Protein AF-A0A926H7W7-F1 (afdb_monomer_lite)

Structure (mmCIF, N/CA/C/O backbone):
data_AF-A0A926H7W7-F1
#
_entry.id   AF-A0A926H7W7-F1
#
loop_
_atom_site.group_PDB
_atom_site.id
_atom_site.type_symbol
_atom_site.label_atom_id
_atom_site.label_alt_id
_atom_site.label_comp_id
_atom_site.label_asym_id
_atom_site.label_entity_id
_atom_site.label_seq_id
_atom_site.pdbx_PDB_ins_code
_atom_site.Cartn_x
_atom_site.Cartn_y
_atom_site.Cartn_z
_atom_site.occupancy
_atom_site.B_iso_or_equiv
_atom_site.auth_seq_id
_atom_site.auth_comp_id
_atom_site.auth_asym_id
_atom_site.auth_atom_id
_atom_site.pdbx_PDB_model_num
ATOM 1 N N . MET A 1 1 ? 47.420 50.488 37.428 1.00 40.38 1 MET A N 1
ATOM 2 C CA . MET A 1 1 ? 47.916 50.185 36.062 1.00 40.38 1 MET A CA 1
ATOM 3 C C . MET A 1 1 ? 47.355 48.825 35.656 1.00 40.38 1 MET A C 1
ATOM 5 O O . MET A 1 1 ? 47.177 48.005 36.548 1.00 40.38 1 MET A O 1
ATOM 9 N N . LYS A 1 2 ? 47.011 48.584 34.382 1.00 28.66 2 LYS A N 1
ATOM 10 C CA . LYS A 1 2 ? 46.487 47.273 33.942 1.00 28.66 2 LYS A CA 1
ATOM 11 C C . LYS A 1 2 ? 47.654 46.303 33.681 1.00 28.66 2 LYS A C 1
ATOM 13 O O . LYS A 1 2 ? 48.580 46.717 32.985 1.00 28.66 2 LYS A O 1
ATOM 18 N N . PRO A 1 3 ? 47.634 45.054 34.181 1.00 32.19 3 PRO A N 1
ATOM 19 C CA . PRO A 1 3 ? 48.612 44.048 33.781 1.00 32.19 3 PRO A CA 1
ATOM 20 C C . PRO A 1 3 ? 48.344 43.600 32.337 1.00 32.19 3 PRO A C 1
ATOM 22 O O . PRO A 1 3 ? 47.202 43.326 31.968 1.00 32.19 3 PRO A O 1
ATOM 25 N N . VAL A 1 4 ? 49.396 43.519 31.523 1.00 31.08 4 VAL A N 1
ATOM 26 C CA . VAL A 1 4 ? 49.338 42.926 30.180 1.00 31.08 4 VAL A CA 1
ATOM 27 C C . VAL A 1 4 ? 49.643 41.437 30.310 1.00 31.08 4 VAL A C 1
ATOM 29 O O . VAL A 1 4 ? 50.730 41.071 30.749 1.00 31.08 4 VAL A O 1
ATOM 32 N N . ILE A 1 5 ? 48.693 40.579 29.936 1.00 33.91 5 ILE A N 1
ATOM 33 C CA . ILE A 1 5 ? 48.898 39.126 29.898 1.00 33.91 5 ILE A CA 1
ATOM 34 C C . ILE A 1 5 ? 49.406 38.750 28.504 1.00 33.91 5 ILE A C 1
ATOM 36 O O . ILE A 1 5 ? 48.679 38.863 27.518 1.00 33.91 5 ILE A O 1
ATOM 40 N N . LEU A 1 6 ? 50.662 38.312 28.431 1.00 24.22 6 LEU A N 1
ATOM 41 C CA . LEU A 1 6 ? 51.301 37.861 27.198 1.00 24.22 6 LEU A CA 1
ATOM 42 C C . LEU A 1 6 ? 50.985 36.377 26.954 1.00 24.22 6 LEU A C 1
ATOM 44 O O . LEU A 1 6 ? 51.531 35.507 27.630 1.00 24.22 6 LEU A O 1
ATOM 48 N N . PHE A 1 7 ? 50.136 36.077 25.970 1.00 27.44 7 PHE A N 1
ATOM 49 C CA . PHE A 1 7 ? 49.937 34.701 25.505 1.00 27.44 7 PHE A CA 1
ATOM 50 C C . PHE A 1 7 ? 51.062 34.287 24.551 1.00 27.44 7 PHE A C 1
ATOM 52 O O . PHE A 1 7 ? 51.122 34.742 23.410 1.00 27.44 7 PHE A O 1
ATOM 59 N N . VAL A 1 8 ? 51.934 33.387 25.007 1.00 29.19 8 VAL A N 1
ATOM 60 C CA . VAL A 1 8 ? 52.908 32.698 24.150 1.00 29.19 8 VAL A CA 1
ATOM 61 C C . VAL A 1 8 ? 52.242 31.455 23.564 1.00 29.19 8 VAL A C 1
ATOM 63 O O . VAL A 1 8 ? 51.997 30.483 24.279 1.00 29.19 8 VAL A O 1
ATOM 66 N N . LEU A 1 9 ? 51.947 31.473 22.262 1.00 26.78 9 LEU A N 1
ATOM 67 C CA . LEU A 1 9 ? 51.451 30.290 21.559 1.00 26.78 9 LEU A CA 1
ATOM 68 C C . LEU A 1 9 ? 52.609 29.311 21.309 1.00 26.78 9 LEU A C 1
ATOM 70 O O . LEU A 1 9 ? 53.403 29.480 20.385 1.00 26.78 9 LEU A O 1
ATOM 74 N N . LEU A 1 10 ? 52.696 28.265 22.130 1.00 27.69 10 LEU A N 1
ATOM 75 C CA . LEU A 1 10 ? 53.546 27.111 21.847 1.00 27.69 10 LEU A CA 1
ATOM 76 C C . LEU A 1 10 ? 52.895 26.266 20.747 1.00 27.69 10 LEU A C 1
ATOM 78 O O . LEU A 1 10 ? 52.028 25.434 21.015 1.00 27.69 10 LEU A O 1
ATOM 82 N N . CYS A 1 11 ? 53.332 26.473 19.505 1.00 28.12 11 CYS A N 1
ATOM 83 C CA . CYS A 1 11 ? 52.991 25.612 18.375 1.00 28.12 11 CYS A CA 1
ATOM 84 C C . CYS A 1 11 ? 53.629 24.225 18.544 1.00 28.12 11 CYS A C 1
ATOM 86 O O . CYS A 1 11 ? 54.652 23.913 17.933 1.00 28.12 11 CYS A O 1
ATOM 88 N N . LEU A 1 12 ? 53.004 23.372 19.359 1.00 33.91 12 LEU A N 1
ATOM 89 C CA . LEU A 1 12 ? 53.218 21.931 19.298 1.00 33.91 12 LEU A CA 1
ATOM 90 C C . LEU A 1 12 ? 52.824 21.465 17.895 1.00 33.91 12 LEU A C 1
ATOM 92 O O . LEU A 1 12 ? 51.643 21.428 17.551 1.00 33.91 12 LEU A O 1
ATOM 96 N N . GLY A 1 13 ? 53.832 21.143 17.084 1.00 36.41 13 GLY A N 1
ATOM 97 C CA . GLY A 1 13 ? 53.673 20.628 15.729 1.00 36.41 13 GLY A CA 1
ATOM 98 C C . GLY A 1 13 ? 53.038 19.244 15.746 1.00 36.41 13 GLY A C 1
ATOM 99 O O . GLY A 1 13 ? 53.732 18.238 15.626 1.00 36.41 13 GLY A O 1
ATOM 100 N N . GLY A 1 14 ? 51.716 19.200 15.915 1.00 31.81 14 GLY A N 1
ATOM 101 C CA . GLY A 1 14 ? 50.929 17.984 15.814 1.00 31.81 14 GLY A CA 1
ATOM 102 C C . GLY A 1 14 ? 51.119 17.380 14.431 1.00 31.81 14 GLY A C 1
ATOM 103 O O . GLY A 1 14 ? 50.584 17.898 13.449 1.00 31.81 14 GLY A O 1
ATOM 104 N N . LEU A 1 15 ? 51.893 16.292 14.366 1.00 36.06 15 LEU A N 1
ATOM 105 C CA . LEU A 1 15 ? 52.040 15.470 13.172 1.00 36.06 15 LEU A CA 1
ATOM 106 C C . LEU A 1 15 ? 50.642 15.077 12.704 1.00 36.06 15 LEU A C 1
ATOM 108 O O . LEU A 1 15 ? 50.002 14.206 13.291 1.00 36.06 15 LEU A O 1
ATOM 112 N N . SER A 1 16 ? 50.171 15.756 11.659 1.00 35.22 16 SER A N 1
ATOM 113 C CA . SER A 1 16 ? 48.887 15.475 11.033 1.00 35.22 16 SER A CA 1
ATOM 114 C C . SER A 1 16 ? 49.017 14.146 10.312 1.00 35.22 16 SER A C 1
ATOM 116 O O . SER A 1 16 ? 49.354 14.091 9.126 1.00 35.22 16 SER A O 1
ATOM 118 N N . SER A 1 17 ? 48.798 13.065 11.060 1.00 38.12 17 SER A N 1
ATOM 119 C CA . SER A 1 17 ? 48.630 11.730 10.522 1.00 38.12 17 SER A CA 1
ATOM 120 C C . SER A 1 17 ? 47.548 11.825 9.456 1.00 38.12 17 SER A C 1
ATOM 122 O O . SER A 1 17 ? 46.379 12.079 9.742 1.00 38.12 17 SER A O 1
ATOM 124 N N . HIS A 1 18 ? 47.963 11.691 8.196 1.00 40.00 18 HIS A N 1
ATOM 125 C CA . HIS A 1 18 ? 47.047 11.660 7.068 1.00 40.00 18 HIS A CA 1
ATOM 126 C C . HIS A 1 18 ? 46.303 10.329 7.140 1.00 40.00 18 HIS A C 1
ATOM 128 O O . HIS A 1 18 ? 46.675 9.354 6.486 1.00 40.00 18 HIS A O 1
ATOM 134 N N . ALA A 1 19 ? 45.289 10.278 8.006 1.00 42.16 19 ALA A N 1
ATOM 135 C CA . ALA A 1 19 ? 44.367 9.169 8.113 1.00 42.16 19 ALA A CA 1
ATOM 136 C C . ALA A 1 19 ? 43.784 8.958 6.718 1.00 42.16 19 ALA A C 1
ATOM 138 O O . ALA A 1 19 ? 43.038 9.806 6.221 1.00 42.16 19 ALA A O 1
ATOM 139 N N . GLN A 1 20 ? 44.194 7.870 6.058 1.00 50.75 20 GLN A N 1
ATOM 140 C CA . GLN A 1 20 ? 43.704 7.571 4.721 1.00 50.75 20 GLN A CA 1
ATOM 141 C C . GLN A 1 20 ? 42.175 7.544 4.790 1.00 50.75 20 GLN A C 1
ATOM 143 O O . GLN A 1 20 ? 41.626 6.877 5.676 1.00 50.75 20 GLN A O 1
ATOM 148 N N . PRO A 1 21 ? 41.483 8.314 3.933 1.00 61.25 21 PRO A N 1
ATOM 149 C CA . PRO A 1 21 ? 40.048 8.472 4.056 1.00 61.25 21 PRO A CA 1
ATOM 150 C C . PRO A 1 21 ? 39.407 7.095 3.919 1.00 61.25 21 PRO A C 1
ATOM 152 O O . PRO A 1 21 ? 39.711 6.371 2.971 1.00 61.25 21 PRO A O 1
ATOM 155 N N . GLN A 1 22 ? 38.556 6.726 4.881 1.00 68.56 22 GLN A N 1
ATOM 156 C CA . GLN A 1 22 ? 37.997 5.375 4.928 1.00 68.56 22 GLN A CA 1
ATOM 157 C C . GLN A 1 22 ? 37.341 5.018 3.583 1.00 68.56 22 GLN A C 1
ATOM 159 O O . GLN A 1 22 ? 36.678 5.883 2.986 1.00 68.56 22 GLN A O 1
ATOM 164 N N . PRO A 1 23 ? 37.540 3.780 3.088 1.00 83.56 23 PRO A N 1
ATOM 165 C CA . PRO A 1 23 ? 36.964 3.350 1.824 1.00 83.56 23 PRO A CA 1
ATOM 166 C C . PRO A 1 23 ? 35.440 3.417 1.908 1.00 83.56 23 PRO A C 1
ATOM 168 O O . PRO A 1 23 ? 34.852 3.108 2.943 1.00 83.56 23 PRO A O 1
ATOM 171 N N . GLN A 1 24 ? 34.810 3.839 0.819 1.00 92.25 24 GLN A N 1
ATOM 172 C CA . GLN A 1 24 ? 33.360 3.949 0.691 1.00 92.25 24 GLN A CA 1
ATOM 173 C C . GLN A 1 24 ? 32.794 2.815 -0.160 1.00 92.25 24 GLN A C 1
ATOM 175 O O . GLN A 1 24 ? 33.481 2.265 -1.025 1.00 92.25 24 GLN A O 1
ATOM 180 N N . LEU A 1 25 ? 31.527 2.486 0.090 1.00 94.56 25 LEU A N 1
ATOM 181 C CA . LEU A 1 25 ? 30.723 1.642 -0.787 1.00 94.56 25 LEU A CA 1
ATOM 182 C C . LEU A 1 25 ? 29.926 2.540 -1.740 1.00 94.56 25 LEU A C 1
ATOM 184 O O . LEU A 1 25 ? 29.098 3.333 -1.301 1.00 94.56 25 LEU A O 1
ATOM 188 N N . HIS A 1 26 ? 30.149 2.408 -3.041 1.00 96.25 26 HIS A N 1
ATOM 189 C CA . HIS A 1 26 ? 29.401 3.125 -4.074 1.00 96.25 26 HIS A CA 1
ATOM 190 C C . HIS A 1 26 ? 28.470 2.152 -4.792 1.00 96.25 26 HIS A C 1
ATOM 192 O O . HIS A 1 26 ? 28.929 1.111 -5.256 1.00 96.25 26 HIS A O 1
ATOM 198 N N . VAL A 1 27 ? 27.179 2.471 -4.894 1.00 95.12 27 VAL A N 1
ATOM 199 C CA . VAL A 1 27 ? 26.180 1.605 -5.544 1.00 95.12 27 VAL A CA 1
ATOM 200 C C . VAL A 1 27 ? 25.486 2.343 -6.684 1.00 95.12 27 VAL A C 1
ATOM 202 O O . VAL A 1 27 ? 24.786 3.330 -6.466 1.00 95.12 27 VAL A O 1
ATOM 205 N N . ILE A 1 28 ? 25.691 1.880 -7.913 1.00 96.50 28 ILE A N 1
ATOM 206 C CA . ILE A 1 28 ? 25.110 2.481 -9.116 1.00 96.50 28 ILE A CA 1
ATOM 207 C C . ILE A 1 28 ? 24.045 1.526 -9.654 1.00 96.50 28 ILE A C 1
ATOM 209 O O . ILE A 1 28 ? 24.379 0.482 -10.213 1.00 96.50 28 ILE A O 1
ATOM 213 N N . TYR A 1 29 ? 22.774 1.887 -9.487 1.00 91.19 29 TYR A N 1
ATOM 214 C CA . TYR A 1 29 ? 21.649 1.201 -10.117 1.00 91.19 29 TYR A CA 1
ATOM 215 C C . TYR A 1 29 ? 21.408 1.818 -11.500 1.00 91.19 29 TYR A C 1
ATOM 217 O O . TYR A 1 29 ? 21.323 3.041 -11.627 1.00 91.19 29 TYR A O 1
ATOM 225 N N . VAL A 1 30 ? 21.304 0.980 -12.529 1.00 94.44 30 VAL A N 1
ATOM 226 C CA . VAL A 1 30 ? 21.097 1.364 -13.930 1.00 94.44 30 VAL A CA 1
ATOM 227 C C . VAL A 1 30 ? 19.872 0.606 -14.431 1.00 94.44 30 VAL A C 1
ATOM 229 O O . VAL A 1 30 ? 19.940 -0.596 -14.686 1.00 94.44 30 VAL A O 1
ATOM 232 N N . LEU A 1 31 ? 18.730 1.290 -14.481 1.00 82.81 31 LEU A N 1
ATOM 233 C CA . LEU A 1 31 ? 17.408 0.663 -14.504 1.00 82.81 31 LEU A CA 1
ATOM 234 C C . LEU A 1 31 ? 16.577 1.166 -15.687 1.00 82.81 31 LEU A C 1
ATOM 236 O O . LEU A 1 31 ? 16.184 2.335 -15.723 1.00 82.81 31 LEU A O 1
ATOM 240 N N . GLU A 1 32 ? 16.252 0.268 -16.618 1.00 79.06 32 GLU A N 1
ATOM 241 C CA . GLU A 1 32 ? 15.296 0.560 -17.691 1.00 79.06 32 GLU A CA 1
ATOM 242 C C . GLU A 1 32 ? 13.913 0.831 -17.074 1.00 79.06 32 GLU A C 1
ATOM 244 O O . GLU A 1 32 ? 13.334 -0.019 -16.395 1.00 79.06 32 GLU A O 1
ATOM 249 N N . GLN A 1 33 ? 13.391 2.037 -17.280 1.00 71.88 33 GLN A N 1
ATOM 250 C CA . GLN A 1 33 ? 12.082 2.470 -16.778 1.00 71.88 33 GLN A CA 1
ATOM 251 C C . GLN A 1 33 ? 11.306 3.301 -17.812 1.00 71.88 33 GLN A C 1
ATOM 253 O O . GLN A 1 33 ? 10.242 3.831 -17.490 1.00 71.88 33 GLN A O 1
ATOM 258 N N . ASN A 1 34 ? 11.821 3.434 -19.040 1.00 63.59 34 ASN A N 1
ATOM 259 C CA . ASN A 1 34 ? 11.103 4.078 -20.139 1.00 63.59 34 ASN A CA 1
ATOM 260 C C . ASN A 1 34 ? 10.094 3.106 -20.771 1.00 63.59 34 ASN A C 1
ATOM 262 O O . ASN A 1 34 ? 8.993 3.506 -21.146 1.00 63.59 34 ASN A O 1
ATOM 266 N N . GLU A 1 35 ? 10.445 1.818 -20.854 1.00 58.91 35 GLU A N 1
ATOM 267 C CA . GLU A 1 35 ? 9.562 0.761 -21.356 1.00 58.91 35 GLU A CA 1
ATOM 268 C C . GLU A 1 35 ? 8.753 0.110 -20.218 1.00 58.91 35 GLU A C 1
ATOM 270 O O . GLU A 1 35 ? 9.297 -0.360 -19.217 1.00 58.91 35 GLU A O 1
ATOM 275 N N . LEU A 1 36 ? 7.424 0.068 -20.385 1.00 47.53 36 LEU A N 1
ATOM 276 C CA . LEU A 1 36 ? 6.449 -0.315 -19.349 1.00 47.53 36 LEU A CA 1
ATOM 277 C C . LEU A 1 36 ? 6.682 -1.719 -18.760 1.00 47.53 36 LEU A C 1
ATOM 279 O O . LEU A 1 36 ? 6.386 -1.962 -17.588 1.00 47.53 36 LEU A O 1
ATOM 283 N N . GLU A 1 37 ? 7.191 -2.650 -19.568 1.00 50.16 37 GLU A N 1
ATOM 284 C CA . GLU A 1 37 ? 7.447 -4.026 -19.139 1.00 50.16 37 GLU A CA 1
ATOM 285 C C . GLU A 1 37 ? 8.664 -4.158 -18.218 1.00 50.16 37 GLU A C 1
ATOM 287 O O . GLU A 1 37 ? 8.609 -4.911 -17.244 1.00 50.16 37 GLU A O 1
ATOM 292 N N . PHE A 1 38 ? 9.707 -3.359 -18.452 1.00 52.62 38 PHE A N 1
ATOM 293 C CA . PHE A 1 38 ? 10.869 -3.267 -17.573 1.00 52.62 38 PHE A CA 1
ATOM 294 C C . PHE A 1 38 ? 10.594 -2.377 -16.361 1.00 52.62 38 PHE A C 1
ATOM 296 O O . PHE A 1 38 ? 11.035 -2.706 -15.267 1.00 52.62 38 PHE A O 1
ATOM 303 N N . ALA A 1 39 ? 9.788 -1.319 -16.499 1.00 52.59 39 ALA A N 1
ATOM 304 C CA . ALA A 1 39 ? 9.483 -0.405 -15.399 1.00 52.59 39 ALA A CA 1
ATOM 305 C C . ALA A 1 39 ? 8.901 -1.110 -14.155 1.00 52.59 39 ALA A C 1
ATOM 307 O O . ALA A 1 39 ? 9.255 -0.747 -13.038 1.00 52.59 39 ALA A O 1
ATOM 308 N N . ARG A 1 40 ? 8.055 -2.147 -14.318 1.00 53.31 40 ARG A N 1
ATOM 309 C CA . ARG A 1 40 ? 7.591 -2.976 -13.182 1.00 53.31 40 ARG A CA 1
ATOM 310 C C . ARG A 1 40 ? 8.724 -3.827 -12.605 1.00 53.31 40 ARG A C 1
ATOM 312 O O . ARG A 1 40 ? 8.934 -3.808 -11.397 1.00 53.31 40 ARG A O 1
ATOM 319 N N . LEU A 1 41 ? 9.404 -4.581 -13.468 1.00 60.34 41 LEU A N 1
ATOM 320 C CA . LEU A 1 41 ? 10.484 -5.505 -13.107 1.00 60.34 41 LEU A CA 1
ATOM 321 C C . LEU A 1 41 ? 11.581 -4.791 -12.303 1.00 60.34 41 LEU A C 1
ATOM 323 O O . LEU A 1 41 ? 12.060 -5.283 -11.285 1.00 60.34 41 LEU A O 1
ATOM 327 N N . ASN A 1 42 ? 11.905 -3.576 -12.739 1.00 62.72 42 ASN A N 1
ATOM 328 C CA . ASN A 1 42 ? 12.973 -2.749 -12.209 1.00 62.72 42 ASN A CA 1
ATOM 329 C C . ASN A 1 42 ? 12.593 -1.932 -10.974 1.00 62.72 42 ASN A C 1
ATOM 331 O O . ASN A 1 42 ? 13.476 -1.314 -10.394 1.00 62.72 42 ASN A O 1
ATOM 335 N N . MET A 1 43 ? 11.330 -1.953 -10.536 1.00 58.56 43 MET A N 1
ATOM 336 C CA . MET A 1 43 ? 10.965 -1.510 -9.185 1.00 58.56 43 MET A CA 1
ATOM 337 C C . MET A 1 43 ? 11.264 -2.606 -8.155 1.00 58.56 43 MET A C 1
ATOM 339 O O . MET A 1 43 ? 11.873 -2.320 -7.128 1.00 58.56 43 MET A O 1
ATOM 343 N N . GLU A 1 44 ? 10.922 -3.866 -8.448 1.00 60.41 44 GLU A N 1
ATOM 344 C CA . GLU A 1 44 ? 11.214 -4.978 -7.531 1.00 60.41 44 GLU A CA 1
ATOM 345 C C . GLU A 1 44 ? 12.718 -5.272 -7.468 1.00 60.41 44 GLU A C 1
ATOM 347 O O . GLU A 1 44 ? 13.293 -5.374 -6.386 1.00 60.41 44 GLU A O 1
ATOM 352 N N . ASN A 1 45 ? 13.382 -5.333 -8.628 1.00 68.06 45 ASN A N 1
ATOM 353 C CA . ASN A 1 45 ? 14.831 -5.507 -8.708 1.00 68.06 45 ASN A CA 1
ATOM 354 C C . ASN A 1 45 ? 15.592 -4.396 -7.949 1.00 68.06 45 ASN A C 1
ATOM 356 O O . ASN A 1 45 ? 16.624 -4.676 -7.345 1.00 68.06 45 ASN A O 1
ATOM 360 N N . ASP A 1 46 ? 15.087 -3.155 -7.935 1.00 73.06 46 ASP A N 1
ATOM 361 C CA . ASP A 1 46 ? 15.663 -2.047 -7.157 1.00 73.06 46 ASP A CA 1
ATOM 362 C C . ASP A 1 46 ? 15.467 -2.235 -5.641 1.00 73.06 46 ASP A C 1
ATOM 364 O O . ASP A 1 46 ? 16.384 -1.962 -4.864 1.00 73.06 46 ASP A O 1
ATOM 368 N N . SER A 1 47 ? 14.321 -2.775 -5.209 1.00 62.66 47 SER A N 1
ATOM 369 C CA . SER A 1 47 ? 14.080 -3.142 -3.804 1.00 62.66 47 SER A CA 1
ATOM 370 C C . SER A 1 47 ? 15.025 -4.260 -3.349 1.00 62.66 47 SER A C 1
ATOM 372 O O . SER A 1 47 ? 15.819 -4.064 -2.426 1.00 62.66 47 SER A O 1
ATOM 374 N N . LEU A 1 48 ? 15.036 -5.389 -4.067 1.00 61.56 48 LEU A N 1
ATOM 375 C CA . LEU A 1 48 ? 15.885 -6.556 -3.788 1.00 61.56 48 LEU A CA 1
ATOM 376 C C . LEU A 1 48 ? 17.379 -6.195 -3.762 1.00 61.56 48 LEU A C 1
ATOM 378 O O . LEU A 1 48 ? 18.128 -6.640 -2.888 1.00 61.56 48 LEU A O 1
ATOM 382 N N . MET A 1 49 ? 17.825 -5.348 -4.694 1.00 80.38 49 MET A N 1
ATOM 383 C CA . MET A 1 49 ? 19.216 -4.899 -4.737 1.00 80.38 49 MET A CA 1
ATOM 384 C C . MET A 1 49 ? 19.535 -3.797 -3.720 1.00 80.38 49 MET A C 1
ATOM 386 O O . MET A 1 49 ? 20.694 -3.680 -3.322 1.00 80.38 49 MET A O 1
ATOM 390 N N . THR A 1 50 ? 18.539 -3.051 -3.231 1.00 71.69 50 THR A N 1
ATOM 391 C CA . THR A 1 50 ? 18.696 -2.155 -2.074 1.00 71.69 50 THR A CA 1
ATOM 392 C C . THR A 1 50 ? 18.861 -2.947 -0.779 1.00 71.69 50 THR A C 1
ATOM 394 O O . THR A 1 50 ? 19.736 -2.612 0.019 1.00 71.69 50 THR A O 1
ATOM 397 N N . GLU A 1 51 ? 18.110 -4.035 -0.588 1.00 66.56 51 GLU A N 1
ATOM 398 C CA . GLU A 1 51 ? 18.310 -4.958 0.538 1.00 66.56 51 GLU A CA 1
ATOM 399 C C . GLU A 1 51 ? 19.687 -5.638 0.472 1.00 66.56 51 GLU A C 1
ATOM 401 O O . GLU A 1 51 ? 20.428 -5.633 1.459 1.00 66.56 51 GLU A O 1
ATOM 406 N N . PHE A 1 52 ? 20.091 -6.122 -0.710 1.00 83.94 52 PHE A N 1
ATOM 407 C CA . PHE A 1 52 ? 21.442 -6.643 -0.957 1.00 83.94 52 PHE A CA 1
ATOM 408 C C . PHE A 1 52 ? 22.520 -5.605 -0.595 1.00 83.94 52 PHE A C 1
ATOM 410 O O . PHE A 1 52 ? 23.460 -5.907 0.144 1.00 83.94 52 PHE A O 1
ATOM 417 N N . ALA A 1 53 ? 22.389 -4.367 -1.083 1.00 74.06 53 ALA A N 1
ATOM 418 C CA . ALA A 1 53 ? 23.340 -3.289 -0.825 1.00 74.06 53 ALA A CA 1
ATOM 419 C C . ALA A 1 53 ? 23.399 -2.895 0.660 1.00 74.06 53 ALA A C 1
ATOM 421 O O . ALA A 1 53 ? 24.493 -2.712 1.194 1.00 74.06 53 ALA A O 1
ATOM 422 N N . GLY A 1 54 ? 22.254 -2.828 1.347 1.00 69.88 54 GLY A N 1
ATOM 423 C CA . GLY A 1 54 ? 22.174 -2.566 2.785 1.00 69.88 54 GLY A CA 1
ATOM 424 C C . GLY A 1 54 ? 22.833 -3.667 3.623 1.00 69.88 54 GLY A C 1
ATOM 425 O O . GLY A 1 54 ? 23.566 -3.371 4.571 1.00 69.88 54 GLY A O 1
ATOM 426 N N . LEU A 1 55 ? 22.664 -4.935 3.233 1.00 70.00 55 LEU A N 1
ATOM 427 C CA . LEU A 1 55 ? 23.333 -6.078 3.860 1.00 70.00 55 LEU A CA 1
ATOM 428 C C . LEU A 1 55 ? 24.860 -6.017 3.670 1.00 70.00 55 LEU A C 1
ATOM 430 O O . LEU A 1 55 ? 25.612 -6.251 4.622 1.00 70.00 55 LEU A O 1
ATOM 434 N N . VAL A 1 56 ? 25.332 -5.618 2.481 1.00 83.75 56 VAL A N 1
ATOM 435 C CA . VAL A 1 56 ? 26.763 -5.373 2.222 1.00 83.75 56 VAL A CA 1
ATOM 436 C C . VAL A 1 56 ? 27.284 -4.169 3.017 1.00 83.75 56 VAL A C 1
ATOM 438 O O . VAL A 1 56 ? 28.341 -4.268 3.636 1.00 83.75 56 VAL A O 1
ATOM 441 N N . GLN A 1 57 ? 26.554 -3.051 3.072 1.00 88.00 57 GLN A N 1
ATOM 442 C CA . GLN A 1 57 ? 26.939 -1.875 3.859 1.00 88.00 57 GLN A CA 1
ATOM 443 C C . GLN A 1 57 ? 27.090 -2.226 5.346 1.00 88.00 57 GLN A C 1
ATOM 445 O O . GLN A 1 57 ? 28.130 -1.941 5.946 1.00 88.00 57 GLN A O 1
ATOM 450 N N . SER A 1 58 ? 26.074 -2.873 5.923 1.00 75.88 58 SER A N 1
ATOM 451 C CA . SER A 1 58 ? 26.041 -3.301 7.325 1.00 75.88 58 SER A CA 1
ATOM 452 C C . SER A 1 58 ? 27.190 -4.260 7.648 1.00 75.88 58 SER A C 1
ATOM 454 O O . SER A 1 58 ? 27.950 -4.045 8.596 1.00 75.88 58 SER A O 1
ATOM 456 N N . GLY A 1 59 ? 27.394 -5.276 6.802 1.00 79.62 59 GLY A N 1
ATOM 457 C CA . GLY A 1 59 ? 28.466 -6.249 6.983 1.00 79.62 59 GLY A CA 1
ATOM 458 C C . GLY A 1 59 ? 29.875 -5.683 6.762 1.00 79.62 59 GLY A C 1
ATOM 459 O O . GLY A 1 59 ? 30.822 -6.174 7.371 1.00 79.62 59 GLY A O 1
ATOM 460 N N . LEU A 1 60 ? 30.047 -4.639 5.945 1.00 87.19 60 LEU A N 1
ATOM 461 C CA . LEU A 1 60 ? 31.327 -3.935 5.817 1.00 87.19 60 LEU A CA 1
ATOM 462 C C . LEU A 1 60 ? 31.587 -2.991 6.999 1.00 87.19 60 LEU A C 1
ATOM 464 O O . LEU A 1 60 ? 32.706 -2.964 7.517 1.00 87.19 60 LEU A O 1
ATOM 468 N N . GLY A 1 61 ? 30.565 -2.253 7.440 1.00 83.94 61 GLY A N 1
ATOM 469 C CA . GLY A 1 61 ? 30.683 -1.192 8.443 1.00 83.94 61 GLY A CA 1
ATOM 470 C C . GLY A 1 61 ? 31.287 0.106 7.895 1.00 83.94 61 GLY A C 1
ATOM 471 O O . GLY A 1 61 ? 31.956 0.817 8.641 1.00 83.94 61 GLY A O 1
ATOM 472 N N . ILE A 1 62 ? 31.088 0.397 6.604 1.00 86.31 62 ILE A N 1
ATOM 473 C CA . ILE A 1 62 ? 31.596 1.599 5.918 1.00 86.31 62 ILE A CA 1
ATOM 474 C C . ILE A 1 62 ? 30.437 2.445 5.357 1.00 86.31 62 ILE A C 1
ATOM 476 O O . ILE A 1 62 ? 29.373 1.892 5.065 1.00 86.31 62 ILE A O 1
ATOM 480 N N . PRO A 1 63 ? 30.596 3.772 5.191 1.00 86.25 63 PRO A N 1
ATOM 481 C CA . PRO A 1 63 ? 29.544 4.605 4.614 1.00 86.25 63 PRO A CA 1
ATOM 482 C C . PRO A 1 63 ? 29.278 4.262 3.140 1.00 86.25 63 PRO A C 1
ATOM 484 O O . PRO A 1 63 ? 30.209 4.060 2.354 1.00 86.25 63 PRO A O 1
ATOM 487 N N . MET A 1 64 ? 27.991 4.225 2.778 1.00 88.94 64 MET A N 1
ATOM 488 C CA . MET A 1 64 ? 27.510 3.959 1.422 1.00 88.94 64 MET A CA 1
ATOM 489 C C . MET A 1 64 ? 26.997 5.235 0.744 1.00 88.94 64 MET A C 1
ATOM 491 O O . MET A 1 64 ? 26.362 6.073 1.384 1.00 88.94 64 MET A O 1
ATOM 495 N N . ARG A 1 65 ? 27.219 5.347 -0.567 1.00 90.31 65 ARG A N 1
ATOM 496 C CA . ARG A 1 65 ? 26.588 6.328 -1.457 1.00 90.31 65 ARG A CA 1
ATOM 497 C C . ARG A 1 65 ? 25.967 5.603 -2.650 1.00 90.31 65 ARG A C 1
ATOM 499 O O . ARG A 1 65 ? 26.543 4.635 -3.138 1.00 90.31 65 ARG A O 1
ATOM 506 N N . SER A 1 66 ? 24.819 6.072 -3.139 1.00 86.25 66 SER A N 1
ATOM 507 C CA . SER A 1 66 ? 24.140 5.447 -4.280 1.00 86.25 66 SER A CA 1
ATOM 508 C C . SER A 1 66 ? 23.595 6.431 -5.316 1.00 86.25 66 SER A C 1
ATOM 510 O O . SER A 1 66 ? 23.317 7.585 -4.994 1.00 86.25 66 SER A O 1
ATOM 512 N N . TRP A 1 67 ? 23.400 5.936 -6.541 1.00 94.56 67 TRP A N 1
ATOM 513 C CA . TRP A 1 67 ? 22.833 6.641 -7.698 1.00 94.56 67 TRP A CA 1
ATOM 514 C C . TRP A 1 67 ? 21.826 5.732 -8.422 1.00 94.56 67 TRP A C 1
ATOM 516 O O . TRP A 1 67 ? 22.056 4.526 -8.496 1.00 94.56 67 TRP A O 1
ATOM 526 N N . ARG A 1 68 ? 20.738 6.294 -8.969 1.00 86.81 68 ARG A N 1
ATOM 527 C CA . ARG A 1 68 ? 19.667 5.562 -9.680 1.00 86.81 68 ARG A CA 1
ATOM 528 C C . ARG A 1 68 ? 19.464 6.101 -11.097 1.00 86.81 68 ARG A C 1
ATOM 530 O O . ARG A 1 68 ? 18.557 6.889 -11.345 1.00 86.81 68 ARG A O 1
ATOM 537 N N . LEU A 1 69 ? 20.305 5.649 -12.021 1.00 89.50 69 LEU A N 1
ATOM 538 C CA . LEU A 1 69 ? 20.267 6.044 -13.426 1.00 89.50 69 LEU A CA 1
ATOM 539 C C . LEU A 1 69 ? 19.082 5.362 -14.118 1.00 89.50 69 LEU A C 1
ATOM 541 O O . LEU A 1 69 ? 19.135 4.183 -14.468 1.00 89.50 69 LEU A O 1
ATOM 545 N N . SER A 1 70 ? 17.988 6.106 -14.256 1.00 83.94 70 SER A N 1
ATOM 546 C CA . SER A 1 70 ? 16.701 5.614 -14.751 1.00 83.94 70 SER A CA 1
ATOM 547 C C . SER A 1 70 ? 15.977 6.677 -15.576 1.00 83.94 70 SER A C 1
ATOM 549 O O . SER A 1 70 ? 16.273 7.872 -15.479 1.00 83.94 70 SER A O 1
ATOM 551 N N . LYS A 1 71 ? 15.010 6.253 -16.398 1.00 82.62 71 LYS A N 1
ATOM 552 C CA . LYS A 1 71 ? 14.233 7.138 -17.285 1.00 82.62 71 LYS A CA 1
ATOM 553 C C . LYS A 1 71 ? 15.178 8.000 -18.145 1.00 82.62 71 LYS A C 1
ATOM 555 O O . LYS A 1 71 ? 16.026 7.459 -18.843 1.00 82.62 71 LYS A O 1
ATOM 560 N N . LYS A 1 72 ? 15.124 9.333 -18.019 1.00 83.81 72 LYS A N 1
ATOM 561 C CA . LYS A 1 72 ? 16.002 10.286 -18.735 1.00 83.81 72 LYS A CA 1
ATOM 562 C C . LYS A 1 72 ? 17.503 10.109 -18.451 1.00 83.81 72 LYS A C 1
ATOM 564 O O . LYS A 1 72 ? 18.319 10.591 -19.228 1.00 83.81 72 LYS A O 1
ATOM 569 N N . GLU A 1 73 ? 17.872 9.446 -17.356 1.00 89.38 73 GLU A N 1
ATOM 570 C CA . GLU A 1 73 ? 19.266 9.165 -16.991 1.00 89.38 73 GLU A CA 1
ATOM 571 C C . GLU A 1 73 ? 19.736 7.766 -17.438 1.00 89.38 73 GLU A C 1
ATOM 573 O O . GLU A 1 73 ? 20.889 7.410 -17.203 1.00 89.38 73 GLU A O 1
ATOM 578 N N . PHE A 1 74 ? 18.895 6.976 -18.120 1.00 89.38 74 PHE A N 1
ATOM 579 C CA . PHE A 1 74 ? 19.217 5.629 -18.619 1.00 89.38 74 PHE A CA 1
ATOM 580 C C . PHE A 1 74 ? 20.093 5.660 -19.895 1.00 89.38 74 PHE A C 1
ATOM 582 O O . PHE A 1 74 ? 19.784 5.085 -20.940 1.00 89.38 74 PHE A O 1
ATOM 589 N N . THR A 1 75 ? 21.228 6.356 -19.807 1.00 95.69 75 THR A N 1
ATOM 590 C CA . THR A 1 75 ? 22.183 6.565 -20.905 1.00 95.69 75 THR A CA 1
ATOM 591 C C . THR A 1 75 ? 23.584 6.079 -20.537 1.00 95.69 75 THR A C 1
ATOM 593 O O . THR A 1 75 ? 24.034 6.203 -19.392 1.00 95.69 75 THR A O 1
ATOM 596 N N . ARG A 1 76 ? 24.316 5.573 -21.535 1.00 96.38 76 ARG A N 1
ATOM 597 C CA . ARG A 1 76 ? 25.752 5.287 -21.463 1.00 96.38 76 ARG A CA 1
ATOM 598 C C . ARG A 1 76 ? 26.507 6.513 -20.954 1.00 96.38 76 ARG A C 1
ATOM 600 O O . ARG A 1 76 ? 27.404 6.375 -20.126 1.00 96.38 76 ARG A O 1
ATOM 607 N N . ASN A 1 77 ? 26.150 7.703 -21.432 1.00 95.88 77 ASN A N 1
ATOM 608 C CA . ASN A 1 77 ? 26.819 8.944 -21.059 1.00 95.88 77 ASN A CA 1
ATOM 609 C C . ASN A 1 77 ? 26.614 9.317 -19.579 1.00 95.88 77 ASN A C 1
ATOM 611 O O . ASN A 1 77 ? 27.600 9.638 -18.914 1.00 95.88 77 ASN A O 1
ATOM 615 N N . ALA A 1 78 ? 25.400 9.203 -19.023 1.00 95.44 78 ALA A N 1
ATOM 616 C CA . ALA A 1 78 ? 25.170 9.427 -17.590 1.00 95.44 78 ALA A CA 1
ATOM 617 C C . ALA A 1 78 ? 25.905 8.391 -16.715 1.00 95.44 78 ALA A C 1
ATOM 619 O O . ALA A 1 78 ? 26.489 8.741 -15.685 1.00 95.44 78 ALA A O 1
ATOM 620 N N . LEU A 1 79 ? 25.961 7.127 -17.154 1.00 96.94 79 LEU A N 1
ATOM 621 C CA . LEU A 1 79 ? 26.728 6.078 -16.475 1.00 96.94 79 LEU A CA 1
ATOM 622 C C . LEU A 1 79 ? 28.239 6.355 -16.505 1.00 96.94 79 LEU A C 1
ATOM 624 O O . LEU A 1 79 ? 28.900 6.286 -15.466 1.00 96.94 79 LEU A O 1
ATOM 628 N N . GLN A 1 80 ? 28.783 6.729 -17.666 1.00 96.50 80 GLN A N 1
ATOM 629 C CA . GLN A 1 80 ? 30.197 7.072 -17.815 1.00 96.50 80 GLN A CA 1
ATOM 630 C C . GLN A 1 80 ? 30.569 8.285 -16.943 1.00 96.50 80 GLN A C 1
ATOM 632 O O . GLN A 1 80 ? 31.600 8.258 -16.272 1.00 96.50 80 GLN A O 1
ATOM 637 N N . GLN A 1 81 ? 29.716 9.315 -16.885 1.00 95.81 81 GLN A N 1
ATOM 638 C CA . GLN A 1 81 ? 29.902 10.481 -16.011 1.00 95.81 81 GLN A CA 1
ATOM 639 C C . GLN A 1 81 ? 29.837 10.113 -14.519 1.00 95.81 81 GLN A C 1
ATOM 641 O O . GLN A 1 81 ? 30.677 10.565 -13.740 1.00 95.81 81 GLN A O 1
ATOM 646 N N . THR A 1 82 ? 28.900 9.247 -14.122 1.00 95.94 82 THR A N 1
ATOM 647 C CA . THR A 1 82 ? 28.763 8.770 -12.734 1.00 95.94 82 THR A CA 1
ATOM 648 C C . THR A 1 82 ? 30.012 8.006 -12.284 1.00 95.94 82 THR A C 1
ATOM 650 O O . THR A 1 82 ? 30.565 8.302 -11.222 1.00 95.94 82 THR A O 1
ATOM 653 N N . ILE A 1 83 ? 30.530 7.098 -13.122 1.00 95.25 83 ILE A N 1
ATOM 654 C CA . ILE A 1 83 ? 31.774 6.353 -12.861 1.00 95.25 83 ILE A CA 1
ATOM 655 C C . ILE A 1 83 ? 33.004 7.278 -12.871 1.00 95.25 83 ILE A C 1
ATOM 657 O O . ILE A 1 83 ? 33.925 7.100 -12.073 1.00 95.25 83 ILE A O 1
ATOM 661 N N . ALA A 1 84 ? 33.023 8.297 -13.734 1.00 91.44 84 ALA A N 1
ATOM 662 C CA . ALA A 1 84 ? 34.098 9.287 -13.795 1.00 91.44 84 ALA A CA 1
ATOM 663 C C . ALA A 1 84 ? 34.071 10.323 -12.649 1.00 91.44 84 ALA A C 1
ATOM 665 O O . ALA A 1 84 ? 35.057 11.047 -12.464 1.00 91.44 84 ALA A O 1
ATOM 666 N N . SER A 1 85 ? 32.988 10.400 -11.870 1.00 89.19 85 SER A N 1
ATOM 667 C CA . SER A 1 85 ? 32.807 11.407 -10.819 1.00 89.19 85 SER A CA 1
ATOM 668 C C . SER A 1 85 ? 33.916 11.376 -9.759 1.00 89.19 85 SER A C 1
ATOM 670 O O . SER A 1 85 ? 34.473 10.330 -9.428 1.00 89.19 85 SER A O 1
ATOM 672 N N . SER A 1 86 ? 34.245 12.528 -9.172 1.00 77.62 86 SER A N 1
ATOM 673 C CA . SER A 1 86 ? 35.252 12.640 -8.101 1.00 77.62 86 SER A CA 1
ATOM 674 C C . SER A 1 86 ? 34.849 11.952 -6.786 1.00 77.62 86 SER A C 1
ATOM 676 O O . SER A 1 86 ? 35.680 11.828 -5.888 1.00 77.62 86 SER A O 1
ATOM 678 N N . ALA A 1 87 ? 33.605 11.473 -6.673 1.00 85.38 87 ALA A N 1
ATOM 679 C CA . ALA A 1 87 ? 33.114 10.732 -5.514 1.00 85.38 87 ALA A CA 1
ATOM 680 C C . ALA A 1 87 ? 33.717 9.320 -5.399 1.00 85.38 87 ALA A C 1
ATOM 682 O O . ALA A 1 87 ? 33.913 8.847 -4.284 1.00 85.38 87 ALA A O 1
ATOM 683 N N . ILE A 1 88 ? 34.026 8.663 -6.525 1.00 90.88 88 ILE A N 1
ATOM 684 C CA . ILE A 1 88 ? 34.567 7.295 -6.558 1.00 90.88 88 ILE A CA 1
ATOM 685 C C . ILE A 1 88 ? 36.095 7.358 -6.601 1.00 90.88 88 ILE A C 1
ATOM 687 O O . ILE A 1 88 ? 36.679 7.772 -7.609 1.00 90.88 88 ILE A O 1
ATOM 691 N N . ARG A 1 89 ? 36.759 6.961 -5.513 1.00 91.56 89 ARG A N 1
ATOM 692 C CA . ARG A 1 89 ? 38.200 7.170 -5.300 1.00 91.56 89 ARG A CA 1
ATOM 693 C C . ARG A 1 89 ? 38.978 5.848 -5.395 1.00 91.56 89 ARG A C 1
ATOM 695 O O . ARG A 1 89 ? 38.393 4.777 -5.211 1.00 91.56 89 ARG A O 1
ATOM 702 N N . PRO A 1 90 ? 40.302 5.890 -5.628 1.00 90.88 90 PRO A N 1
ATOM 703 C CA . PRO A 1 90 ? 41.143 4.703 -5.528 1.00 90.88 90 PRO A CA 1
ATOM 704 C C . PRO A 1 90 ? 40.978 4.001 -4.173 1.00 90.88 90 PRO A C 1
ATOM 706 O O . PRO A 1 90 ? 40.968 4.654 -3.133 1.00 90.88 90 PRO A O 1
ATOM 709 N N . GLY A 1 91 ? 40.851 2.674 -4.187 1.00 88.12 91 GLY A N 1
ATOM 710 C CA . GLY A 1 91 ? 40.635 1.862 -2.983 1.00 88.12 91 GLY A CA 1
ATOM 711 C C . GLY A 1 91 ? 39.189 1.764 -2.465 1.00 88.12 91 GLY A C 1
ATOM 712 O O . GLY A 1 91 ? 38.940 0.898 -1.626 1.00 88.12 91 GLY A O 1
ATOM 713 N N . ASP A 1 92 ? 38.235 2.554 -2.977 1.00 93.94 92 ASP A N 1
ATOM 714 C CA . ASP A 1 92 ? 36.801 2.373 -2.682 1.00 93.94 92 ASP A CA 1
ATOM 715 C C . ASP A 1 92 ? 36.259 1.049 -3.274 1.00 93.94 92 ASP A C 1
ATOM 717 O O . ASP A 1 92 ? 36.937 0.374 -4.055 1.00 93.94 92 ASP A O 1
ATOM 721 N N . ILE A 1 93 ? 35.029 0.667 -2.918 1.00 95.00 93 ILE A N 1
ATOM 722 C CA . ILE A 1 93 ? 34.317 -0.507 -3.452 1.00 95.00 93 ILE A CA 1
ATOM 723 C C . ILE A 1 93 ? 33.125 -0.025 -4.278 1.00 95.00 93 ILE A C 1
ATOM 725 O O . ILE A 1 93 ? 32.392 0.860 -3.840 1.00 95.00 93 ILE A O 1
ATOM 729 N N . VAL A 1 94 ? 32.906 -0.617 -5.454 1.00 96.75 94 VAL A N 1
ATOM 730 C CA . VAL A 1 94 ? 31.769 -0.292 -6.328 1.00 96.75 94 VAL A CA 1
ATOM 731 C C . VAL A 1 94 ? 30.917 -1.533 -6.570 1.00 96.75 94 VAL A C 1
ATOM 733 O O . VAL A 1 94 ? 31.431 -2.557 -7.017 1.00 96.75 94 VAL A O 1
ATOM 736 N N . ILE A 1 95 ? 29.613 -1.422 -6.331 1.00 97.19 95 ILE A N 1
ATOM 737 C CA . ILE A 1 95 ? 28.594 -2.322 -6.878 1.00 97.19 95 ILE A CA 1
ATOM 738 C C . ILE A 1 95 ? 27.900 -1.572 -8.017 1.00 97.19 95 ILE A C 1
ATOM 740 O O . ILE A 1 95 ? 27.442 -0.445 -7.839 1.00 97.19 95 ILE A O 1
ATOM 744 N N . LEU A 1 96 ? 27.822 -2.186 -9.193 1.00 97.69 96 LEU A N 1
ATOM 745 C CA . LEU A 1 96 ? 27.082 -1.658 -10.335 1.00 97.69 96 LEU A CA 1
ATOM 746 C C . LEU A 1 96 ? 26.034 -2.697 -10.717 1.00 97.69 96 LEU A C 1
ATOM 748 O O . LEU A 1 96 ? 26.388 -3.797 -11.133 1.00 97.69 96 LEU A O 1
ATOM 752 N N . TYR A 1 97 ? 24.762 -2.349 -10.557 1.00 96.62 97 TYR A N 1
ATOM 753 C CA . TYR A 1 97 ? 23.633 -3.193 -10.923 1.00 96.62 97 TYR A CA 1
ATOM 754 C C . TYR A 1 97 ? 22.965 -2.645 -12.185 1.00 96.62 97 TYR A C 1
ATOM 756 O O . TYR A 1 97 ? 22.402 -1.553 -12.154 1.00 96.62 97 TYR A O 1
ATOM 764 N N . PHE A 1 98 ? 23.025 -3.394 -13.285 1.00 95.25 98 PHE A N 1
ATOM 765 C CA . PHE A 1 98 ? 22.237 -3.127 -14.488 1.00 95.25 98 PHE A CA 1
ATOM 766 C C . PHE A 1 98 ? 21.036 -4.070 -14.542 1.00 95.25 98 PHE A C 1
ATOM 768 O O . PHE A 1 98 ? 21.208 -5.275 -14.351 1.00 95.25 98 PHE A O 1
ATOM 775 N N . SER A 1 99 ? 19.855 -3.534 -14.865 1.00 89.50 99 SER A N 1
ATOM 776 C CA . SER A 1 99 ? 18.699 -4.335 -15.274 1.00 89.50 99 SER A CA 1
ATOM 777 C C . SER A 1 99 ? 17.918 -3.671 -16.409 1.00 89.50 99 SER A C 1
ATOM 779 O O . SER A 1 99 ? 17.465 -2.526 -16.306 1.00 89.50 99 SER A O 1
ATOM 781 N N . GLY A 1 100 ? 17.777 -4.388 -17.523 1.00 83.56 100 GLY A N 1
ATOM 782 C CA . GLY A 1 100 ? 17.170 -3.885 -18.756 1.00 83.56 100 GLY A CA 1
ATOM 783 C C . GLY A 1 100 ? 17.317 -4.862 -19.923 1.00 83.56 100 GLY A C 1
ATOM 784 O O . GLY A 1 100 ? 17.582 -6.049 -19.730 1.00 83.56 100 GLY A O 1
ATOM 785 N N . TYR A 1 101 ? 17.148 -4.373 -21.152 1.00 82.25 101 TYR A N 1
ATOM 786 C CA . TYR A 1 101 ? 17.248 -5.215 -22.346 1.00 82.25 101 TYR A CA 1
ATOM 787 C C . TYR A 1 101 ? 18.713 -5.488 -22.737 1.00 82.25 101 TYR A C 1
ATOM 789 O O . TYR A 1 101 ? 19.548 -4.578 -22.758 1.00 82.25 101 TYR A O 1
ATOM 797 N N . GLY A 1 102 ? 19.023 -6.743 -23.076 1.00 85.00 102 GLY A N 1
ATOM 798 C CA . GLY A 1 102 ? 20.349 -7.176 -23.528 1.00 85.00 102 GLY A CA 1
ATOM 799 C C . GLY A 1 102 ? 20.408 -7.412 -25.038 1.00 85.00 102 GLY A C 1
ATOM 800 O O . GLY A 1 102 ? 19.491 -7.980 -25.622 1.00 85.00 102 GLY A O 1
ATOM 801 N N . LEU A 1 103 ? 21.505 -6.997 -25.665 1.00 84.12 103 LEU A N 1
ATOM 802 C CA . LEU A 1 103 ? 21.813 -7.224 -27.077 1.00 84.12 103 LEU A CA 1
ATOM 803 C C . LEU A 1 103 ? 22.958 -8.244 -27.216 1.00 84.12 103 LEU A C 1
ATOM 805 O O . LEU A 1 103 ? 23.862 -8.252 -26.372 1.00 84.12 103 LEU A O 1
ATOM 809 N N . PRO A 1 104 ? 22.981 -9.070 -28.280 1.00 85.12 104 PRO A N 1
ATOM 810 C CA . PRO A 1 104 ? 24.123 -9.932 -28.570 1.00 85.12 104 PRO A CA 1
ATOM 811 C C . PRO A 1 104 ? 25.426 -9.115 -28.666 1.00 85.12 104 PRO A C 1
ATOM 813 O O . PRO A 1 104 ? 25.433 -8.065 -29.315 1.00 85.12 104 PRO A O 1
ATOM 816 N N . PRO A 1 105 ? 26.531 -9.552 -28.036 1.00 84.75 105 PRO A N 1
ATOM 817 C CA . PRO A 1 105 ? 27.803 -8.850 -28.127 1.00 84.75 105 PRO A CA 1
ATOM 818 C C . PRO A 1 105 ? 28.391 -8.966 -29.538 1.00 84.75 105 PRO A C 1
ATOM 820 O O . PRO A 1 105 ? 28.260 -9.991 -30.206 1.00 84.75 105 PRO A O 1
ATOM 823 N N . ALA A 1 106 ? 29.102 -7.924 -29.974 1.00 78.94 106 ALA A N 1
ATOM 824 C CA . ALA A 1 106 ? 29.764 -7.898 -31.282 1.00 78.94 106 ALA A CA 1
ATOM 825 C C . ALA A 1 106 ? 30.882 -8.957 -31.419 1.00 78.94 106 ALA A C 1
ATOM 827 O O . ALA A 1 106 ? 31.228 -9.348 -32.531 1.00 78.94 106 ALA A O 1
ATOM 828 N N . ASN A 1 107 ? 31.428 -9.432 -30.295 1.00 82.31 107 ASN A N 1
ATOM 829 C CA . ASN A 1 107 ? 32.320 -10.583 -30.221 1.00 82.31 107 ASN A CA 1
ATOM 830 C C . ASN A 1 107 ? 31.552 -11.801 -29.662 1.00 82.31 107 ASN A C 1
ATOM 832 O O . ASN A 1 107 ? 31.231 -11.804 -28.473 1.00 82.31 107 ASN A O 1
ATOM 836 N N . PRO A 1 108 ? 31.318 -12.873 -30.445 1.00 75.69 108 PRO A N 1
ATOM 837 C CA . PRO A 1 108 ? 30.623 -14.075 -29.969 1.00 75.69 108 PRO A CA 1
ATOM 838 C C . PRO A 1 108 ? 31.312 -14.830 -28.818 1.00 75.69 108 PRO A C 1
ATOM 840 O O . PRO A 1 108 ? 30.694 -15.707 -28.220 1.00 75.69 108 PRO A O 1
ATOM 843 N N . ALA A 1 109 ? 32.578 -14.524 -28.505 1.00 81.19 109 ALA A N 1
ATOM 844 C CA . ALA A 1 109 ? 33.279 -15.086 -27.348 1.00 81.19 109 ALA A CA 1
ATOM 845 C C . ALA A 1 109 ? 33.024 -14.319 -26.029 1.00 81.19 109 ALA A C 1
ATOM 847 O O . ALA A 1 109 ? 33.431 -14.793 -24.962 1.00 81.19 109 ALA A O 1
ATOM 848 N N . ASP A 1 110 ? 32.361 -13.157 -26.068 1.00 83.50 110 ASP A N 1
ATOM 849 C CA . ASP A 1 110 ? 32.033 -12.388 -24.866 1.00 83.50 110 ASP A CA 1
ATOM 850 C C . ASP A 1 110 ? 30.919 -13.075 -24.062 1.00 83.50 110 ASP A C 1
ATOM 852 O O . ASP A 1 110 ? 29.878 -13.471 -24.580 1.00 83.50 110 ASP A O 1
ATOM 856 N N . LYS A 1 111 ? 31.127 -13.196 -22.748 1.00 86.62 111 LYS A N 1
ATOM 857 C CA . LYS A 1 111 ? 30.232 -13.941 -21.844 1.00 86.62 111 LYS A CA 1
ATOM 858 C C . LYS A 1 111 ? 29.035 -13.142 -21.310 1.00 86.62 111 LYS A C 1
ATOM 860 O O . LYS A 1 111 ? 28.279 -13.674 -20.504 1.00 86.62 111 LYS A O 1
ATOM 865 N N . PHE A 1 112 ? 28.874 -11.884 -21.721 1.00 89.75 112 PHE A N 1
ATOM 866 C CA . PHE A 1 112 ? 27.854 -10.961 -21.213 1.00 89.75 112 PHE A CA 1
ATOM 867 C C . PHE A 1 112 ? 27.223 -10.180 -22.371 1.00 89.75 112 PHE A C 1
ATOM 869 O O . PHE A 1 112 ? 27.929 -9.785 -23.295 1.00 89.75 112 PHE A O 1
ATOM 876 N N . ALA A 1 113 ? 25.906 -9.972 -22.322 1.00 88.88 113 ALA A N 1
ATOM 877 C CA . ALA A 1 113 ? 25.187 -9.197 -23.329 1.00 88.88 113 ALA A CA 1
ATOM 878 C C . ALA A 1 113 ? 25.571 -7.708 -23.267 1.00 88.88 113 ALA A C 1
ATOM 880 O O . ALA A 1 113 ? 25.838 -7.171 -22.188 1.00 88.88 113 ALA A O 1
ATOM 881 N N . ASN A 1 114 ? 25.549 -7.030 -24.415 1.00 91.62 114 ASN A N 1
ATOM 882 C CA . ASN A 1 114 ? 25.670 -5.576 -24.470 1.00 91.62 114 ASN A CA 1
ATOM 883 C C . ASN A 1 114 ? 24.385 -4.941 -23.916 1.00 91.62 114 ASN A C 1
ATOM 885 O O . ASN A 1 114 ? 23.280 -5.346 -24.267 1.00 91.62 114 ASN A O 1
ATOM 889 N N . TRP A 1 115 ? 24.505 -3.924 -23.070 1.00 93.50 115 TRP A N 1
ATOM 890 C CA . TRP A 1 115 ? 23.358 -3.258 -22.453 1.00 93.50 115 TRP A CA 1
ATOM 891 C C . TRP A 1 115 ? 22.699 -2.290 -23.439 1.00 93.50 115 TRP A C 1
ATOM 893 O O . TRP A 1 115 ? 23.347 -1.351 -23.911 1.00 93.50 115 TRP A O 1
ATOM 903 N N . ARG A 1 116 ? 21.414 -2.486 -23.755 1.00 91.56 116 ARG A N 1
ATOM 904 C CA . ARG A 1 116 ? 20.635 -1.520 -24.542 1.00 91.56 116 ARG A CA 1
ATOM 905 C C . ARG A 1 116 ? 20.344 -0.305 -23.653 1.00 91.56 116 ARG A C 1
ATOM 907 O O . ARG A 1 116 ? 19.676 -0.445 -22.635 1.00 91.56 116 ARG A O 1
ATOM 914 N N . MET A 1 117 ? 20.843 0.868 -24.035 1.00 91.44 117 MET A N 1
ATOM 915 C CA . MET A 1 117 ? 20.633 2.146 -23.331 1.00 91.44 117 MET A CA 1
ATOM 916 C C . MET A 1 117 ? 20.231 3.229 -24.337 1.00 91.44 117 MET A C 1
ATOM 918 O O . MET A 1 117 ? 20.488 3.069 -25.532 1.00 91.44 117 MET A O 1
ATOM 922 N N . ASP A 1 118 ? 19.613 4.321 -23.880 1.00 90.25 118 ASP A N 1
ATOM 923 C CA . ASP A 1 118 ? 18.905 5.268 -24.760 1.00 90.25 118 ASP A CA 1
ATOM 924 C C . ASP A 1 118 ? 19.770 5.947 -25.835 1.00 90.25 118 ASP A C 1
ATOM 926 O O . ASP A 1 118 ? 19.286 6.227 -26.930 1.00 90.25 118 ASP A O 1
ATOM 930 N N . ASP A 1 119 ? 21.056 6.153 -25.560 1.00 93.44 119 ASP A N 1
ATOM 931 C CA . ASP A 1 119 ? 22.048 6.765 -26.452 1.00 93.44 119 ASP A CA 1
ATOM 932 C C . ASP A 1 119 ? 22.896 5.746 -27.244 1.00 93.44 119 ASP A C 1
ATOM 934 O O . ASP A 1 119 ? 23.741 6.139 -28.048 1.00 93.44 119 ASP A O 1
ATOM 938 N N . VAL A 1 120 ? 22.680 4.438 -27.049 1.00 91.88 120 VAL A N 1
ATOM 939 C CA . VAL A 1 120 ? 23.390 3.346 -27.752 1.00 91.88 120 VAL A CA 1
ATOM 940 C C . VAL A 1 120 ? 22.465 2.178 -28.127 1.00 91.88 120 VAL A C 1
ATOM 942 O O . VAL A 1 120 ? 22.886 1.022 -28.132 1.00 91.88 120 VAL A O 1
ATOM 945 N N . ARG A 1 121 ? 21.199 2.466 -28.457 1.00 86.50 121 ARG A N 1
ATOM 946 C CA . ARG A 1 121 ? 20.125 1.468 -28.653 1.00 86.50 121 ARG A CA 1
ATOM 947 C C . ARG A 1 121 ? 20.421 0.349 -29.666 1.00 86.50 121 ARG A C 1
ATOM 949 O O . ARG A 1 121 ? 19.870 -0.732 -29.508 1.00 86.50 121 ARG A O 1
ATOM 956 N N . GLU A 1 122 ? 21.271 0.585 -30.667 1.00 85.06 122 GLU A N 1
ATOM 957 C CA . GLU A 1 122 ? 21.594 -0.401 -31.716 1.00 85.06 122 GLU A CA 1
ATOM 958 C C . GLU A 1 122 ? 22.822 -1.267 -31.388 1.00 85.06 122 GLU A C 1
ATOM 960 O O . GLU A 1 122 ? 22.771 -2.486 -31.519 1.00 85.06 122 GLU A O 1
ATOM 965 N N . ARG A 1 123 ? 23.930 -0.654 -30.939 1.00 87.19 123 ARG A N 1
ATOM 966 C CA . ARG A 1 123 ? 25.181 -1.376 -30.616 1.00 87.19 123 ARG A CA 1
ATOM 967 C C . ARG A 1 123 ? 25.225 -1.948 -29.195 1.00 87.19 123 ARG A C 1
ATOM 969 O O . ARG A 1 123 ? 25.987 -2.873 -28.913 1.00 87.19 123 ARG A O 1
ATOM 976 N N . GLY A 1 124 ? 24.465 -1.334 -28.291 1.00 90.19 124 GLY A N 1
ATOM 977 C CA . GLY A 1 124 ? 24.580 -1.484 -26.846 1.00 90.19 124 GLY A CA 1
ATOM 978 C C . GLY A 1 124 ? 25.930 -1.044 -26.257 1.00 90.19 124 GLY A C 1
ATOM 979 O O . GLY A 1 124 ? 26.919 -0.771 -26.949 1.00 90.19 124 GLY A O 1
ATOM 980 N N . LEU A 1 125 ? 25.968 -0.977 -24.932 1.00 94.00 125 LEU A N 1
ATOM 981 C CA . LEU A 1 125 ? 27.170 -0.757 -24.138 1.00 94.00 125 LEU A CA 1
ATOM 982 C C . LEU A 1 125 ? 27.774 -2.109 -23.737 1.00 94.00 125 LEU A C 1
ATOM 984 O O . LEU A 1 125 ? 27.138 -2.888 -23.031 1.00 94.00 125 LEU A O 1
ATOM 988 N N . ALA A 1 126 ? 29.000 -2.396 -24.173 1.00 93.56 126 ALA A N 1
ATOM 989 C CA . ALA A 1 126 ? 29.679 -3.635 -23.805 1.00 93.56 126 ALA A CA 1
ATOM 990 C C . ALA A 1 126 ? 30.129 -3.604 -22.336 1.00 93.56 126 ALA A C 1
ATOM 992 O O . ALA A 1 126 ? 30.714 -2.620 -21.879 1.00 93.56 126 ALA A O 1
ATOM 993 N N . VAL A 1 127 ? 29.945 -4.706 -21.602 1.00 91.94 127 VAL A N 1
ATOM 994 C CA . VAL A 1 127 ? 30.338 -4.790 -20.179 1.00 91.94 127 VAL A CA 1
ATOM 995 C C . VAL A 1 127 ? 31.855 -4.602 -19.990 1.00 91.94 127 VAL A C 1
ATOM 997 O O . VAL A 1 127 ? 32.289 -4.066 -18.972 1.00 91.94 127 VAL A O 1
ATOM 1000 N N . GLY A 1 128 ? 32.668 -4.948 -20.997 1.00 89.69 128 GLY A N 1
ATOM 1001 C CA . GLY A 1 128 ? 34.108 -4.650 -21.035 1.00 89.69 128 GLY A CA 1
ATOM 1002 C C . GLY A 1 128 ? 34.447 -3.151 -21.154 1.00 89.69 128 GLY A C 1
ATOM 1003 O O . GLY A 1 128 ? 35.464 -2.705 -20.622 1.00 89.69 128 GLY A O 1
ATOM 1004 N N . GLU A 1 129 ? 33.582 -2.346 -21.786 1.00 93.19 129 GLU A N 1
ATOM 1005 C CA . GLU A 1 129 ? 33.708 -0.877 -21.840 1.00 93.19 129 GLU A CA 1
ATOM 1006 C C . GLU A 1 129 ? 33.561 -0.308 -20.409 1.00 93.19 129 GLU A C 1
ATOM 1008 O O . GLU A 1 129 ? 34.387 0.484 -19.954 1.00 93.19 129 GLU A O 1
ATOM 1013 N N . VAL A 1 130 ? 32.583 -0.821 -19.653 1.00 94.12 130 VAL A N 1
ATOM 1014 C CA . VAL A 1 130 ? 32.295 -0.450 -18.253 1.00 94.12 130 VAL A CA 1
ATOM 1015 C C . VAL A 1 130 ? 33.380 -0.931 -17.279 1.00 94.12 130 VAL A C 1
ATOM 1017 O O . VAL A 1 130 ? 33.831 -0.167 -16.423 1.00 94.12 130 VAL A O 1
ATOM 1020 N N . GLU A 1 131 ? 33.853 -2.172 -17.431 1.00 93.12 131 GLU A N 1
ATOM 1021 C CA . GLU A 1 131 ? 34.999 -2.729 -16.693 1.00 93.12 131 GLU A CA 1
ATOM 1022 C C . GLU A 1 131 ? 36.258 -1.872 -16.871 1.00 93.12 131 GLU A C 1
ATOM 1024 O O . GLU A 1 131 ? 36.972 -1.612 -15.900 1.00 93.12 131 GLU A O 1
ATOM 1029 N N . THR A 1 132 ? 36.500 -1.365 -18.083 1.00 92.94 132 THR A N 1
ATOM 1030 C CA . THR A 1 132 ? 37.632 -0.476 -18.372 1.00 92.94 132 THR A CA 1
ATOM 1031 C C . THR A 1 132 ? 37.514 0.850 -17.613 1.00 92.94 132 THR A C 1
ATOM 1033 O O . THR A 1 132 ? 38.486 1.292 -16.995 1.00 92.94 132 THR A O 1
ATOM 1036 N N . TRP A 1 133 ? 36.328 1.472 -17.586 1.00 94.56 133 TRP A N 1
ATOM 1037 C CA . TRP A 1 133 ? 36.108 2.724 -16.846 1.00 94.56 133 TRP A CA 1
ATOM 1038 C C . TRP A 1 133 ? 36.285 2.551 -15.334 1.00 94.56 133 TRP A C 1
ATOM 1040 O O . TRP A 1 133 ? 36.925 3.383 -14.690 1.00 94.56 133 TRP A O 1
ATOM 1050 N N . LEU A 1 134 ? 35.747 1.468 -14.766 1.00 91.62 134 LEU A N 1
ATOM 1051 C CA . LEU A 1 134 ? 35.868 1.160 -13.340 1.00 91.62 134 LEU A CA 1
ATOM 1052 C C . LEU A 1 134 ? 37.319 0.837 -12.957 1.00 91.62 134 LEU A C 1
ATOM 1054 O O . LEU A 1 134 ? 37.833 1.373 -11.975 1.00 91.62 134 LEU A O 1
ATOM 1058 N N . THR A 1 135 ? 38.025 0.057 -13.779 1.00 90.00 135 THR A N 1
ATOM 1059 C CA . THR A 1 135 ? 39.454 -0.241 -13.583 1.00 90.00 135 THR A CA 1
ATOM 1060 C C . THR A 1 135 ? 40.300 1.037 -13.594 1.00 90.00 135 THR A C 1
ATOM 1062 O O . THR A 1 135 ? 41.182 1.202 -12.748 1.00 90.00 135 THR A O 1
ATOM 1065 N N . ALA A 1 136 ? 39.986 2.003 -14.467 1.00 91.44 136 ALA A N 1
ATOM 1066 C CA . ALA A 1 136 ? 40.662 3.302 -14.503 1.00 91.44 136 ALA A CA 1
ATOM 1067 C C . ALA A 1 136 ? 40.498 4.127 -13.205 1.00 91.44 136 ALA A C 1
ATOM 1069 O O . ALA A 1 136 ? 41.360 4.954 -12.900 1.00 91.44 136 ALA A O 1
ATOM 1070 N N . ARG A 1 137 ? 39.455 3.877 -12.394 1.00 92.44 137 ARG A N 1
ATOM 1071 C CA . ARG A 1 137 ? 39.281 4.500 -11.064 1.00 92.44 137 ARG A CA 1
ATOM 1072 C C . ARG A 1 137 ? 40.206 3.935 -9.985 1.00 92.44 137 ARG A C 1
ATOM 1074 O O . ARG A 1 137 ? 40.310 4.542 -8.922 1.00 92.44 137 ARG A O 1
ATOM 1081 N N . LYS A 1 138 ? 40.874 2.799 -10.234 1.00 90.06 138 LYS A N 1
ATOM 1082 C CA . LYS A 1 138 ? 41.732 2.087 -9.263 1.00 90.06 138 LYS A CA 1
ATOM 1083 C C . LYS A 1 138 ? 41.002 1.739 -7.953 1.00 90.06 138 LYS A C 1
ATOM 1085 O O . LYS A 1 138 ? 41.596 1.734 -6.873 1.00 90.06 138 LYS A O 1
ATOM 1090 N N . VAL A 1 139 ? 39.698 1.475 -8.045 1.00 90.44 139 VAL A N 1
ATOM 1091 C CA . VAL A 1 139 ? 38.872 0.953 -6.943 1.00 90.44 139 VAL A CA 1
ATOM 1092 C C . VAL A 1 139 ? 39.368 -0.434 -6.520 1.00 90.44 139 VAL A C 1
ATOM 1094 O O . VAL A 1 139 ? 39.945 -1.163 -7.325 1.00 90.44 139 VAL A O 1
ATOM 1097 N N . ARG A 1 140 ? 39.168 -0.806 -5.252 1.00 90.62 140 ARG A N 1
ATOM 1098 C CA . ARG A 1 140 ? 39.621 -2.096 -4.705 1.00 90.62 140 ARG A CA 1
ATOM 1099 C C . ARG A 1 140 ? 38.890 -3.270 -5.350 1.00 90.62 140 ARG A C 1
ATOM 1101 O O . ARG A 1 140 ? 39.502 -4.286 -5.677 1.00 90.62 140 ARG A O 1
ATOM 1108 N N . LEU A 1 141 ? 37.574 -3.135 -5.469 1.00 93.94 141 LEU A N 1
ATOM 1109 C CA . LEU A 1 141 ? 36.682 -4.161 -5.980 1.00 93.94 141 LEU A CA 1
ATOM 1110 C C . LEU A 1 141 ? 35.560 -3.494 -6.773 1.00 93.94 141 LEU A C 1
ATOM 1112 O O . LEU A 1 141 ? 34.875 -2.612 -6.257 1.00 93.94 141 LEU A O 1
ATOM 1116 N N . SER A 1 142 ? 35.371 -3.946 -8.007 1.00 94.44 142 SER A N 1
ATOM 1117 C CA . SER A 1 142 ? 34.178 -3.679 -8.809 1.00 94.44 142 SER A CA 1
ATOM 1118 C C . SER A 1 142 ? 33.350 -4.952 -8.880 1.00 94.44 142 SER A C 1
ATOM 1120 O O . SER A 1 142 ? 33.835 -5.953 -9.400 1.00 94.44 142 SER A O 1
ATOM 1122 N N . PHE A 1 143 ? 32.118 -4.927 -8.381 1.00 96.06 143 PHE A N 1
ATOM 1123 C CA . PHE A 1 143 ? 31.152 -6.004 -8.571 1.00 96.06 143 PHE A CA 1
ATOM 1124 C C . PHE A 1 143 ? 30.069 -5.538 -9.545 1.00 96.06 143 PHE A C 1
ATOM 1126 O O . PHE A 1 143 ? 29.196 -4.747 -9.191 1.00 96.06 143 PHE A O 1
ATOM 1133 N N . ILE A 1 144 ? 30.172 -5.991 -10.793 1.00 94.94 144 ILE A N 1
ATOM 1134 C CA . ILE A 1 144 ? 29.218 -5.698 -11.861 1.00 94.94 144 ILE A CA 1
ATOM 1135 C C . ILE A 1 144 ? 28.195 -6.832 -11.907 1.00 94.94 144 ILE A C 1
ATOM 1137 O O . ILE A 1 144 ? 28.550 -7.992 -12.124 1.00 94.94 144 ILE A O 1
ATOM 1141 N N . ILE A 1 145 ? 26.929 -6.489 -11.716 1.00 93.94 145 ILE A N 1
ATOM 1142 C CA . ILE A 1 145 ? 25.789 -7.398 -11.753 1.00 93.94 145 ILE A CA 1
ATOM 1143 C C . ILE A 1 145 ? 24.973 -7.036 -12.995 1.00 93.94 145 ILE A C 1
ATOM 1145 O O . ILE A 1 145 ? 24.510 -5.903 -13.124 1.00 93.94 145 ILE A O 1
ATOM 1149 N N . ALA A 1 146 ? 24.845 -7.979 -13.926 1.00 89.00 146 ALA A N 1
ATOM 1150 C CA . ALA A 1 146 ? 24.209 -7.769 -15.224 1.00 89.00 146 ALA A CA 1
ATOM 1151 C C . ALA A 1 146 ? 22.940 -8.620 -15.346 1.00 89.00 146 ALA A C 1
ATOM 1153 O O . ALA A 1 146 ? 22.971 -9.775 -15.790 1.00 89.00 146 ALA A O 1
ATOM 1154 N N . ASP A 1 147 ? 21.812 -8.043 -14.950 1.00 81.94 147 ASP A N 1
ATOM 1155 C CA . ASP A 1 147 ? 20.499 -8.607 -15.215 1.00 81.94 147 ASP A CA 1
ATOM 1156 C C . ASP A 1 147 ? 20.023 -8.165 -16.607 1.00 81.94 147 ASP A C 1
ATOM 1158 O O . ASP A 1 147 ? 19.969 -6.979 -16.925 1.00 81.94 147 ASP A O 1
ATOM 1162 N N . HIS A 1 148 ? 19.718 -9.125 -17.471 1.00 70.00 148 HIS A N 1
ATOM 1163 C CA . HIS A 1 148 ? 19.078 -8.872 -18.755 1.00 70.00 148 HIS A CA 1
ATOM 1164 C C . HIS A 1 148 ? 17.974 -9.899 -18.925 1.00 70.00 148 HIS A C 1
ATOM 1166 O O . HIS A 1 148 ? 18.187 -11.060 -18.594 1.00 70.00 148 HIS A O 1
ATOM 1172 N N . SER A 1 149 ? 16.803 -9.476 -19.396 1.00 56.91 149 SER A N 1
ATOM 1173 C CA . SER A 1 149 ? 15.610 -10.325 -19.470 1.00 56.91 149 SER A CA 1
ATOM 1174 C C . SER A 1 149 ? 15.056 -10.378 -20.888 1.00 56.91 149 SER A C 1
ATOM 1176 O O . SER A 1 149 ? 15.120 -9.385 -21.615 1.00 56.91 149 SER A O 1
ATOM 1178 N N . THR A 1 150 ? 14.534 -11.540 -21.283 1.00 46.47 150 THR A N 1
ATOM 1179 C CA . THR A 1 150 ? 14.043 -11.792 -22.646 1.00 46.47 150 THR A CA 1
ATOM 1180 C C . THR A 1 150 ? 12.707 -12.533 -22.709 1.00 46.47 150 THR A C 1
ATOM 1182 O O . THR A 1 150 ? 12.025 -12.416 -23.726 1.00 46.47 150 THR A O 1
ATOM 1185 N N . GLN A 1 151 ? 12.295 -13.277 -21.670 1.00 43.12 151 GLN A N 1
ATOM 1186 C CA . GLN A 1 151 ? 11.039 -14.051 -21.668 1.00 43.12 151 GLN A CA 1
ATOM 1187 C C . GLN A 1 151 ? 10.348 -14.092 -20.288 1.00 43.12 151 GLN A C 1
ATOM 1189 O O . GLN A 1 151 ? 10.942 -13.787 -19.253 1.00 43.12 151 GLN A O 1
ATOM 1194 N N . ARG A 1 152 ? 9.061 -14.468 -20.271 1.00 40.75 152 ARG A N 1
ATOM 1195 C CA . ARG A 1 152 ? 8.240 -14.665 -19.057 1.00 40.75 152 ARG A CA 1
ATOM 1196 C C . ARG A 1 152 ? 7.893 -16.147 -18.893 1.00 40.75 152 ARG A C 1
ATOM 1198 O O . ARG A 1 152 ? 7.750 -16.842 -19.896 1.00 40.75 152 ARG A O 1
ATOM 1205 N N . MET A 1 153 ? 7.740 -16.603 -17.653 1.00 36.22 153 MET A N 1
ATOM 1206 C CA . MET A 1 153 ? 7.372 -17.980 -17.297 1.00 36.22 153 MET A CA 1
ATOM 1207 C C . MET A 1 153 ? 6.281 -18.016 -16.229 1.00 36.22 153 MET A C 1
ATOM 1209 O O . MET A 1 153 ? 6.287 -17.167 -15.339 1.00 36.22 153 MET A O 1
ATOM 1213 N N . ASP A 1 154 ? 5.449 -19.061 -16.263 1.00 31.52 154 ASP A N 1
ATOM 1214 C CA . ASP A 1 154 ? 4.387 -19.311 -15.287 1.00 31.52 154 ASP A CA 1
ATOM 1215 C C . ASP A 1 154 ? 4.597 -20.627 -14.494 1.00 31.52 154 ASP A C 1
ATOM 1217 O O . ASP A 1 154 ? 4.904 -21.672 -15.068 1.00 31.52 154 ASP A O 1
ATOM 1221 N N . ASP A 1 155 ? 4.298 -20.542 -13.190 1.00 33.25 155 ASP A N 1
ATOM 1222 C CA . ASP A 1 155 ? 3.783 -21.587 -12.277 1.00 33.25 155 ASP A CA 1
ATOM 1223 C C . ASP A 1 155 ? 4.708 -22.613 -11.549 1.00 33.25 155 ASP A C 1
ATOM 1225 O O . ASP A 1 155 ? 5.776 -23.016 -12.001 1.00 33.25 155 ASP A O 1
ATOM 1229 N N . ASN A 1 156 ? 4.179 -23.066 -10.397 1.00 30.33 156 ASN A N 1
ATOM 1230 C CA . ASN A 1 156 ? 4.595 -24.091 -9.421 1.00 30.33 156 ASN A CA 1
ATOM 1231 C C . ASN A 1 156 ? 5.834 -23.814 -8.542 1.00 30.33 156 ASN A C 1
ATOM 1233 O O . ASN A 1 156 ? 6.983 -23.899 -8.966 1.00 30.33 156 ASN A O 1
ATOM 1237 N N . GLY A 1 157 ? 5.569 -23.539 -7.255 1.00 33.56 157 GLY A N 1
ATOM 1238 C CA . GLY A 1 157 ? 6.560 -23.119 -6.255 1.00 33.56 157 GLY A CA 1
ATOM 1239 C C . GLY A 1 157 ? 7.122 -24.216 -5.335 1.00 33.56 157 GLY A C 1
ATOM 1240 O O . GLY A 1 157 ? 6.831 -25.404 -5.464 1.00 33.56 157 GLY A O 1
ATOM 1241 N N . LEU A 1 158 ? 7.932 -23.781 -4.364 1.00 25.41 158 LEU A N 1
ATOM 1242 C CA . LEU A 1 158 ? 8.708 -24.617 -3.440 1.00 25.41 158 LEU A CA 1
ATOM 1243 C C . LEU A 1 158 ? 8.667 -24.064 -2.003 1.00 25.41 158 LEU A C 1
ATOM 1245 O O . LEU A 1 158 ? 8.473 -22.871 -1.786 1.00 25.41 158 LEU A O 1
ATOM 1249 N N . ALA A 1 159 ? 8.838 -24.943 -1.011 1.00 28.56 159 ALA A N 1
ATOM 1250 C CA . ALA A 1 159 ? 8.696 -24.615 0.410 1.00 28.56 159 ALA A CA 1
ATOM 1251 C C . ALA A 1 159 ? 10.045 -24.556 1.149 1.00 28.56 159 ALA A C 1
ATOM 1253 O O . ALA A 1 159 ? 10.915 -25.398 0.936 1.00 28.56 159 ALA A O 1
ATOM 1254 N N . ALA A 1 160 ? 10.176 -23.612 2.086 1.00 25.05 160 ALA A N 1
ATOM 1255 C CA . ALA A 1 160 ? 11.359 -23.444 2.932 1.00 25.05 160 ALA A CA 1
ATOM 1256 C C . ALA A 1 160 ? 11.110 -23.858 4.397 1.00 25.05 160 ALA A C 1
ATOM 1258 O O . ALA A 1 160 ? 10.022 -23.661 4.947 1.00 25.05 160 ALA A O 1
ATOM 1259 N N . MET A 1 161 ? 12.152 -24.390 5.043 1.00 25.97 161 MET A N 1
ATOM 1260 C CA . MET A 1 161 ? 12.233 -24.614 6.491 1.00 25.97 161 MET A CA 1
ATOM 1261 C C . MET A 1 161 ? 13.257 -23.662 7.116 1.00 25.97 161 MET A C 1
ATOM 1263 O O . MET A 1 161 ? 14.275 -23.349 6.505 1.00 25.97 161 MET A O 1
ATOM 1267 N N . THR A 1 162 ? 13.011 -23.249 8.357 1.00 27.84 162 THR A N 1
ATOM 1268 C CA . THR A 1 162 ? 13.944 -22.456 9.167 1.00 27.84 162 THR A CA 1
ATOM 1269 C C . THR A 1 162 ? 14.994 -23.318 9.886 1.00 27.84 162 THR A C 1
ATOM 1271 O O . THR A 1 162 ? 14.831 -24.526 10.044 1.00 27.84 162 THR A O 1
ATOM 1274 N N . THR A 1 163 ? 16.068 -22.675 10.354 1.00 29.78 163 THR A N 1
ATOM 1275 C CA . THR A 1 163 ? 16.999 -23.148 11.400 1.00 29.78 163 THR A CA 1
ATOM 1276 C C . THR A 1 163 ? 17.665 -21.932 12.045 1.00 29.78 163 THR A C 1
ATOM 1278 O O . THR A 1 163 ? 18.016 -20.993 11.331 1.00 29.78 163 THR A O 1
ATOM 1281 N N . LEU A 1 164 ? 17.877 -21.946 13.364 1.00 37.66 164 LEU A N 1
ATOM 1282 C CA . LEU A 1 164 ? 18.637 -20.907 14.074 1.00 37.66 164 LEU A CA 1
ATOM 1283 C C . LEU A 1 164 ? 20.148 -21.110 13.880 1.00 37.66 164 LEU A C 1
ATOM 1285 O O . LEU A 1 164 ? 20.642 -22.231 13.996 1.00 37.66 164 LEU A O 1
ATOM 1289 N N . THR A 1 165 ? 20.883 -20.028 13.621 1.00 41.72 165 THR A N 1
ATOM 1290 C CA . THR A 1 165 ? 22.334 -20.039 13.365 1.00 41.72 165 THR A CA 1
ATOM 1291 C C . THR A 1 165 ? 23.035 -18.850 14.029 1.00 41.72 165 THR A C 1
ATOM 1293 O O . THR A 1 165 ? 22.406 -17.868 14.420 1.00 41.72 165 THR A O 1
ATOM 1296 N N . THR A 1 166 ? 24.356 -18.948 14.201 1.00 52.59 166 THR A N 1
ATOM 1297 C CA . THR A 1 166 ? 25.197 -17.850 14.700 1.00 52.59 166 THR A CA 1
ATOM 1298 C C . THR A 1 166 ? 25.335 -16.763 13.637 1.00 52.59 166 THR A C 1
ATOM 1300 O O . THR A 1 166 ? 25.692 -17.074 12.502 1.00 52.59 166 THR A O 1
ATOM 1303 N N . ASP A 1 167 ? 25.129 -15.494 14.001 1.00 68.81 167 ASP A N 1
ATOM 1304 C CA . ASP A 1 167 ? 25.335 -14.378 13.073 1.00 68.81 167 ASP A CA 1
ATOM 1305 C C . ASP A 1 167 ? 26.820 -14.227 12.693 1.00 68.81 167 ASP A C 1
ATOM 1307 O O . ASP A 1 167 ? 27.663 -13.822 13.497 1.00 68.81 167 ASP A O 1
ATOM 1311 N N . LEU A 1 168 ? 27.129 -14.550 11.436 1.00 77.44 168 LEU A N 1
ATOM 1312 C CA . LEU A 1 168 ? 28.433 -14.334 10.809 1.00 77.44 168 LEU A CA 1
ATOM 1313 C C . LEU A 1 168 ? 28.382 -13.280 9.690 1.00 77.44 168 LEU A C 1
ATOM 1315 O O . LEU A 1 168 ? 29.373 -13.131 8.971 1.00 77.44 168 LEU A O 1
ATOM 1319 N N . THR A 1 169 ? 27.281 -12.528 9.547 1.00 77.19 169 THR A N 1
ATOM 1320 C CA . THR A 1 169 ? 27.021 -11.567 8.454 1.00 77.19 169 THR A CA 1
ATOM 1321 C C . THR A 1 169 ? 28.237 -10.692 8.167 1.00 77.19 169 THR A C 1
ATOM 1323 O O . THR A 1 169 ? 28.756 -10.671 7.051 1.00 77.19 169 THR A O 1
ATOM 1326 N N . LYS A 1 170 ? 28.769 -10.040 9.206 1.00 83.31 170 LYS A N 1
ATOM 1327 C CA . LYS A 1 170 ? 29.953 -9.176 9.116 1.00 83.31 170 LYS A CA 1
ATOM 1328 C C . LYS A 1 170 ? 31.179 -9.904 8.559 1.00 83.31 170 LYS A C 1
ATOM 1330 O O . LYS A 1 170 ? 31.873 -9.386 7.692 1.00 83.31 170 LYS A O 1
ATOM 1335 N N . GLN A 1 171 ? 31.437 -11.126 9.017 1.00 86.38 171 GLN A N 1
ATOM 1336 C CA . GLN A 1 171 ? 32.620 -11.901 8.628 1.00 86.38 171 GLN A CA 1
ATOM 1337 C C . GLN A 1 171 ? 32.519 -12.397 7.175 1.00 86.38 171 GLN A C 1
ATOM 1339 O O . GLN A 1 171 ? 33.504 -12.374 6.436 1.00 86.38 171 GLN A O 1
ATOM 1344 N N . ILE A 1 172 ? 31.313 -12.791 6.761 1.00 83.69 172 ILE A N 1
ATOM 1345 C CA . ILE A 1 172 ? 30.957 -13.249 5.411 1.00 83.69 172 ILE A CA 1
ATOM 1346 C C . ILE A 1 172 ? 31.090 -12.105 4.404 1.00 83.69 172 ILE A C 1
ATOM 1348 O O . ILE A 1 172 ? 31.816 -12.226 3.416 1.00 83.69 172 ILE A O 1
ATOM 1352 N N . ILE A 1 173 ? 30.454 -10.968 4.689 1.00 89.31 173 ILE A N 1
ATOM 1353 C CA . ILE A 1 173 ? 30.491 -9.779 3.836 1.00 89.31 173 ILE A CA 1
ATOM 1354 C C . ILE A 1 173 ? 31.916 -9.221 3.736 1.00 89.31 173 ILE A C 1
ATOM 1356 O O . ILE A 1 173 ? 32.386 -8.953 2.632 1.00 89.31 173 ILE A O 1
ATOM 1360 N N . GLN A 1 174 ? 32.662 -9.125 4.843 1.00 88.38 174 GLN A N 1
ATOM 1361 C CA . GLN A 1 174 ? 34.069 -8.711 4.793 1.00 88.38 174 GLN A CA 1
ATOM 1362 C C . GLN A 1 174 ? 34.944 -9.700 4.010 1.00 88.38 174 GLN A C 1
ATOM 1364 O O . GLN A 1 174 ? 35.864 -9.279 3.307 1.00 88.38 174 GLN A O 1
ATOM 1369 N N . LYS A 1 175 ? 34.672 -11.009 4.068 1.00 86.88 175 LYS A N 1
ATOM 1370 C CA . LYS A 1 175 ? 35.396 -11.989 3.251 1.00 86.88 175 LYS A CA 1
ATOM 1371 C C . LYS A 1 175 ? 35.106 -11.812 1.757 1.00 86.88 175 LYS A C 1
ATOM 1373 O O . LYS A 1 175 ? 36.057 -11.777 0.983 1.00 86.88 175 LYS A O 1
ATOM 1378 N N . LEU A 1 176 ? 33.846 -11.635 1.361 1.00 87.12 176 LEU A N 1
ATOM 1379 C CA . LEU A 1 176 ? 33.483 -11.376 -0.036 1.00 87.12 176 LEU A CA 1
ATOM 1380 C C . LEU A 1 176 ? 34.063 -10.039 -0.531 1.00 87.12 176 LEU A C 1
ATOM 1382 O O . LEU A 1 176 ? 34.820 -10.020 -1.499 1.00 87.12 176 LEU A O 1
ATOM 1386 N N . PHE A 1 177 ? 33.771 -8.933 0.157 1.00 90.44 177 PHE A N 1
ATOM 1387 C CA . PHE A 1 177 ? 33.973 -7.579 -0.372 1.00 90.44 177 PHE A CA 1
ATOM 1388 C C . PHE A 1 177 ? 35.282 -6.888 0.058 1.00 90.44 177 PHE A C 1
ATOM 1390 O O . PHE A 1 177 ? 35.729 -5.985 -0.644 1.00 90.44 177 PHE A O 1
ATOM 1397 N N . LEU A 1 178 ? 35.947 -7.308 1.149 1.00 84.62 178 LEU A N 1
ATOM 1398 C CA . LEU A 1 178 ? 37.288 -6.796 1.504 1.00 84.62 178 LEU A CA 1
ATOM 1399 C C . LEU A 1 178 ? 38.428 -7.723 1.071 1.00 84.62 178 LEU A C 1
ATOM 1401 O O . LEU A 1 178 ? 39.513 -7.220 0.770 1.00 84.62 178 LEU A O 1
ATOM 1405 N N . ARG A 1 179 ? 38.238 -9.051 1.062 1.00 81.44 179 ARG A N 1
ATOM 1406 C CA . ARG A 1 179 ? 39.324 -10.001 0.729 1.00 81.44 179 ARG A CA 1
ATOM 1407 C C . ARG A 1 179 ? 39.406 -10.354 -0.760 1.00 81.44 179 ARG A C 1
ATOM 1409 O O . ARG A 1 179 ? 40.459 -10.813 -1.190 1.00 81.44 179 ARG A O 1
ATOM 1416 N N . THR A 1 180 ? 38.370 -10.070 -1.549 1.00 82.50 180 THR A N 1
ATOM 1417 C CA . THR A 1 180 ? 38.460 -10.049 -3.021 1.00 82.50 180 THR A CA 1
ATOM 1418 C C . THR A 1 180 ? 39.016 -8.699 -3.496 1.00 82.50 180 THR A C 1
ATOM 1420 O O . THR A 1 180 ? 38.799 -7.671 -2.855 1.00 82.50 180 THR A O 1
ATOM 1423 N N . CYS A 1 181 ? 39.741 -8.696 -4.614 1.00 86.88 181 CYS A N 1
ATOM 1424 C CA . CYS A 1 181 ? 40.311 -7.505 -5.248 1.00 86.88 181 CYS A CA 1
ATOM 1425 C C . CYS A 1 181 ? 40.203 -7.658 -6.769 1.00 86.88 181 CYS A C 1
ATOM 1427 O O . CYS A 1 181 ? 40.508 -8.738 -7.280 1.00 86.88 181 CYS A O 1
ATOM 1429 N N . GLY A 1 182 ? 39.817 -6.598 -7.481 1.00 89.81 182 GLY A N 1
ATOM 1430 C CA . GLY A 1 182 ? 39.755 -6.563 -8.945 1.00 89.81 182 GLY A CA 1
ATOM 1431 C C . GLY A 1 182 ? 38.335 -6.363 -9.462 1.00 89.81 182 GLY A C 1
ATOM 1432 O O . GLY A 1 182 ? 37.585 -5.550 -8.919 1.00 89.81 182 GLY A O 1
ATOM 1433 N N . VAL A 1 183 ? 37.960 -7.096 -10.509 1.00 93.12 183 VAL A N 1
ATOM 1434 C CA . VAL A 1 183 ? 36.638 -7.001 -11.141 1.00 93.12 183 VAL A CA 1
ATOM 1435 C C . VAL A 1 183 ? 35.939 -8.354 -11.089 1.00 93.12 183 VAL A C 1
ATOM 1437 O O . VAL A 1 183 ? 36.437 -9.359 -11.587 1.00 93.12 183 VAL A O 1
ATOM 1440 N N . VAL A 1 184 ? 34.755 -8.375 -10.492 1.00 94.38 184 VAL A N 1
ATOM 1441 C CA . VAL A 1 184 ? 33.840 -9.512 -10.488 1.00 94.38 184 VAL A CA 1
ATOM 1442 C C . VAL A 1 184 ? 32.650 -9.134 -11.359 1.00 94.38 184 VAL A C 1
ATOM 1444 O O . VAL A 1 184 ? 32.022 -8.104 -11.128 1.00 94.38 184 VAL A O 1
ATOM 1447 N N . LYS A 1 185 ? 32.333 -9.961 -12.355 1.00 95.25 185 LYS A N 1
ATOM 1448 C CA . LYS A 1 185 ? 31.164 -9.788 -13.227 1.00 95.25 185 LYS A CA 1
ATOM 1449 C C . LYS A 1 185 ? 30.261 -11.001 -13.057 1.00 95.25 185 LYS A C 1
ATOM 1451 O O . LYS A 1 185 ? 30.725 -12.121 -13.275 1.00 95.25 185 LYS A O 1
ATOM 1456 N N . LEU A 1 186 ? 29.014 -10.782 -12.650 1.00 93.38 186 LEU A N 1
ATOM 1457 C CA . LEU A 1 186 ? 27.997 -11.818 -12.474 1.00 93.38 186 LEU A CA 1
ATOM 1458 C C . LEU A 1 186 ? 26.777 -11.481 -13.337 1.00 93.38 186 LEU A C 1
ATOM 1460 O O . LEU A 1 186 ? 26.128 -10.457 -13.141 1.00 93.38 186 LEU A O 1
ATOM 1464 N N . GLY A 1 187 ? 26.501 -12.333 -14.316 1.00 89.56 187 GLY A N 1
ATOM 1465 C CA . GLY A 1 187 ? 25.442 -12.165 -15.299 1.00 89.56 187 GLY A CA 1
ATOM 1466 C C . GLY A 1 187 ? 24.306 -13.153 -15.086 1.00 89.56 187 GLY A C 1
ATOM 1467 O O . GLY A 1 187 ? 24.520 -14.286 -14.660 1.00 89.56 187 GLY A O 1
ATOM 1468 N N . SER A 1 188 ? 23.109 -12.710 -15.441 1.00 85.50 188 SER A N 1
ATOM 1469 C CA . SER A 1 188 ? 21.857 -13.478 -15.422 1.00 85.50 188 SER A CA 1
ATOM 1470 C C . SER A 1 188 ? 21.889 -14.749 -16.276 1.00 85.50 188 SER A C 1
ATOM 1472 O O . SER A 1 188 ? 21.309 -15.755 -15.872 1.00 85.50 188 SER A O 1
ATOM 1474 N N . SER A 1 189 ? 22.554 -14.725 -17.431 1.00 83.81 189 SER A N 1
ATOM 1475 C CA . SER A 1 189 ? 22.721 -15.869 -18.338 1.00 83.81 189 SER A CA 1
ATOM 1476 C C . SER A 1 189 ? 23.858 -15.606 -19.345 1.00 83.81 189 SER A C 1
ATOM 1478 O O . SER A 1 189 ? 24.521 -14.565 -19.280 1.00 83.81 189 SER A O 1
ATOM 1480 N N . LEU A 1 190 ? 24.103 -16.545 -20.270 1.00 83.75 190 LEU A N 1
ATOM 1481 C CA . LEU A 1 190 ? 24.931 -16.304 -21.463 1.00 83.75 190 LEU A CA 1
ATOM 1482 C C . LEU A 1 190 ? 24.149 -15.477 -22.505 1.00 83.75 190 LEU A C 1
ATOM 1484 O O . LEU A 1 190 ? 22.936 -15.631 -22.581 1.00 83.75 190 LEU A O 1
ATOM 1488 N N . PRO A 1 191 ? 24.796 -14.691 -23.388 1.00 77.69 191 PRO A N 1
ATOM 1489 C CA . PRO A 1 191 ? 24.095 -13.701 -24.226 1.00 77.69 191 PRO A CA 1
ATOM 1490 C C . PRO A 1 191 ? 23.141 -14.270 -25.287 1.00 77.69 191 PRO A C 1
ATOM 1492 O O . PRO A 1 191 ? 22.359 -13.531 -25.878 1.00 77.69 191 PRO A O 1
ATOM 1495 N N . SER A 1 192 ? 23.245 -15.569 -25.572 1.00 73.12 192 SER A N 1
ATOM 1496 C CA . SER A 1 192 ? 22.367 -16.327 -26.472 1.00 73.12 192 SER A CA 1
ATOM 1497 C C . SER A 1 192 ? 21.370 -17.224 -25.728 1.00 73.12 192 SER A C 1
ATOM 1499 O O . SER A 1 192 ? 20.580 -17.918 -26.366 1.00 73.12 192 SER A O 1
ATOM 1501 N N . ALA A 1 193 ? 21.409 -17.238 -24.394 1.00 75.56 193 ALA A N 1
ATOM 1502 C CA . ALA A 1 193 ? 20.493 -17.990 -23.552 1.00 75.56 193 ALA A CA 1
ATOM 1503 C C . ALA A 1 193 ? 19.325 -17.092 -23.101 1.00 75.56 193 ALA A C 1
ATOM 1505 O O . ALA A 1 193 ? 19.518 -15.898 -22.859 1.00 75.56 193 ALA A O 1
ATOM 1506 N N . PRO A 1 194 ? 18.108 -17.638 -22.953 1.00 69.44 194 PRO A N 1
ATOM 1507 C CA . PRO A 1 194 ? 16.996 -16.890 -22.386 1.00 69.44 194 PRO A CA 1
ATOM 1508 C C . PRO A 1 194 ? 17.251 -16.542 -20.913 1.00 69.44 194 PRO A C 1
ATOM 1510 O O . PRO A 1 194 ? 17.910 -17.283 -20.179 1.00 69.44 194 PRO A O 1
ATOM 1513 N N . SER A 1 195 ? 16.673 -15.422 -20.489 1.00 72.69 195 SER A N 1
ATOM 1514 C CA . SER A 1 195 ? 16.620 -14.989 -19.096 1.00 72.69 195 SER A CA 1
ATOM 1515 C C . SER A 1 195 ? 15.188 -14.642 -18.736 1.00 72.69 195 SER A C 1
ATOM 1517 O O . SER A 1 195 ? 14.513 -13.926 -19.485 1.00 72.69 195 SER A O 1
ATOM 1519 N N . TYR A 1 196 ? 14.734 -15.152 -17.595 1.00 72.75 196 TYR A N 1
ATOM 1520 C CA . TYR A 1 196 ? 13.316 -15.229 -17.284 1.00 72.75 196 TYR A CA 1
ATOM 1521 C C . TYR A 1 196 ? 12.887 -14.278 -16.163 1.00 72.75 196 TYR A C 1
ATOM 1523 O O . TYR A 1 196 ? 13.592 -14.063 -15.171 1.00 72.75 196 TYR A O 1
ATOM 1531 N N . VAL A 1 197 ? 11.669 -13.757 -16.299 1.00 61.19 197 VAL A N 1
ATOM 1532 C CA . VAL A 1 197 ? 10.887 -13.181 -15.196 1.00 61.19 197 VAL A CA 1
ATOM 1533 C C . VAL A 1 197 ? 9.914 -14.238 -14.688 1.00 61.19 197 VAL A C 1
ATOM 1535 O O . VAL A 1 197 ? 9.210 -14.857 -15.492 1.00 61.19 197 VAL A O 1
ATOM 1538 N N . ASN A 1 198 ? 9.853 -14.418 -13.369 1.00 50.00 198 ASN A N 1
ATOM 1539 C CA . ASN A 1 198 ? 8.840 -15.256 -12.741 1.00 50.00 198 ASN A CA 1
ATOM 1540 C C . ASN A 1 198 ? 7.546 -14.441 -12.580 1.00 50.00 198 ASN A C 1
ATOM 1542 O O . ASN A 1 198 ? 7.581 -13.311 -12.095 1.00 50.00 198 ASN A O 1
ATOM 1546 N N . THR A 1 199 ? 6.405 -14.976 -13.010 1.00 44.38 199 THR A N 1
ATOM 1547 C CA . THR A 1 199 ? 5.098 -14.326 -12.803 1.00 44.38 199 THR A CA 1
ATOM 1548 C C . THR A 1 199 ? 4.443 -14.714 -11.474 1.00 44.38 199 THR A C 1
ATOM 1550 O O . THR A 1 199 ? 3.473 -14.070 -11.063 1.00 44.38 199 THR A O 1
ATOM 1553 N N . ALA A 1 200 ? 4.961 -15.744 -10.794 1.00 38.00 200 ALA A N 1
ATOM 1554 C CA . ALA A 1 200 ? 4.402 -16.271 -9.559 1.00 38.00 200 ALA A CA 1
ATOM 1555 C C . ALA A 1 200 ? 4.511 -15.278 -8.390 1.00 38.00 200 ALA A C 1
ATOM 1557 O O . ALA A 1 200 ? 5.454 -14.497 -8.273 1.00 38.00 200 ALA A O 1
ATOM 1558 N N . VAL A 1 201 ? 3.548 -15.369 -7.470 1.00 31.25 201 VAL A N 1
ATOM 1559 C CA . VAL A 1 201 ? 3.258 -14.358 -6.432 1.00 31.25 201 VAL A CA 1
ATOM 1560 C C . VAL A 1 201 ? 4.416 -14.081 -5.452 1.00 31.25 201 VAL A C 1
ATOM 1562 O O . VAL A 1 201 ? 4.403 -13.082 -4.742 1.00 31.25 201 VAL A O 1
ATOM 1565 N N . TYR A 1 202 ? 5.423 -14.948 -5.413 1.00 33.50 202 TYR A N 1
ATOM 1566 C CA . TYR A 1 202 ? 6.515 -14.924 -4.439 1.00 33.50 202 TYR A CA 1
ATOM 1567 C C . TYR A 1 202 ? 7.726 -14.080 -4.866 1.00 33.50 202 TYR A C 1
ATOM 1569 O O . TYR A 1 202 ? 8.498 -13.679 -4.001 1.00 33.50 202 TYR A O 1
ATOM 1577 N N . PHE A 1 203 ? 7.915 -13.850 -6.173 1.00 43.25 203 PHE A N 1
ATOM 1578 C CA . PHE A 1 203 ? 9.199 -13.424 -6.748 1.00 43.25 203 PHE A CA 1
ATOM 1579 C C . PHE A 1 203 ? 9.000 -12.406 -7.883 1.00 43.25 203 PHE A C 1
ATOM 1581 O O . PHE A 1 203 ? 9.130 -12.744 -9.057 1.00 43.25 203 PHE A O 1
ATOM 1588 N N . ALA A 1 204 ? 8.657 -11.155 -7.560 1.00 45.09 204 ALA A N 1
ATOM 1589 C CA . ALA A 1 204 ? 8.216 -10.173 -8.562 1.00 45.09 204 ALA A CA 1
ATOM 1590 C C . ALA A 1 204 ? 9.343 -9.538 -9.418 1.00 45.09 204 ALA A C 1
ATOM 1592 O O . ALA A 1 204 ? 9.045 -8.822 -10.380 1.00 45.09 204 ALA A O 1
ATOM 1593 N N . GLY A 1 205 ? 10.615 -9.791 -9.082 1.00 57.94 205 GLY A N 1
ATOM 1594 C CA . GLY A 1 205 ? 11.796 -9.398 -9.864 1.00 57.94 205 GLY A CA 1
ATOM 1595 C C . GLY A 1 205 ? 12.164 -10.420 -10.949 1.00 57.94 205 GLY A C 1
ATOM 1596 O O . GLY A 1 205 ? 11.401 -11.337 -11.255 1.00 57.94 205 GLY A O 1
ATOM 1597 N N . SER A 1 206 ? 13.368 -10.326 -11.519 1.00 76.62 206 SER A N 1
ATOM 1598 C CA . SER A 1 206 ? 13.861 -11.375 -12.430 1.00 76.62 206 SER A CA 1
ATOM 1599 C C . SER A 1 206 ? 14.255 -12.642 -11.666 1.00 76.62 206 SER A C 1
ATOM 1601 O O . SER A 1 206 ? 14.650 -12.574 -10.498 1.00 76.62 206 SER A O 1
ATOM 1603 N N . VAL A 1 207 ? 14.202 -13.810 -12.316 1.00 76.00 207 VAL A N 1
ATOM 1604 C CA . VAL A 1 207 ? 14.627 -15.086 -11.702 1.00 76.00 207 VAL A CA 1
ATOM 1605 C C . VAL A 1 207 ? 16.057 -14.987 -11.161 1.00 76.00 207 VAL A C 1
ATOM 1607 O O . VAL A 1 207 ? 16.337 -15.474 -10.072 1.00 76.00 207 VAL A O 1
ATOM 1610 N N . PHE A 1 208 ? 16.946 -14.289 -11.871 1.00 87.38 208 PHE A N 1
ATOM 1611 C CA . PHE A 1 208 ? 18.320 -14.050 -11.433 1.00 87.38 208 PHE A CA 1
ATOM 1612 C C . PHE A 1 208 ? 18.425 -13.102 -10.229 1.00 87.38 208 PHE A C 1
ATOM 1614 O O . PHE A 1 208 ? 19.197 -13.380 -9.315 1.00 87.38 208 PHE A O 1
ATOM 1621 N N . THR A 1 209 ? 17.672 -11.999 -10.199 1.00 80.56 209 THR A N 1
ATOM 1622 C CA . THR A 1 209 ? 17.832 -10.978 -9.150 1.00 80.56 209 THR A CA 1
ATOM 1623 C C . THR A 1 209 ? 17.196 -11.400 -7.825 1.00 80.56 209 THR A C 1
ATOM 1625 O O . THR A 1 209 ? 17.839 -11.240 -6.786 1.00 80.56 209 THR A O 1
ATOM 1628 N N . ASN A 1 210 ? 16.016 -12.041 -7.848 1.00 74.62 210 ASN A N 1
ATOM 1629 C CA . ASN A 1 210 ? 15.469 -12.715 -6.658 1.00 74.62 210 ASN A CA 1
ATOM 1630 C C . ASN A 1 210 ? 16.483 -13.750 -6.135 1.00 74.62 210 ASN A C 1
ATOM 1632 O O . ASN A 1 210 ? 16.876 -13.720 -4.972 1.00 74.62 210 ASN A O 1
ATOM 1636 N N . ALA A 1 211 ? 16.987 -14.621 -7.016 1.00 81.56 211 ALA A N 1
ATOM 1637 C CA . ALA A 1 211 ? 17.941 -15.661 -6.649 1.00 81.56 211 ALA A CA 1
ATOM 1638 C C . ALA A 1 211 ? 19.291 -15.135 -6.142 1.00 81.56 211 ALA A C 1
ATOM 1640 O O . ALA A 1 211 ? 19.937 -15.805 -5.340 1.00 81.56 211 ALA A O 1
ATOM 1641 N N . LEU A 1 212 ? 19.757 -13.970 -6.599 1.00 87.31 212 LEU A N 1
ATOM 1642 C CA . LEU A 1 212 ? 21.000 -13.357 -6.128 1.00 87.31 212 LEU A CA 1
ATOM 1643 C C . LEU A 1 212 ? 20.831 -12.733 -4.738 1.00 87.31 212 LEU A C 1
ATOM 1645 O O . LEU A 1 212 ? 21.702 -12.912 -3.882 1.00 87.31 212 LEU A O 1
ATOM 1649 N N . HIS A 1 213 ? 19.704 -12.058 -4.502 1.00 82.25 213 HIS A N 1
ATOM 1650 C CA . HIS A 1 213 ? 19.311 -11.597 -3.174 1.00 82.25 213 HIS A CA 1
ATOM 1651 C C . HIS A 1 213 ? 19.215 -12.777 -2.198 1.00 82.25 213 HIS A C 1
ATOM 1653 O O . HIS A 1 213 ? 19.934 -12.823 -1.194 1.00 82.25 213 HIS A O 1
ATOM 1659 N N . ASP A 1 214 ? 18.409 -13.779 -2.543 1.00 75.56 214 ASP A N 1
ATOM 1660 C CA . ASP A 1 214 ? 18.147 -14.932 -1.688 1.00 75.56 214 ASP A CA 1
ATOM 1661 C C . ASP A 1 214 ? 19.397 -15.794 -1.487 1.00 75.56 214 ASP A C 1
ATOM 1663 O O . ASP A 1 214 ? 19.612 -16.304 -0.389 1.00 75.56 214 ASP A O 1
ATOM 1667 N N . ALA A 1 215 ? 20.291 -15.888 -2.477 1.00 81.56 215 ALA A N 1
ATOM 1668 C CA . ALA A 1 215 ? 21.590 -16.535 -2.314 1.00 81.56 215 ALA A CA 1
ATOM 1669 C C . ALA A 1 215 ? 22.509 -15.795 -1.333 1.00 81.56 215 ALA A C 1
ATOM 1671 O O . ALA A 1 215 ? 23.157 -16.456 -0.522 1.00 81.56 215 ALA A O 1
ATOM 1672 N N . LEU A 1 216 ? 22.573 -14.455 -1.348 1.00 83.06 216 LEU A N 1
ATOM 1673 C CA . LEU A 1 216 ? 23.369 -13.725 -0.352 1.00 83.06 216 LEU A CA 1
ATOM 1674 C C . LEU A 1 216 ? 22.775 -13.903 1.049 1.00 83.06 216 LEU A C 1
ATOM 1676 O O . LEU A 1 216 ? 23.504 -14.225 1.988 1.00 83.06 216 LEU A O 1
ATOM 1680 N N . GLN A 1 217 ? 21.456 -13.759 1.173 1.00 75.50 217 GLN A N 1
ATOM 1681 C CA . GLN A 1 217 ? 20.718 -13.991 2.413 1.00 75.50 217 GLN A CA 1
ATOM 1682 C C . GLN A 1 217 ? 20.923 -15.425 2.939 1.00 75.50 217 GLN A C 1
ATOM 1684 O O . GLN A 1 217 ? 21.119 -15.627 4.137 1.00 75.50 217 GLN A O 1
ATOM 1689 N N . LEU A 1 218 ? 20.923 -16.434 2.062 1.00 71.88 218 LEU A N 1
ATOM 1690 C CA . LEU A 1 218 ? 21.147 -17.836 2.417 1.00 71.88 218 LEU A CA 1
ATOM 1691 C C . LEU A 1 218 ? 22.607 -18.101 2.798 1.00 71.88 218 LEU A C 1
ATOM 1693 O O . LEU A 1 218 ? 22.846 -18.761 3.807 1.00 71.88 218 LEU A O 1
ATOM 1697 N N . VAL A 1 219 ? 23.587 -17.558 2.066 1.00 77.50 219 VAL A N 1
ATOM 1698 C CA . VAL A 1 219 ? 25.016 -17.633 2.430 1.00 77.50 219 VAL A CA 1
ATOM 1699 C C . VAL A 1 219 ? 25.240 -17.025 3.812 1.00 77.50 219 VAL A C 1
ATOM 1701 O O . VAL A 1 219 ? 25.892 -17.652 4.648 1.00 77.50 219 VAL A O 1
ATOM 1704 N N . VAL A 1 220 ? 24.660 -15.851 4.077 1.00 74.69 220 VAL A N 1
ATOM 1705 C CA . VAL A 1 220 ? 24.712 -15.176 5.380 1.00 74.69 220 VAL A CA 1
ATOM 1706 C C . VAL A 1 220 ? 24.069 -16.022 6.483 1.00 74.69 220 VAL A C 1
ATOM 1708 O O . VAL A 1 220 ? 24.689 -16.221 7.526 1.00 74.69 220 VAL A O 1
ATOM 1711 N N . ARG A 1 221 ? 22.871 -16.576 6.252 1.00 68.50 221 ARG A N 1
ATOM 1712 C CA . ARG A 1 221 ? 22.121 -17.343 7.264 1.00 68.50 221 ARG A CA 1
ATOM 1713 C C . ARG A 1 221 ? 22.624 -18.778 7.492 1.00 68.50 221 ARG A C 1
ATOM 1715 O O . ARG A 1 221 ? 22.383 -19.315 8.568 1.00 68.50 221 ARG A O 1
ATOM 1722 N N . THR A 1 222 ? 23.300 -19.417 6.531 1.00 69.19 222 THR A N 1
ATOM 1723 C CA . THR A 1 222 ? 23.668 -20.857 6.601 1.00 69.19 222 THR A CA 1
ATOM 1724 C C . THR A 1 222 ? 25.163 -21.151 6.740 1.00 69.19 222 THR A C 1
ATOM 1726 O O . THR A 1 222 ? 25.540 -22.288 7.042 1.00 69.19 222 THR A O 1
ATOM 1729 N N . THR A 1 223 ? 26.039 -20.162 6.546 1.00 73.56 223 THR A N 1
ATOM 1730 C CA . THR A 1 223 ? 27.477 -20.349 6.776 1.00 73.56 223 THR A CA 1
ATOM 1731 C C . THR A 1 223 ? 27.749 -20.504 8.272 1.00 73.56 223 THR A C 1
ATOM 1733 O O . THR A 1 223 ? 27.432 -19.624 9.064 1.00 73.56 223 THR A O 1
ATOM 1736 N N . SER A 1 224 ? 28.389 -21.607 8.662 1.00 79.94 224 SER 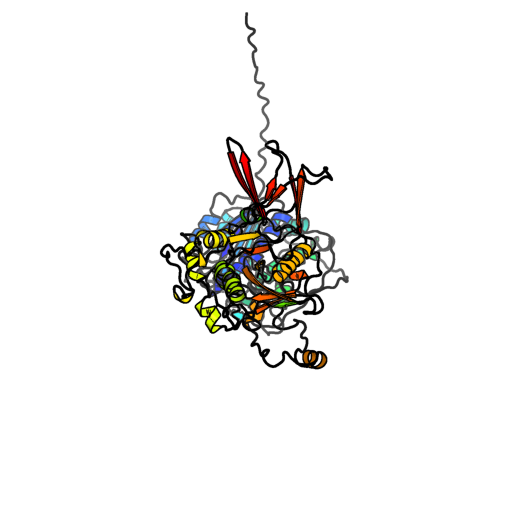A N 1
ATOM 1737 C CA . SER A 1 224 ? 28.924 -21.807 10.014 1.00 79.94 224 SER A CA 1
ATOM 1738 C C . SER A 1 224 ? 30.405 -21.396 10.089 1.00 79.94 224 SER A C 1
ATOM 1740 O O . SER A 1 224 ? 31.053 -21.285 9.043 1.00 79.94 224 SER A O 1
ATOM 1742 N N . PRO A 1 225 ? 31.004 -21.227 11.289 1.00 79.25 225 PRO A N 1
ATOM 1743 C CA . PRO A 1 225 ? 32.404 -20.800 11.412 1.00 79.25 225 PRO A CA 1
ATOM 1744 C C . PRO A 1 225 ? 33.396 -21.713 10.674 1.00 79.25 225 PRO A C 1
ATOM 1746 O O . PRO A 1 225 ? 34.376 -21.234 10.112 1.00 79.25 225 PRO A O 1
ATOM 1749 N N . ALA A 1 226 ? 33.101 -23.017 10.603 1.00 78.19 226 ALA A N 1
ATOM 1750 C CA . ALA A 1 226 ? 33.898 -24.002 9.872 1.00 78.19 226 ALA A CA 1
ATOM 1751 C C . ALA A 1 226 ? 33.769 -23.904 8.337 1.00 78.19 226 ALA A C 1
ATOM 1753 O O . ALA A 1 226 ? 34.680 -24.325 7.637 1.00 78.19 226 ALA A O 1
ATOM 1754 N N . LYS A 1 227 ? 32.668 -23.341 7.812 1.00 80.38 227 LYS A N 1
ATOM 1755 C CA . LYS A 1 227 ? 32.426 -23.133 6.366 1.00 80.38 227 LYS A CA 1
ATOM 1756 C C . LYS A 1 227 ? 32.792 -21.721 5.891 1.00 80.38 227 LYS A C 1
ATOM 1758 O O . LYS A 1 227 ? 32.882 -21.475 4.692 1.00 80.38 227 LYS A O 1
ATOM 1763 N N . LEU A 1 228 ? 33.054 -20.791 6.812 1.00 80.62 228 LEU A N 1
ATOM 1764 C CA . LEU A 1 228 ? 33.538 -19.443 6.503 1.00 80.62 228 LEU A CA 1
ATOM 1765 C C . LEU A 1 228 ? 34.830 -19.415 5.644 1.00 80.62 228 LEU A C 1
ATOM 1767 O O . LEU A 1 228 ? 34.962 -18.499 4.828 1.00 80.62 228 LEU A O 1
ATOM 1771 N N . PRO A 1 229 ? 35.775 -20.378 5.731 1.00 85.94 229 PRO A N 1
ATOM 1772 C CA . PRO A 1 229 ? 36.886 -20.496 4.781 1.00 85.94 229 PRO A CA 1
ATOM 1773 C C . PRO A 1 229 ? 36.460 -20.664 3.312 1.00 85.94 229 PRO A C 1
ATOM 1775 O O . PRO A 1 229 ? 37.138 -20.112 2.445 1.00 85.94 229 PRO A O 1
ATOM 1778 N N . ASP A 1 230 ? 35.318 -21.297 3.035 1.00 83.69 230 ASP A N 1
ATOM 1779 C CA . ASP A 1 230 ? 34.867 -21.661 1.680 1.00 83.69 230 ASP A CA 1
ATOM 1780 C C . ASP A 1 230 ? 33.973 -20.601 1.005 1.00 83.69 230 ASP A C 1
ATOM 1782 O O . ASP A 1 230 ? 33.575 -20.751 -0.152 1.00 83.69 230 ASP A O 1
ATOM 1786 N N . VAL A 1 231 ? 33.612 -19.520 1.703 1.00 86.88 231 VAL A N 1
ATOM 1787 C CA . VAL A 1 231 ? 32.757 -18.458 1.140 1.00 86.88 231 VAL A CA 1
ATOM 1788 C C . VAL A 1 231 ? 33.512 -17.653 0.074 1.00 86.88 231 VAL A C 1
ATOM 1790 O O . VAL A 1 231 ? 34.533 -17.030 0.352 1.00 86.88 231 VAL A O 1
ATOM 1793 N N . SER A 1 232 ? 32.991 -17.622 -1.149 1.00 91.94 232 SER A N 1
ATOM 1794 C CA . SER A 1 232 ? 33.571 -16.915 -2.296 1.00 91.94 232 SER A CA 1
ATOM 1795 C C . SER A 1 232 ? 32.474 -16.414 -3.243 1.00 91.94 232 SER A C 1
ATOM 1797 O O . SER A 1 232 ? 31.307 -16.778 -3.086 1.00 91.94 232 SER A O 1
ATOM 1799 N N . PHE A 1 233 ? 32.833 -15.626 -4.261 1.00 91.06 233 PHE A N 1
ATOM 1800 C CA . PHE A 1 233 ? 31.885 -15.251 -5.318 1.00 91.06 233 PHE A CA 1
ATOM 1801 C C . PHE A 1 233 ? 31.413 -16.447 -6.165 1.00 91.06 233 PHE A C 1
ATOM 1803 O O . PHE A 1 233 ? 30.287 -16.415 -6.649 1.00 91.06 233 PHE A O 1
ATOM 1810 N N . GLU A 1 23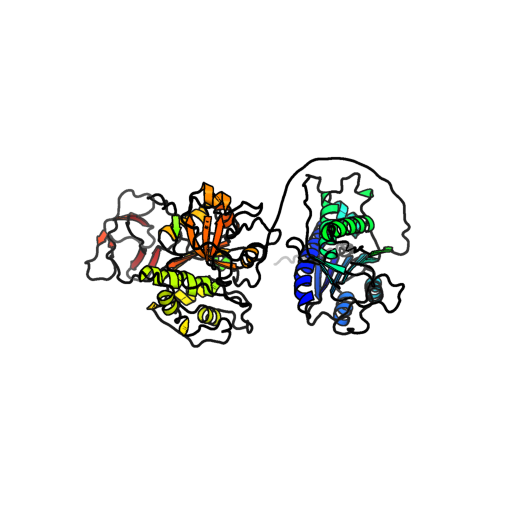4 ? 32.199 -17.526 -6.284 1.00 91.56 234 GLU A N 1
ATOM 1811 C CA . GLU A 1 234 ? 31.722 -18.781 -6.893 1.00 91.56 234 GLU A CA 1
ATOM 1812 C C . GLU A 1 234 ? 30.738 -19.507 -5.966 1.00 91.56 234 GLU A C 1
ATOM 1814 O O . GLU A 1 234 ? 29.738 -20.051 -6.422 1.00 91.56 234 GLU A O 1
ATOM 1819 N N . THR A 1 235 ? 30.950 -19.442 -4.649 1.00 88.25 235 THR A N 1
ATOM 1820 C CA . THR A 1 235 ? 30.002 -19.964 -3.652 1.00 88.25 235 THR A CA 1
ATOM 1821 C C . THR A 1 235 ? 28.672 -19.210 -3.726 1.00 88.25 235 THR A C 1
ATOM 1823 O O . THR A 1 235 ? 27.619 -19.842 -3.711 1.00 88.25 235 THR A O 1
ATOM 1826 N N . LEU A 1 236 ? 28.712 -17.878 -3.879 1.00 87.88 236 LEU A N 1
ATOM 1827 C CA . LEU A 1 236 ? 27.524 -17.054 -4.123 1.00 87.88 236 LEU A CA 1
ATOM 1828 C C . LEU A 1 236 ? 26.852 -17.429 -5.454 1.00 87.88 236 LEU A C 1
ATOM 1830 O O . LEU A 1 236 ? 25.673 -17.759 -5.444 1.00 87.88 236 LEU A O 1
ATOM 1834 N N . ARG A 1 237 ? 27.600 -17.481 -6.570 1.00 93.69 237 ARG A N 1
ATOM 1835 C CA . ARG A 1 237 ? 27.091 -17.894 -7.894 1.00 93.69 237 ARG A CA 1
ATOM 1836 C C . ARG A 1 237 ? 26.425 -19.272 -7.856 1.00 93.69 237 ARG A C 1
ATOM 1838 O O . ARG A 1 237 ? 25.379 -19.454 -8.476 1.00 93.69 237 ARG A O 1
ATOM 1845 N N . ARG A 1 238 ? 27.000 -20.238 -7.131 1.00 89.38 238 ARG A N 1
ATOM 1846 C CA . ARG A 1 238 ? 26.422 -21.579 -6.985 1.00 89.38 238 ARG A CA 1
ATOM 1847 C C . ARG A 1 238 ? 25.096 -21.530 -6.229 1.00 89.38 238 ARG A C 1
ATOM 1849 O O . ARG A 1 238 ? 24.118 -22.050 -6.746 1.00 89.38 238 ARG A O 1
ATOM 1856 N N . TYR A 1 239 ? 25.024 -20.834 -5.091 1.00 82.00 239 TYR A N 1
ATOM 1857 C CA . TYR A 1 239 ? 23.747 -20.643 -4.396 1.00 82.00 239 TYR A CA 1
ATOM 1858 C C . TYR A 1 239 ? 22.726 -19.862 -5.243 1.00 82.00 239 TYR A C 1
ATOM 1860 O O . TYR A 1 239 ? 21.545 -20.185 -5.186 1.00 82.00 239 TYR A O 1
ATOM 1868 N N . THR A 1 240 ? 23.149 -18.904 -6.077 1.00 85.31 240 THR A N 1
ATOM 1869 C CA . THR A 1 240 ? 22.264 -18.237 -7.049 1.00 85.31 240 THR A CA 1
ATOM 1870 C C . THR A 1 240 ? 21.737 -19.230 -8.088 1.00 85.31 240 THR A C 1
ATOM 1872 O O . THR A 1 240 ? 20.537 -19.265 -8.310 1.00 85.31 240 THR A O 1
ATOM 1875 N N . SER A 1 241 ? 22.579 -20.098 -8.662 1.00 86.44 241 SER A N 1
ATOM 1876 C CA . SER A 1 241 ? 22.150 -21.184 -9.571 1.00 86.44 241 SER A CA 1
ATOM 1877 C C . SER A 1 241 ? 21.170 -22.151 -8.877 1.00 86.44 241 SER A C 1
ATOM 1879 O O . SER A 1 241 ? 20.135 -22.489 -9.446 1.00 86.44 241 SER A O 1
ATOM 1881 N N . GLU A 1 242 ? 21.420 -22.507 -7.611 1.00 80.88 242 GLU A N 1
ATOM 1882 C CA . GLU A 1 242 ? 20.518 -23.330 -6.787 1.00 80.88 242 GLU A CA 1
ATOM 1883 C C . GLU A 1 242 ? 19.153 -22.643 -6.547 1.00 80.88 242 GLU A C 1
ATOM 1885 O O . GLU A 1 242 ? 18.114 -23.281 -6.717 1.00 80.88 242 GLU A O 1
ATOM 1890 N N . GLN A 1 243 ? 19.124 -21.343 -6.213 1.00 78.81 243 GLN A N 1
ATOM 1891 C CA . GLN A 1 243 ? 17.872 -20.580 -6.074 1.00 78.81 243 GLN A CA 1
ATOM 1892 C C . GLN A 1 243 ? 17.139 -20.430 -7.420 1.00 78.81 243 GLN A C 1
ATOM 1894 O O . GLN A 1 243 ? 15.932 -20.652 -7.477 1.00 78.81 243 GLN A O 1
ATOM 1899 N N . MET A 1 244 ? 17.852 -20.125 -8.512 1.00 80.19 244 MET A N 1
ATOM 1900 C CA . MET A 1 244 ? 17.273 -20.035 -9.861 1.00 80.19 244 MET A CA 1
ATOM 1901 C C . MET A 1 244 ? 16.634 -21.365 -10.269 1.00 80.19 244 MET A C 1
ATOM 1903 O O . MET A 1 244 ? 15.501 -21.373 -10.733 1.00 80.19 244 MET A O 1
ATOM 1907 N N . GLY A 1 245 ? 17.303 -22.497 -10.025 1.00 75.31 245 GLY A N 1
ATOM 1908 C CA . GLY A 1 245 ? 16.745 -23.828 -10.278 1.00 75.31 245 GLY A CA 1
ATOM 1909 C C . GLY A 1 245 ? 15.441 -24.092 -9.516 1.00 75.31 245 GLY A C 1
ATOM 1910 O O . GLY A 1 245 ? 14.508 -24.652 -10.084 1.00 75.31 245 GLY A O 1
ATOM 1911 N N . MET A 1 246 ? 15.327 -23.630 -8.265 1.00 70.00 246 MET A N 1
ATOM 1912 C CA . MET A 1 246 ? 14.071 -23.714 -7.507 1.00 70.00 246 MET A CA 1
ATOM 1913 C C . MET A 1 246 ? 12.988 -22.761 -8.035 1.00 70.00 246 MET A C 1
ATOM 1915 O O . MET A 1 246 ? 11.821 -23.138 -8.074 1.00 70.00 246 MET A O 1
ATOM 1919 N N . MET A 1 247 ? 13.352 -21.555 -8.479 1.00 68.69 247 MET A N 1
ATOM 1920 C CA . MET A 1 247 ? 12.415 -20.569 -9.044 1.00 68.69 247 MET A CA 1
ATOM 1921 C C . MET A 1 247 ? 11.919 -20.931 -10.456 1.00 68.69 247 MET A C 1
ATOM 1923 O O . MET A 1 247 ? 10.856 -20.462 -10.851 1.00 68.69 247 MET A O 1
ATOM 1927 N N . LEU A 1 248 ? 12.667 -21.747 -11.208 1.00 69.19 248 LEU A N 1
ATOM 1928 C CA . LEU A 1 248 ? 12.282 -22.278 -12.526 1.00 69.19 248 LEU A CA 1
ATOM 1929 C C . LEU A 1 248 ? 11.461 -23.583 -12.434 1.00 69.19 248 LEU A C 1
ATOM 1931 O O . LEU A 1 248 ? 10.826 -23.985 -13.415 1.00 69.19 248 LEU A O 1
ATOM 1935 N N . GLY A 1 249 ? 11.465 -24.241 -11.269 1.00 64.88 249 GLY A N 1
ATOM 1936 C CA . GLY A 1 249 ? 10.659 -25.425 -10.973 1.00 64.88 249 GLY A CA 1
ATOM 1937 C C . GLY A 1 249 ? 10.927 -26.612 -11.907 1.00 64.88 249 GLY A C 1
ATOM 1938 O O . GLY A 1 249 ? 12.052 -26.870 -12.332 1.00 64.88 249 GLY A O 1
ATOM 1939 N N . THR A 1 250 ? 9.872 -27.355 -12.245 1.00 54.28 250 THR A N 1
ATOM 1940 C CA . THR A 1 250 ? 9.921 -28.490 -13.190 1.00 54.28 250 THR A CA 1
ATOM 1941 C C . THR A 1 250 ? 9.597 -28.094 -14.636 1.00 54.28 250 THR A C 1
ATOM 1943 O O . THR A 1 250 ? 9.430 -28.967 -15.484 1.00 54.28 250 THR A O 1
ATOM 1946 N N . SER A 1 251 ? 9.530 -26.794 -14.945 1.00 56.25 251 SER A N 1
ATOM 1947 C CA . SER A 1 251 ? 9.015 -26.247 -16.215 1.00 56.25 251 SER A CA 1
ATOM 1948 C C . SER A 1 251 ? 9.840 -26.571 -17.476 1.00 56.25 251 SER A C 1
ATOM 1950 O O . SER A 1 251 ? 9.478 -26.155 -18.573 1.00 56.25 251 SER A O 1
ATOM 1952 N N . GLY A 1 252 ? 10.972 -27.271 -17.341 1.00 60.47 252 GLY A N 1
ATOM 1953 C CA . GLY A 1 252 ? 11.917 -27.563 -18.428 1.00 60.47 252 GLY A CA 1
ATOM 1954 C C . GLY A 1 252 ? 12.823 -26.386 -18.813 1.00 60.47 252 GLY A C 1
ATOM 1955 O O . GLY A 1 252 ? 13.842 -26.590 -19.474 1.00 60.47 252 GLY A O 1
ATOM 1956 N N . ASN A 1 253 ? 12.503 -25.172 -18.363 1.00 69.25 253 ASN A N 1
ATOM 1957 C CA . ASN A 1 253 ? 13.322 -23.986 -18.576 1.00 69.25 253 ASN A CA 1
ATOM 1958 C C . ASN A 1 253 ? 14.600 -24.045 -17.732 1.00 69.25 253 ASN A C 1
ATOM 1960 O O . ASN A 1 253 ? 14.573 -24.405 -16.555 1.00 69.25 253 ASN A O 1
ATOM 1964 N N . ARG A 1 254 ? 15.731 -23.644 -18.322 1.00 75.75 254 ARG A N 1
ATOM 1965 C CA . ARG A 1 254 ? 17.025 -23.556 -17.634 1.00 75.75 254 ARG A CA 1
ATOM 1966 C C . ARG A 1 254 ? 17.670 -22.200 -17.880 1.00 75.75 254 ARG A C 1
ATOM 1968 O O . ARG A 1 254 ? 17.802 -21.777 -19.025 1.00 75.75 254 ARG A O 1
ATOM 1975 N N . GLN A 1 255 ? 18.121 -21.570 -16.803 1.00 81.75 255 GLN A N 1
ATOM 1976 C CA . GLN A 1 255 ? 18.932 -20.357 -16.804 1.00 81.75 255 GLN A CA 1
ATOM 1977 C C . GLN A 1 255 ? 20.085 -20.573 -15.818 1.00 81.75 255 GLN A C 1
ATOM 1979 O O . GLN A 1 255 ? 19.876 -21.140 -14.749 1.00 81.75 255 GLN A O 1
ATOM 1984 N N . GLU A 1 256 ? 21.301 -20.163 -16.178 1.00 86.12 256 GLU A N 1
ATOM 1985 C CA . GLU A 1 256 ? 22.510 -20.406 -15.380 1.00 86.12 256 GLU A CA 1
ATOM 1986 C C . GLU A 1 256 ? 23.301 -19.103 -15.208 1.00 86.12 256 GLU A C 1
ATOM 1988 O O . GLU A 1 256 ? 23.675 -18.499 -16.217 1.00 86.12 256 GLU A O 1
ATOM 1993 N N . PRO A 1 257 ? 23.596 -18.670 -13.969 1.00 91.25 257 PRO A N 1
ATOM 1994 C CA . PRO A 1 257 ? 24.282 -17.411 -13.729 1.00 91.25 257 PRO A CA 1
ATOM 1995 C C . PRO A 1 257 ? 25.772 -17.519 -14.080 1.00 91.25 257 PRO A C 1
ATOM 1997 O O . PRO A 1 257 ? 26.484 -18.428 -13.633 1.00 91.25 257 PRO A O 1
ATOM 2000 N N . VAL A 1 258 ? 26.248 -16.555 -14.868 1.00 90.38 258 VAL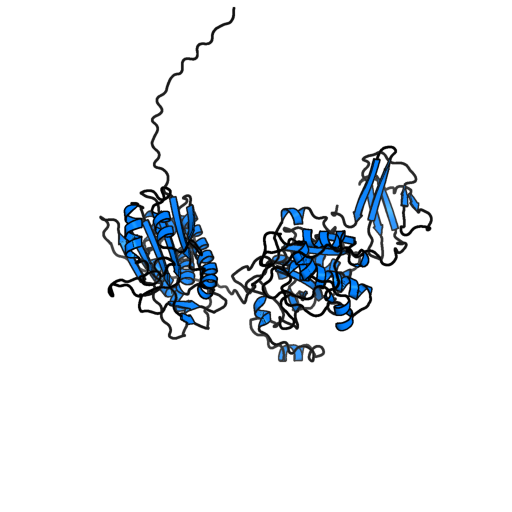 A N 1
ATOM 2001 C CA . VAL A 1 258 ? 27.583 -16.528 -15.477 1.00 90.38 258 VAL A CA 1
ATOM 2002 C C . VAL A 1 258 ? 28.519 -15.652 -14.653 1.00 90.38 258 VAL A C 1
ATOM 2004 O O . VAL A 1 258 ? 28.333 -14.441 -14.577 1.00 90.38 258 VAL A O 1
ATOM 2007 N N . LEU A 1 259 ? 29.557 -16.245 -14.062 1.00 93.44 259 LEU A N 1
ATOM 2008 C CA . LEU A 1 259 ? 30.581 -15.524 -13.301 1.00 93.44 259 LEU A CA 1
ATOM 2009 C C . LEU A 1 259 ? 31.891 -15.418 -14.089 1.00 93.44 259 LEU A C 1
ATOM 2011 O O . LEU A 1 259 ? 32.363 -16.390 -14.682 1.00 93.44 259 LEU A O 1
ATOM 2015 N N . THR A 1 260 ? 32.542 -14.261 -13.997 1.00 92.69 260 THR A N 1
ATOM 2016 C CA . THR A 1 260 ? 33.985 -14.126 -14.233 1.00 92.69 260 THR A CA 1
ATOM 2017 C C . THR A 1 260 ? 34.613 -13.292 -13.124 1.00 92.69 260 THR A C 1
ATOM 2019 O O . THR A 1 260 ? 34.087 -12.230 -12.787 1.00 92.69 260 THR A O 1
ATOM 2022 N N . VAL A 1 261 ? 35.750 -13.742 -12.594 1.00 90.38 261 VAL A N 1
ATOM 2023 C CA . VAL A 1 261 ? 36.553 -13.006 -11.608 1.00 90.38 261 VAL A CA 1
ATOM 2024 C C . VAL A 1 261 ? 37.897 -12.660 -12.245 1.00 90.38 261 VAL A C 1
ATOM 2026 O O . VAL A 1 261 ? 38.715 -13.547 -12.476 1.00 90.38 261 VAL A O 1
ATOM 2029 N N . THR A 1 262 ? 38.115 -11.377 -12.514 1.00 90.94 262 THR A N 1
ATOM 2030 C CA . THR A 1 262 ? 39.399 -10.796 -12.915 1.00 90.94 262 THR A CA 1
ATOM 2031 C C . THR A 1 262 ? 40.105 -10.314 -11.639 1.00 90.94 262 THR A C 1
ATOM 2033 O O . THR A 1 262 ? 39.748 -9.250 -11.124 1.00 90.94 262 THR A O 1
ATOM 2036 N N . PRO A 1 263 ? 41.058 -11.067 -11.058 1.00 86.00 263 PRO A N 1
ATOM 2037 C CA . PRO A 1 263 ? 41.745 -10.627 -9.848 1.00 86.00 263 PRO A CA 1
ATOM 2038 C C . PRO A 1 263 ? 42.624 -9.397 -10.114 1.00 86.00 263 PRO A C 1
ATOM 2040 O O . PRO A 1 263 ? 43.119 -9.195 -11.223 1.00 86.00 263 PRO A O 1
ATOM 2043 N N . CYS A 1 264 ? 42.888 -8.608 -9.071 1.00 81.62 264 CYS A N 1
ATOM 2044 C CA . CYS A 1 264 ? 43.991 -7.644 -9.082 1.00 81.62 264 CYS A CA 1
ATOM 2045 C C . CYS A 1 264 ? 45.303 -8.331 -9.503 1.00 81.62 264 CYS A C 1
ATOM 2047 O O . CYS A 1 264 ? 45.619 -9.424 -9.022 1.00 81.62 264 CYS A O 1
ATOM 2049 N N . ALA A 1 265 ? 46.077 -7.677 -10.375 1.00 69.25 265 ALA A N 1
ATOM 2050 C CA . ALA A 1 265 ? 47.349 -8.198 -10.867 1.00 69.25 265 ALA A CA 1
ATOM 2051 C C . ALA A 1 265 ? 48.291 -8.541 -9.695 1.00 69.25 265 ALA A C 1
ATOM 2053 O O . ALA A 1 265 ? 48.714 -7.653 -8.956 1.00 69.25 265 ALA A O 1
ATOM 2054 N N . GLY A 1 266 ? 48.586 -9.836 -9.524 1.00 58.12 266 GLY A N 1
ATOM 2055 C CA . GLY A 1 266 ? 49.429 -10.365 -8.443 1.00 58.12 266 GLY A CA 1
ATOM 2056 C C . GLY A 1 266 ? 48.798 -11.454 -7.559 1.00 58.12 266 GLY A C 1
ATOM 2057 O O . GLY A 1 266 ? 49.515 -12.024 -6.743 1.00 58.12 266 GLY A O 1
ATOM 2058 N N . ALA A 1 267 ? 47.506 -11.780 -7.699 1.00 45.12 267 ALA A N 1
ATOM 2059 C CA . ALA A 1 267 ? 46.848 -12.814 -6.882 1.00 45.12 267 ALA A CA 1
ATOM 2060 C C . ALA A 1 267 ? 46.610 -14.143 -7.637 1.00 45.12 267 ALA A C 1
ATOM 2062 O O . ALA A 1 267 ? 45.905 -14.170 -8.645 1.00 45.12 267 ALA A O 1
ATOM 2063 N N . ALA A 1 268 ? 47.150 -15.249 -7.108 1.00 35.97 268 ALA A N 1
ATOM 2064 C CA . ALA A 1 268 ? 46.946 -16.623 -7.593 1.00 35.97 268 ALA A CA 1
ATOM 2065 C C . ALA A 1 268 ? 46.059 -17.455 -6.634 1.00 35.97 268 ALA A C 1
ATOM 2067 O O . ALA A 1 268 ? 45.863 -17.082 -5.478 1.00 35.97 268 ALA A O 1
ATOM 2068 N N . GLN A 1 269 ? 45.496 -18.568 -7.122 1.00 39.22 269 GLN A N 1
ATOM 2069 C CA . GLN A 1 269 ? 44.482 -19.382 -6.422 1.00 39.22 269 GLN A CA 1
ATOM 2070 C C . GLN A 1 269 ? 45.063 -20.507 -5.534 1.00 39.22 269 GLN A C 1
ATOM 2072 O O . GLN A 1 269 ? 46.199 -20.935 -5.720 1.00 39.22 269 GLN A O 1
ATOM 2077 N N . GLY A 1 270 ? 44.236 -21.038 -4.620 1.00 30.70 270 GLY A N 1
ATOM 2078 C CA . GLY A 1 270 ? 44.473 -22.261 -3.833 1.00 30.70 270 GLY A CA 1
ATOM 2079 C C . GLY A 1 270 ? 43.153 -22.990 -3.507 1.00 30.70 270 GLY A C 1
ATOM 2080 O O . GLY A 1 270 ? 42.103 -22.350 -3.477 1.00 30.70 270 GLY A O 1
ATOM 2081 N N . ASN A 1 271 ? 43.189 -24.316 -3.292 1.00 31.97 271 ASN A N 1
ATOM 2082 C CA . ASN A 1 271 ? 42.014 -25.211 -3.385 1.00 31.97 271 ASN A CA 1
ATOM 2083 C C . ASN A 1 271 ? 41.594 -25.925 -2.070 1.00 31.97 271 ASN A C 1
ATOM 2085 O O . ASN A 1 271 ? 42.385 -26.694 -1.534 1.00 31.97 271 ASN A O 1
ATOM 2089 N N . GLY A 1 272 ? 40.306 -25.807 -1.688 1.00 28.59 272 GLY A N 1
ATOM 2090 C CA . GLY A 1 272 ? 39.501 -26.767 -0.878 1.00 28.59 272 GLY A CA 1
ATOM 2091 C C . GLY A 1 272 ? 39.919 -27.077 0.584 1.00 28.59 272 GLY A C 1
ATOM 2092 O O . GLY A 1 272 ? 40.855 -26.452 1.079 1.00 28.59 272 GLY A O 1
ATOM 2093 N N . PRO A 1 273 ? 39.293 -28.077 1.274 1.00 39.25 273 PRO A N 1
ATOM 2094 C CA . PRO A 1 273 ? 38.085 -28.846 0.892 1.00 39.25 273 PRO A CA 1
ATOM 2095 C C . PRO A 1 273 ? 37.074 -29.275 2.024 1.00 39.25 273 PRO A C 1
ATOM 2097 O O . PRO A 1 273 ? 37.454 -29.826 3.051 1.00 39.25 273 PRO A O 1
ATOM 2100 N N . THR A 1 274 ? 35.766 -29.282 1.703 1.00 29.89 274 THR A N 1
ATOM 2101 C CA . THR A 1 274 ? 34.702 -30.270 2.100 1.00 29.89 274 THR A CA 1
ATOM 2102 C C . THR A 1 274 ? 34.166 -30.486 3.551 1.00 29.89 274 THR A C 1
ATOM 2104 O O . THR A 1 274 ? 34.904 -30.643 4.513 1.00 29.89 274 THR A O 1
ATOM 2107 N N . ASN A 1 275 ? 32.845 -30.781 3.595 1.00 25.67 275 ASN A N 1
ATOM 2108 C CA . ASN A 1 275 ? 32.055 -31.609 4.552 1.00 25.67 275 ASN A CA 1
ATOM 2109 C C . ASN A 1 275 ? 31.493 -31.038 5.888 1.00 25.67 275 ASN A C 1
ATOM 2111 O O . ASN A 1 275 ? 32.097 -30.225 6.574 1.00 25.67 275 ASN A O 1
ATOM 2115 N N . GLY A 1 276 ? 30.286 -31.516 6.268 1.00 23.34 276 GLY A N 1
ATOM 2116 C CA . GLY A 1 276 ? 29.613 -31.281 7.570 1.00 23.34 276 GLY A CA 1
ATOM 2117 C C . GLY A 1 276 ? 28.063 -31.279 7.520 1.00 23.34 276 GLY A C 1
ATOM 2118 O O . GLY A 1 276 ? 27.486 -30.517 6.738 1.00 23.34 276 GLY A O 1
ATOM 2119 N N . ARG A 1 277 ? 27.398 -32.109 8.355 1.00 24.11 277 ARG A N 1
ATOM 2120 C CA . ARG A 1 277 ? 25.930 -32.395 8.406 1.00 24.11 277 ARG A CA 1
ATOM 2121 C C . ARG A 1 277 ? 25.169 -31.688 9.557 1.00 24.11 277 ARG A C 1
ATOM 2123 O O . ARG A 1 277 ? 25.755 -31.455 10.606 1.00 24.11 277 ARG A O 1
ATOM 2130 N N . GLY A 1 278 ? 23.840 -31.545 9.388 1.00 22.73 278 GLY A N 1
ATOM 2131 C CA . GLY A 1 278 ? 22.813 -31.400 10.451 1.00 22.73 278 GLY A CA 1
ATOM 2132 C C . GLY A 1 278 ? 22.308 -29.970 10.743 1.00 22.73 278 GLY A C 1
ATOM 2133 O O . GLY A 1 278 ? 23.048 -29.025 10.499 1.00 22.73 278 GLY A O 1
ATOM 2134 N N . THR A 1 279 ? 21.095 -29.715 11.275 1.00 23.50 279 THR A N 1
ATOM 2135 C CA . THR A 1 279 ? 19.833 -30.511 11.388 1.00 23.50 279 THR A CA 1
ATOM 2136 C C . THR A 1 279 ? 18.687 -29.617 11.931 1.00 23.50 279 THR A C 1
ATOM 2138 O O . THR A 1 279 ? 18.962 -28.773 12.770 1.00 23.50 279 THR A O 1
ATOM 2141 N N . ASN A 1 280 ? 17.424 -29.894 11.555 1.00 23.94 280 ASN A N 1
ATOM 2142 C CA . ASN A 1 280 ? 16.143 -29.542 12.232 1.00 23.94 280 ASN A CA 1
ATOM 2143 C C . ASN A 1 280 ? 15.754 -28.062 12.510 1.00 23.94 280 ASN A C 1
ATOM 2145 O O . ASN A 1 280 ? 16.415 -27.377 13.283 1.00 23.94 280 ASN A O 1
ATOM 2149 N N . GLY A 1 281 ? 14.562 -27.626 12.047 1.00 23.03 281 GLY A N 1
ATOM 2150 C CA . GLY A 1 281 ? 13.965 -26.354 12.517 1.00 23.03 281 GLY A CA 1
ATOM 2151 C C . GLY A 1 281 ? 12.699 -25.786 11.834 1.00 23.03 281 GLY A C 1
ATOM 2152 O O . GLY A 1 281 ? 12.625 -24.572 11.712 1.00 23.03 281 GLY A O 1
ATOM 2153 N N . GLN A 1 282 ? 11.724 -26.602 11.392 1.00 23.00 282 GLN A N 1
ATOM 2154 C CA . GLN A 1 282 ? 10.436 -26.203 10.742 1.00 23.00 282 GLN A CA 1
ATOM 2155 C C . GLN A 1 282 ? 9.881 -24.821 11.190 1.00 23.00 282 GLN A C 1
ATOM 2157 O O . GLN A 1 282 ? 9.755 -24.596 12.389 1.00 23.00 282 GLN A O 1
ATOM 2162 N N . ALA A 1 283 ? 9.557 -23.867 10.297 1.00 21.52 283 ALA A N 1
ATOM 2163 C CA . ALA A 1 283 ? 8.258 -23.674 9.596 1.00 21.52 283 ALA A CA 1
ATOM 2164 C C . ALA A 1 283 ? 8.187 -22.213 9.021 1.00 21.52 283 ALA A C 1
ATOM 2166 O O . ALA A 1 283 ? 8.993 -21.396 9.450 1.00 21.52 283 ALA A O 1
ATOM 2167 N N . ARG A 1 284 ? 7.254 -21.713 8.176 1.00 22.03 284 ARG A N 1
ATOM 2168 C CA . ARG A 1 284 ? 6.327 -22.221 7.119 1.00 22.03 284 ARG A CA 1
ATOM 2169 C C . ARG A 1 284 ? 5.469 -21.021 6.581 1.00 22.03 284 ARG A C 1
ATOM 2171 O O . ARG A 1 284 ? 4.785 -20.445 7.410 1.00 22.03 284 ARG A O 1
ATOM 2178 N N . LEU A 1 285 ? 5.465 -20.718 5.258 1.00 21.84 285 LEU A N 1
ATOM 2179 C CA . LEU A 1 285 ? 4.514 -19.892 4.413 1.00 21.84 285 LEU A CA 1
ATOM 2180 C C . LEU A 1 285 ? 3.943 -18.544 4.981 1.00 21.84 285 LEU A C 1
ATOM 2182 O O . LEU A 1 285 ? 3.296 -18.572 6.018 1.00 21.84 285 LEU A O 1
ATOM 2186 N N . ILE A 1 286 ? 4.052 -17.316 4.424 1.00 30.59 286 ILE A N 1
ATOM 2187 C CA . ILE A 1 286 ? 4.047 -16.686 3.062 1.00 30.59 286 ILE A CA 1
ATOM 2188 C C . ILE A 1 286 ? 2.708 -16.750 2.248 1.00 30.59 286 ILE A C 1
ATOM 2190 O O . ILE A 1 286 ? 2.165 -17.843 2.128 1.00 30.59 286 ILE A O 1
ATOM 2194 N N . THR A 1 287 ? 2.296 -15.623 1.586 1.00 32.91 287 THR A N 1
ATOM 2195 C CA . THR A 1 287 ? 1.420 -15.407 0.342 1.00 32.91 287 THR A CA 1
ATOM 2196 C C . THR A 1 287 ? -0.023 -15.943 0.252 1.00 32.91 287 THR A C 1
ATOM 2198 O O . THR A 1 287 ? -0.275 -16.878 1.009 1.00 32.91 287 THR A O 1
ATOM 2201 N N . PRO A 1 288 ? -0.945 -15.481 -0.669 1.00 37.34 288 PRO A N 1
ATOM 2202 C CA . PRO A 1 288 ? -0.892 -14.488 -1.814 1.00 37.34 288 PRO A CA 1
ATOM 2203 C C . PRO A 1 288 ? -2.048 -13.393 -1.872 1.00 37.34 288 PRO A C 1
ATOM 2205 O O . PRO A 1 288 ? -3.041 -13.572 -1.179 1.00 37.34 288 PRO A O 1
ATOM 2208 N N . ALA A 1 289 ? -2.160 -12.273 -2.653 1.00 32.47 289 ALA A N 1
ATOM 2209 C CA . ALA A 1 289 ? -1.387 -11.493 -3.674 1.00 32.47 289 ALA A CA 1
ATOM 2210 C C . ALA A 1 289 ? -1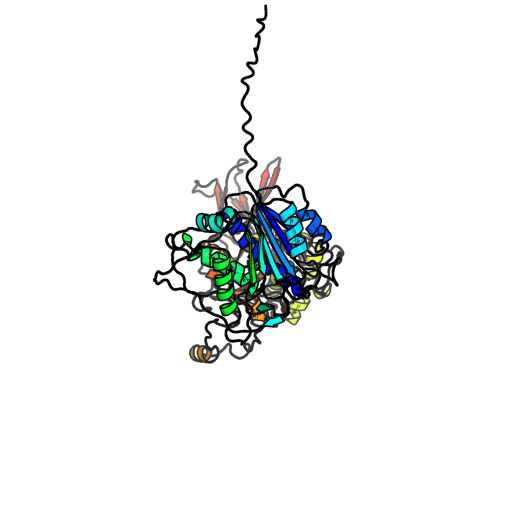.898 -10.003 -3.891 1.00 32.47 289 ALA A C 1
ATOM 2212 O O . ALA A 1 289 ? -3.101 -9.763 -3.886 1.00 32.47 289 ALA A O 1
ATOM 2213 N N . GLY A 1 290 ? -1.024 -9.023 -4.224 1.00 26.77 290 GLY A N 1
ATOM 2214 C CA . GLY A 1 290 ? -1.241 -7.675 -4.861 1.00 26.77 290 GLY A CA 1
ATOM 2215 C C . GLY A 1 290 ? -1.898 -6.438 -4.158 1.00 26.77 290 GLY A C 1
ATOM 2216 O O . GLY A 1 290 ? -2.944 -6.566 -3.530 1.00 26.77 290 GLY A O 1
ATOM 2217 N N . ALA A 1 291 ? -1.391 -5.212 -4.428 1.00 29.75 291 ALA A N 1
ATOM 2218 C CA . ALA A 1 291 ? -2.125 -3.919 -4.433 1.00 29.75 291 ALA A CA 1
ATOM 2219 C C . ALA A 1 291 ? -1.422 -2.743 -5.194 1.00 29.75 291 ALA A C 1
ATOM 2221 O O . ALA A 1 291 ? -0.572 -2.034 -4.651 1.00 29.75 291 ALA A O 1
ATOM 2222 N N . ARG A 1 292 ? -1.855 -2.432 -6.431 1.00 38.75 292 ARG A N 1
ATOM 2223 C CA . ARG A 1 292 ? -1.473 -1.200 -7.177 1.00 38.75 292 ARG A CA 1
ATOM 2224 C C . ARG A 1 292 ? -2.484 -0.056 -6.956 1.00 38.75 292 ARG A C 1
ATOM 2226 O O . ARG A 1 292 ? -3.656 -0.323 -6.722 1.00 38.75 292 ARG A O 1
ATOM 2233 N N . TRP A 1 293 ? -2.033 1.195 -7.133 1.00 57.31 293 TRP A N 1
ATOM 2234 C CA . TRP A 1 293 ? -2.824 2.448 -7.048 1.00 57.31 293 TRP A CA 1
ATOM 2235 C C . TRP A 1 293 ? -3.287 2.822 -5.635 1.00 57.31 293 TRP A C 1
ATOM 2237 O O . TRP A 1 293 ? -4.474 2.898 -5.316 1.00 57.31 293 TRP A O 1
ATOM 2247 N N . GLN A 1 294 ? -2.294 3.077 -4.791 1.00 60.19 294 GLN A N 1
ATOM 2248 C CA . GLN A 1 294 ? -2.460 3.393 -3.381 1.00 60.19 294 GLN A CA 1
ATOM 2249 C C . GLN A 1 294 ? -2.372 4.899 -3.147 1.00 60.19 294 GLN A C 1
ATOM 2251 O O . GLN A 1 294 ? -1.356 5.538 -3.402 1.00 60.19 294 GLN A O 1
ATOM 2256 N N . GLY A 1 295 ? -3.517 5.463 -2.765 1.00 62.81 295 GLY A N 1
ATOM 2257 C CA . GLY A 1 295 ? -3.792 6.897 -2.744 1.00 62.81 295 GLY A CA 1
ATOM 2258 C C . GLY A 1 295 ? -3.873 7.514 -1.349 1.00 62.81 295 GLY A C 1
ATOM 2259 O O . GLY A 1 295 ? -4.396 8.619 -1.209 1.00 62.81 295 GLY A O 1
ATOM 2260 N N . LEU A 1 296 ? -3.400 6.820 -0.313 1.00 82.69 296 LEU A N 1
ATOM 2261 C CA . LEU A 1 296 ? -3.211 7.395 1.016 1.00 82.69 296 LEU A CA 1
ATOM 2262 C C . LEU A 1 296 ? -1.884 8.156 1.052 1.00 82.69 296 LEU A C 1
ATOM 2264 O O . LEU A 1 296 ? -0.816 7.545 1.040 1.00 82.69 296 LEU A O 1
ATOM 2268 N N . LYS A 1 297 ? -1.937 9.487 1.149 1.00 85.12 297 LYS A N 1
ATOM 2269 C CA . LYS A 1 297 ? -0.776 10.245 1.626 1.00 85.12 297 LYS A CA 1
ATOM 2270 C C . LYS A 1 297 ? -0.642 9.973 3.123 1.00 85.12 297 LYS A C 1
ATOM 2272 O O . LYS A 1 297 ? -1.623 10.058 3.859 1.00 85.12 297 LYS A O 1
ATOM 2277 N N . VAL A 1 298 ? 0.559 9.601 3.547 1.00 80.12 298 VAL A N 1
ATOM 2278 C CA . VAL A 1 298 ? 0.867 9.251 4.936 1.00 80.12 298 VAL A CA 1
ATOM 2279 C C . VAL A 1 298 ? 1.530 10.450 5.601 1.00 80.12 298 VAL A C 1
ATOM 2281 O O . VAL A 1 298 ? 2.592 10.895 5.169 1.00 80.12 298 VAL A O 1
ATOM 2284 N N . ASP A 1 299 ? 0.865 10.970 6.627 1.00 82.25 299 ASP A N 1
ATOM 2285 C CA . ASP A 1 299 ? 1.293 12.095 7.455 1.00 82.25 299 ASP A CA 1
ATOM 2286 C C . ASP A 1 299 ? 0.978 11.748 8.916 1.00 82.25 299 ASP A C 1
ATOM 2288 O O . ASP A 1 299 ? -0.095 12.025 9.459 1.00 82.25 299 ASP A O 1
ATOM 2292 N N . ASP A 1 300 ? 1.919 11.035 9.532 1.00 83.50 300 ASP A N 1
ATOM 2293 C CA . ASP A 1 300 ? 1.770 10.512 10.890 1.00 83.50 300 ASP A CA 1
ATOM 2294 C C . ASP A 1 300 ? 1.693 11.641 11.932 1.00 83.50 300 ASP A C 1
ATOM 2296 O O . ASP A 1 300 ? 1.000 11.508 12.938 1.00 83.50 300 ASP A O 1
ATOM 2300 N N . GLU A 1 301 ? 2.349 12.776 11.671 1.00 79.81 301 GLU A N 1
ATOM 2301 C CA . GLU A 1 301 ? 2.370 13.940 12.560 1.00 79.81 301 GLU A CA 1
ATOM 2302 C C . GLU A 1 301 ? 1.051 14.727 12.486 1.00 79.81 301 GLU A C 1
ATOM 2304 O O . GLU A 1 301 ? 0.546 15.205 13.505 1.00 79.81 301 GLU A O 1
ATOM 2309 N N . ALA A 1 302 ? 0.453 14.870 11.297 1.00 83.69 302 ALA A N 1
ATOM 2310 C CA . ALA A 1 302 ? -0.905 15.392 11.155 1.00 83.69 302 ALA A CA 1
ATOM 2311 C C . ALA A 1 302 ? -1.930 14.464 11.822 1.00 83.69 302 ALA A C 1
ATOM 2313 O O . ALA A 1 302 ? -2.752 14.945 12.602 1.00 83.69 302 ALA A O 1
ATOM 2314 N N . TYR A 1 303 ? -1.848 13.146 11.588 1.00 88.50 303 TYR A N 1
ATOM 2315 C CA . TYR A 1 303 ? -2.761 12.180 12.201 1.00 88.50 303 TYR A CA 1
ATOM 2316 C C . TYR A 1 303 ? -2.682 12.195 13.729 1.00 88.50 303 TYR A C 1
ATOM 2318 O O . TYR A 1 303 ? -3.719 12.300 14.383 1.00 88.50 303 TYR A O 1
ATOM 2326 N N . ASP A 1 304 ? -1.488 12.122 14.327 1.00 83.94 304 ASP A N 1
ATOM 2327 C CA . ASP A 1 304 ? -1.405 12.005 15.785 1.00 83.94 304 ASP A CA 1
ATOM 2328 C C . ASP A 1 304 ? -1.778 13.293 16.539 1.00 83.94 304 ASP A C 1
ATOM 2330 O O . ASP A 1 304 ? -2.166 13.199 17.707 1.00 83.94 304 ASP A O 1
ATOM 2334 N N . ARG A 1 305 ? -1.797 14.454 15.866 1.00 85.25 305 ARG A N 1
ATOM 2335 C CA . ARG A 1 305 ? -2.368 15.713 16.385 1.00 85.25 305 ARG A CA 1
ATOM 2336 C C . ARG A 1 305 ? -3.901 15.760 16.413 1.00 85.25 305 ARG A C 1
ATOM 2338 O O . ARG A 1 305 ? -4.447 16.653 17.058 1.00 85.25 305 ARG A O 1
ATOM 2345 N N . LEU A 1 306 ? -4.604 14.849 15.734 1.00 84.56 306 LEU A N 1
ATOM 2346 C CA . LEU A 1 306 ? -6.070 14.854 15.716 1.00 84.56 306 LEU A CA 1
ATOM 2347 C C . LEU A 1 306 ? -6.666 14.499 17.090 1.00 84.56 306 LEU A C 1
ATOM 2349 O O . LEU A 1 306 ? -6.116 13.638 17.788 1.00 84.56 306 LEU A O 1
ATOM 2353 N N . PRO A 1 307 ? -7.829 15.079 17.458 1.00 81.94 307 PRO A N 1
ATOM 2354 C CA . PRO A 1 307 ? -8.578 14.657 18.633 1.00 81.94 307 PRO A CA 1
ATOM 2355 C C . PRO A 1 307 ? -8.879 13.157 18.576 1.00 81.94 307 PRO A C 1
ATOM 2357 O O . PRO A 1 307 ? -9.356 12.638 17.564 1.00 81.94 307 PRO A O 1
ATOM 2360 N N . GLU A 1 308 ? -8.580 12.463 19.669 1.00 82.25 308 GLU A N 1
ATOM 2361 C CA . GLU A 1 308 ? -8.764 11.020 19.798 1.00 82.25 308 GLU A CA 1
ATOM 2362 C C . GLU A 1 308 ? -10.093 10.711 20.476 1.00 82.25 308 GLU A C 1
ATOM 2364 O O . GLU A 1 308 ? -10.406 11.284 21.517 1.00 82.25 308 GLU A O 1
ATOM 2369 N N . LYS A 1 309 ? -10.867 9.777 19.926 1.00 79.25 309 LYS A N 1
ATOM 2370 C CA . LYS A 1 309 ? -12.082 9.286 20.574 1.00 79.25 309 LYS A CA 1
ATOM 2371 C C . LYS A 1 309 ? -11.728 8.597 21.895 1.00 79.25 309 LYS A C 1
ATOM 2373 O O . LYS A 1 309 ? -11.175 7.501 21.888 1.00 79.25 309 LYS A O 1
ATOM 2378 N N . GLY A 1 310 ? -12.077 9.224 23.020 1.00 63.50 310 GLY A N 1
ATOM 2379 C CA . GLY A 1 310 ? -11.826 8.674 24.353 1.00 63.50 310 GLY A CA 1
ATOM 2380 C C . GLY A 1 310 ? -12.339 7.236 24.514 1.00 63.50 310 GLY A C 1
ATOM 2381 O O . GLY A 1 310 ? -13.476 6.923 24.150 1.00 63.50 310 GLY A O 1
ATOM 2382 N N . ALA A 1 311 ? -11.496 6.367 25.077 1.00 55.41 311 ALA A N 1
ATOM 2383 C CA . ALA A 1 311 ? -11.748 4.936 25.237 1.00 55.41 311 ALA A CA 1
ATOM 2384 C C . ALA A 1 311 ? -12.816 4.648 26.311 1.00 55.41 311 ALA A C 1
ATOM 2386 O O . ALA A 1 311 ? -12.524 4.224 27.429 1.00 55.41 311 ALA A O 1
ATOM 2387 N N . THR A 1 312 ? -14.085 4.890 25.977 1.00 52.22 312 THR A N 1
ATOM 2388 C CA . THR A 1 312 ? -15.202 4.600 26.882 1.00 52.22 312 THR A CA 1
ATOM 2389 C C . THR A 1 312 ? -15.309 3.099 27.157 1.00 52.22 312 THR A C 1
ATOM 2391 O O . THR A 1 312 ? -15.361 2.280 26.236 1.00 52.22 312 THR A O 1
ATOM 2394 N N . GLN A 1 313 ? -15.395 2.717 28.435 1.00 47.41 313 GLN A N 1
ATOM 2395 C CA . GLN A 1 313 ? -15.879 1.387 28.794 1.00 47.41 313 GLN A CA 1
ATOM 2396 C C . GLN A 1 313 ? -17.354 1.302 28.392 1.00 47.41 313 GLN A C 1
ATOM 2398 O O . GLN A 1 313 ? -18.192 2.044 28.907 1.00 47.41 313 GLN A O 1
ATOM 2403 N N . SER A 1 314 ? -17.680 0.412 27.455 1.00 50.91 314 SER A N 1
ATOM 2404 C CA . SER A 1 314 ? -19.052 0.247 26.983 1.00 50.91 314 SER A CA 1
ATOM 2405 C C . SER A 1 314 ? -19.915 -0.348 28.101 1.00 50.91 314 SER A C 1
ATOM 2407 O O . SER A 1 314 ? -19.869 -1.551 28.356 1.00 50.91 314 SER A O 1
ATOM 2409 N N . VAL A 1 315 ? -20.726 0.498 28.747 1.00 48.53 315 VAL A N 1
ATOM 2410 C CA . VAL A 1 315 ? -21.627 0.149 29.872 1.00 48.53 315 VAL A CA 1
ATOM 2411 C C . VAL A 1 315 ? -22.631 -0.960 29.506 1.00 48.53 315 VAL A C 1
ATOM 2413 O O . VAL A 1 315 ? -23.207 -1.610 30.374 1.00 48.53 315 VAL A O 1
ATOM 2416 N N . ARG A 1 316 ? -22.826 -1.213 28.207 1.00 56.88 316 ARG A N 1
ATOM 2417 C CA . ARG A 1 316 ? -23.543 -2.371 27.664 1.00 56.88 316 ARG A CA 1
ATOM 2418 C C . ARG A 1 316 ? -22.589 -3.193 26.788 1.00 56.88 316 ARG A C 1
ATOM 2420 O O . ARG A 1 316 ? -21.778 -2.588 26.083 1.00 56.88 316 ARG A O 1
ATOM 2427 N N . PRO A 1 317 ? -22.691 -4.535 26.776 1.00 74.38 317 PRO A N 1
ATOM 2428 C CA . PRO A 1 317 ? -21.931 -5.356 25.839 1.00 74.38 317 PRO A CA 1
ATOM 2429 C C . PRO A 1 317 ? -22.286 -4.975 24.397 1.00 74.38 317 PRO A C 1
ATOM 2431 O O . PRO A 1 317 ? -23.454 -4.745 24.074 1.00 74.38 317 PRO A O 1
ATOM 2434 N N . LEU A 1 318 ? -21.274 -4.907 23.532 1.00 86.56 318 LEU A N 1
ATOM 2435 C CA . LEU A 1 318 ? -21.470 -4.599 22.117 1.00 86.56 318 LEU A CA 1
ATOM 2436 C C . LEU A 1 318 ? -22.276 -5.717 21.422 1.00 86.56 318 LEU A C 1
ATOM 2438 O O . LEU A 1 318 ? -22.135 -6.887 21.794 1.00 86.56 318 LEU A O 1
ATOM 2442 N N . PRO A 1 319 ? -23.101 -5.401 20.405 1.00 90.44 319 PRO A N 1
ATOM 2443 C CA . PRO A 1 319 ? -23.762 -6.416 19.588 1.00 90.44 319 PRO A CA 1
ATOM 2444 C C . PRO A 1 319 ? -22.743 -7.384 18.982 1.00 90.44 319 PRO A C 1
ATOM 2446 O O . PRO A 1 319 ? -21.690 -6.958 18.533 1.00 90.44 319 PRO A O 1
ATOM 2449 N N . ALA A 1 320 ? -23.065 -8.675 18.875 1.00 89.56 320 ALA A N 1
ATOM 2450 C CA . ALA A 1 320 ? -22.144 -9.656 18.280 1.00 89.56 320 ALA A CA 1
ATOM 2451 C C . ALA A 1 320 ? -21.924 -9.475 16.758 1.00 89.56 320 ALA A C 1
ATOM 2453 O O . ALA A 1 320 ? -21.096 -10.165 16.166 1.00 89.56 320 ALA A O 1
ATOM 2454 N N . ARG A 1 321 ? -22.697 -8.596 16.101 1.00 93.44 321 ARG A N 1
ATOM 2455 C CA . ARG A 1 321 ? -22.636 -8.315 14.659 1.00 93.44 321 ARG A CA 1
ATOM 2456 C C . ARG A 1 321 ? -23.218 -6.937 14.331 1.00 93.44 321 ARG A C 1
ATOM 2458 O O . ARG A 1 321 ? -24.276 -6.586 14.847 1.00 93.44 321 ARG A O 1
ATOM 2465 N N . ILE A 1 322 ? -22.603 -6.234 13.377 1.00 93.88 322 ILE A N 1
ATOM 2466 C CA . ILE A 1 322 ? -23.142 -5.055 12.672 1.00 93.88 322 ILE A CA 1
ATOM 2467 C C . ILE A 1 322 ? -22.889 -5.208 11.161 1.00 93.88 322 ILE A C 1
ATOM 2469 O O . ILE A 1 322 ? -21.833 -5.685 10.757 1.00 93.88 322 ILE A O 1
ATOM 2473 N N . ASP A 1 323 ? -23.822 -4.783 10.300 1.00 94.12 323 ASP A N 1
ATOM 2474 C CA . ASP A 1 323 ? -23.611 -4.735 8.841 1.00 94.12 323 ASP A CA 1
ATOM 2475 C C . ASP A 1 323 ? -24.338 -3.528 8.208 1.00 94.12 323 ASP A C 1
ATOM 2477 O O . ASP A 1 323 ? -25.543 -3.561 7.964 1.00 94.12 323 ASP A O 1
ATOM 2481 N N . LEU A 1 324 ? -23.593 -2.453 7.938 1.00 96.06 324 LEU A N 1
ATOM 2482 C CA . LEU A 1 324 ? -24.062 -1.204 7.324 1.00 96.06 324 LEU A CA 1
ATOM 2483 C C . LEU A 1 324 ? -24.078 -1.256 5.786 1.00 96.06 324 LEU A C 1
ATOM 2485 O O . LEU A 1 324 ? -24.514 -0.298 5.149 1.00 96.06 324 LEU A O 1
ATOM 2489 N N . SER A 1 325 ? -23.649 -2.359 5.155 1.00 93.25 325 SER A N 1
ATOM 2490 C CA . SER A 1 325 ? -23.567 -2.456 3.683 1.00 93.25 325 SER A CA 1
ATOM 2491 C C . SER A 1 325 ? -24.919 -2.334 2.963 1.00 93.25 325 SER A C 1
ATOM 2493 O O . SER A 1 325 ? -24.954 -2.091 1.756 1.00 93.25 325 SER A O 1
ATOM 2495 N N . ALA A 1 326 ? -26.044 -2.421 3.683 1.00 91.44 326 ALA A N 1
ATOM 2496 C CA . ALA A 1 326 ? -27.364 -2.048 3.173 1.00 91.44 326 ALA A CA 1
ATOM 2497 C C . ALA A 1 326 ? -27.420 -0.569 2.736 1.00 91.44 326 ALA A C 1
ATOM 2499 O O . ALA A 1 326 ? -27.914 -0.280 1.646 1.00 91.44 326 ALA A O 1
ATOM 2500 N N . TYR A 1 327 ? -26.823 0.331 3.522 1.00 95.69 327 TYR A N 1
ATOM 2501 C CA . TYR A 1 327 ? -26.801 1.786 3.314 1.00 95.69 327 TYR A CA 1
ATOM 2502 C C . TYR A 1 327 ? -25.668 2.260 2.389 1.00 95.69 327 TYR A C 1
ATOM 2504 O O . TYR A 1 327 ? -25.655 3.410 1.964 1.00 95.69 327 TYR A O 1
ATOM 2512 N N . ALA A 1 328 ? -24.713 1.389 2.047 1.00 94.00 328 ALA A N 1
ATOM 2513 C CA . ALA A 1 328 ? -23.628 1.738 1.132 1.00 94.00 328 ALA A CA 1
ATOM 2514 C C . ALA A 1 328 ? -24.135 2.021 -0.298 1.00 94.00 328 ALA A C 1
ATOM 2516 O O . ALA A 1 328 ? -25.023 1.303 -0.778 1.00 94.00 328 ALA A O 1
ATOM 2517 N N . PRO A 1 329 ? -23.576 3.013 -1.014 1.00 91.50 329 PRO A N 1
ATOM 2518 C CA . PRO A 1 329 ? -23.828 3.175 -2.445 1.00 91.50 329 PRO A CA 1
ATOM 2519 C C . PRO A 1 329 ? -23.296 1.968 -3.254 1.00 91.50 329 PRO A C 1
ATOM 2521 O O . PRO A 1 329 ? -22.617 1.097 -2.700 1.00 91.50 329 PRO A O 1
ATOM 2524 N N . PRO A 1 330 ? -23.617 1.865 -4.558 1.00 88.69 330 PRO A N 1
ATOM 2525 C CA . PRO A 1 330 ? -22.972 0.906 -5.459 1.00 88.69 330 PRO A CA 1
ATOM 2526 C C . PRO A 1 330 ? -21.442 1.012 -5.406 1.00 88.69 330 PRO A C 1
ATOM 2528 O O . PRO A 1 330 ? -20.908 2.100 -5.250 1.00 88.69 330 PRO A O 1
ATOM 2531 N N . VAL A 1 331 ? -20.724 -0.101 -5.542 1.00 84.38 331 VAL A N 1
ATOM 2532 C CA . VAL A 1 331 ? -19.254 -0.104 -5.431 1.00 84.38 331 VAL A CA 1
ATOM 2533 C C . VAL A 1 331 ? -18.621 0.619 -6.623 1.00 84.38 331 VAL A C 1
ATOM 2535 O O . VAL A 1 331 ? -18.894 0.269 -7.773 1.00 84.38 331 VAL A O 1
ATOM 2538 N N . LEU A 1 332 ? -17.740 1.584 -6.347 1.00 82.69 332 LEU A N 1
ATOM 2539 C CA . LEU A 1 332 ? -16.950 2.286 -7.362 1.00 82.69 332 LEU A CA 1
ATOM 2540 C C . LEU A 1 332 ? -15.635 1.572 -7.681 1.00 82.69 332 LEU A C 1
ATOM 2542 O O . LEU A 1 332 ? -15.089 0.820 -6.874 1.00 82.69 332 LEU A O 1
ATOM 2546 N N . ASN A 1 333 ? -15.104 1.884 -8.863 1.00 79.88 333 ASN A N 1
ATOM 2547 C CA . ASN A 1 333 ? -13.733 1.595 -9.258 1.00 79.88 333 ASN A CA 1
ATOM 2548 C C . ASN A 1 333 ? -12.962 2.920 -9.418 1.00 79.88 333 ASN A C 1
ATOM 2550 O O . ASN A 1 333 ? -13.395 3.788 -10.172 1.00 79.88 333 ASN A O 1
ATOM 2554 N N . GLN A 1 334 ? -11.836 3.073 -8.717 1.00 72.94 334 GLN A N 1
ATOM 2555 C CA . GLN A 1 334 ? -10.935 4.233 -8.798 1.00 72.94 334 GLN A CA 1
ATOM 2556 C C . GLN A 1 334 ? -10.083 4.260 -10.081 1.00 72.94 334 GLN A C 1
ATOM 2558 O O . GLN A 1 334 ? -9.378 5.236 -10.344 1.00 72.94 334 GLN A O 1
ATOM 2563 N N . GLY A 1 335 ? -10.092 3.173 -10.859 1.00 69.94 335 GLY A N 1
ATOM 2564 C CA . GLY A 1 335 ? -9.228 3.008 -12.020 1.00 69.94 335 GLY A CA 1
ATOM 2565 C C . GLY A 1 335 ? -7.754 2.975 -11.612 1.00 69.94 335 GLY A C 1
ATOM 2566 O O . GLY A 1 335 ? -7.347 2.147 -10.802 1.00 69.94 335 GLY A O 1
ATOM 2567 N N . GLN A 1 336 ? -6.960 3.877 -12.190 1.00 66.56 336 GLN A N 1
ATOM 2568 C CA . GLN A 1 336 ? -5.520 4.012 -11.924 1.00 66.56 336 GLN A CA 1
ATOM 2569 C C . GLN A 1 336 ? -5.180 5.301 -11.149 1.00 66.56 336 GLN A C 1
ATOM 2571 O O . GLN A 1 336 ? -4.021 5.703 -11.094 1.00 66.56 336 GLN A O 1
ATOM 2576 N N . LYS A 1 337 ? -6.188 5.985 -10.585 1.00 77.19 337 LYS A N 1
ATOM 2577 C CA . LYS A 1 337 ? -6.021 7.265 -9.879 1.00 77.19 337 LYS A CA 1
ATOM 2578 C C . LYS A 1 337 ? -5.815 7.069 -8.374 1.00 77.19 337 LYS A C 1
ATOM 2580 O O . LYS A 1 337 ? -6.285 6.085 -7.796 1.00 77.19 337 LYS A O 1
ATOM 2585 N N . GLY A 1 338 ? -5.180 8.042 -7.721 1.00 83.56 338 GLY A N 1
ATOM 2586 C CA . GLY A 1 338 ? -4.908 8.060 -6.273 1.00 83.56 338 GLY A CA 1
ATOM 2587 C C . GLY A 1 338 ? -6.130 8.327 -5.375 1.00 83.56 338 GLY A C 1
ATOM 2588 O O . GLY A 1 338 ? -5.989 8.805 -4.254 1.00 83.56 338 GLY A O 1
ATOM 2589 N N . SER A 1 339 ? -7.352 8.066 -5.844 1.00 89.75 339 SER A N 1
ATOM 2590 C CA . SER A 1 339 ? -8.587 8.593 -5.246 1.00 89.75 339 SER A CA 1
ATOM 2591 C C . SER A 1 339 ? -9.222 7.732 -4.142 1.00 89.75 339 SER A C 1
ATOM 2593 O O . SER A 1 339 ? -10.311 8.064 -3.673 1.00 89.75 339 SER A O 1
ATOM 2595 N N . CYS A 1 340 ? -8.562 6.669 -3.661 1.00 93.19 340 CYS A N 1
ATOM 2596 C CA . CYS A 1 340 ? -9.116 5.767 -2.635 1.00 93.19 340 CYS A CA 1
ATOM 2597 C C . CYS A 1 340 ? -9.516 6.484 -1.329 1.00 93.19 340 CYS A C 1
ATOM 2599 O O . CYS A 1 340 ? -10.561 6.174 -0.759 1.00 93.19 340 CYS A O 1
ATOM 2601 N N . VAL A 1 341 ? -8.751 7.495 -0.895 1.00 96.56 341 VAL A N 1
ATOM 2602 C CA . VAL A 1 341 ? -9.074 8.333 0.277 1.00 96.56 341 VAL A CA 1
ATOM 2603 C C . VAL A 1 341 ? -10.379 9.098 0.059 1.00 96.56 341 VAL A C 1
ATOM 2605 O O . VAL A 1 341 ? -11.290 9.031 0.884 1.00 96.56 341 VAL A O 1
ATOM 2608 N N . ALA A 1 342 ? -10.515 9.757 -1.092 1.00 97.06 342 ALA A N 1
ATOM 2609 C CA . ALA A 1 342 ? -11.701 10.534 -1.428 1.00 97.06 342 ALA A CA 1
ATOM 2610 C C . ALA A 1 342 ? -12.946 9.654 -1.655 1.00 97.06 342 ALA A C 1
ATOM 2612 O O . ALA A 1 342 ? -14.054 10.043 -1.279 1.00 97.06 342 ALA A O 1
ATOM 2613 N N . ILE A 1 343 ? -12.775 8.446 -2.206 1.00 97.31 343 ILE A N 1
ATOM 2614 C CA . ILE A 1 343 ? -13.843 7.442 -2.330 1.00 97.31 343 ILE A CA 1
ATOM 2615 C C . ILE A 1 343 ? -14.276 6.949 -0.946 1.00 97.31 343 ILE A C 1
ATOM 2617 O O . ILE A 1 343 ? -15.470 6.946 -0.654 1.00 97.31 343 ILE A O 1
ATOM 2621 N N . SER A 1 344 ? -13.340 6.596 -0.066 1.00 98.06 344 SER A N 1
ATOM 2622 C CA . SER A 1 344 ? -13.667 6.094 1.273 1.00 98.06 344 SER A CA 1
ATOM 2623 C C . SER A 1 344 ? -14.324 7.150 2.169 1.00 98.06 344 SER A C 1
ATOM 2625 O O . SER A 1 344 ? -15.276 6.823 2.876 1.00 98.06 344 SER A O 1
ATOM 2627 N N . ILE A 1 345 ? -13.891 8.414 2.097 1.00 98.31 345 ILE A N 1
ATOM 2628 C CA . ILE A 1 345 ? -14.451 9.532 2.878 1.00 98.31 345 ILE A CA 1
ATOM 2629 C C . ILE A 1 345 ? -15.754 10.062 2.259 1.00 98.31 345 ILE A C 1
ATOM 2631 O O . ILE A 1 345 ? -16.816 9.998 2.883 1.00 98.31 345 ILE A O 1
ATOM 2635 N N . GLY A 1 346 ? -15.680 10.595 1.037 1.00 97.12 346 GLY A N 1
ATOM 2636 C CA . GLY A 1 346 ? -16.777 11.333 0.410 1.00 97.12 346 GLY A CA 1
ATOM 2637 C C . GLY A 1 346 ? -17.868 10.424 -0.146 1.00 97.12 346 GLY A C 1
ATOM 2638 O O . GLY A 1 346 ? -19.051 10.639 0.116 1.00 97.12 346 GLY A O 1
ATOM 2639 N N . TYR A 1 347 ? -17.488 9.375 -0.877 1.00 97.94 347 TYR A N 1
ATOM 2640 C CA . TYR A 1 347 ? -18.470 8.496 -1.510 1.00 97.94 347 TYR A CA 1
ATOM 2641 C C . TYR A 1 347 ? -19.009 7.433 -0.549 1.00 97.94 347 TYR A C 1
ATOM 2643 O O . TYR A 1 347 ? -20.224 7.308 -0.427 1.00 97.94 347 TYR A O 1
ATOM 2651 N N . TYR A 1 348 ? -18.160 6.702 0.180 1.00 98.38 348 TYR A N 1
ATOM 2652 C CA . TYR A 1 348 ? -18.611 5.659 1.105 1.00 98.38 348 TYR A CA 1
ATOM 2653 C C . TYR A 1 348 ? -19.060 6.214 2.460 1.00 98.38 348 TYR A C 1
ATOM 2655 O O . TYR A 1 348 ? -20.265 6.259 2.704 1.00 98.38 348 TYR A O 1
ATOM 2663 N N . MET A 1 349 ? -18.146 6.649 3.334 1.00 98.44 349 MET A N 1
ATOM 2664 C CA . MET A 1 349 ? -18.469 7.029 4.718 1.00 98.44 349 MET A CA 1
ATOM 2665 C C . MET A 1 349 ? -19.593 8.077 4.786 1.00 98.44 349 MET A C 1
ATOM 2667 O O . MET A 1 349 ? -20.604 7.859 5.459 1.00 98.44 349 MET A O 1
ATOM 2671 N N . ARG A 1 350 ? -19.475 9.183 4.040 1.00 97.31 350 ARG A N 1
ATOM 2672 C CA . ARG A 1 350 ? -20.461 10.275 4.078 1.00 97.31 350 ARG A CA 1
ATOM 2673 C C . ARG A 1 350 ? -21.816 9.931 3.446 1.00 97.31 350 ARG A C 1
ATOM 2675 O O . ARG A 1 350 ? -22.840 10.388 3.964 1.00 97.31 350 ARG A O 1
ATOM 2682 N N . SER A 1 351 ? -21.856 9.123 2.383 1.00 96.62 351 SER A N 1
ATOM 2683 C CA . SER A 1 351 ? -23.133 8.697 1.780 1.00 96.62 351 SER A CA 1
ATOM 2684 C C . SER A 1 351 ? -23.810 7.579 2.577 1.00 96.62 351 SER A C 1
ATOM 2686 O O . SER A 1 351 ? -25.034 7.546 2.631 1.00 96.62 351 SER A O 1
ATOM 2688 N N . ILE A 1 352 ? -23.050 6.698 3.244 1.00 97.81 352 ILE A N 1
ATOM 2689 C CA . ILE A 1 352 ? -23.593 5.707 4.192 1.00 97.81 352 ILE A CA 1
ATOM 2690 C C . ILE A 1 352 ? -24.288 6.417 5.354 1.00 97.81 352 ILE A C 1
ATOM 2692 O O . ILE A 1 352 ? -25.389 6.022 5.735 1.00 97.81 352 ILE A O 1
ATOM 2696 N N . LEU A 1 353 ? -23.671 7.469 5.901 1.00 95.81 353 LEU A N 1
ATOM 2697 C CA . LEU A 1 353 ? -24.258 8.258 6.985 1.00 95.81 353 LEU A CA 1
ATOM 2698 C C . LEU A 1 353 ? -25.565 8.951 6.555 1.00 95.81 353 LEU A C 1
ATOM 2700 O O . LEU A 1 353 ? -26.536 8.912 7.310 1.00 95.81 353 LEU A O 1
ATOM 2704 N N . ASP A 1 354 ? -25.630 9.506 5.337 1.00 94.50 354 ASP A N 1
ATOM 2705 C CA . ASP A 1 354 ? -26.873 10.062 4.774 1.00 94.50 354 ASP A CA 1
ATOM 2706 C C . ASP A 1 354 ? -27.939 8.980 4.548 1.00 94.50 354 ASP A C 1
ATOM 2708 O O . ASP A 1 354 ? -29.069 9.103 5.013 1.00 94.50 354 ASP A O 1
ATOM 2712 N N . ALA A 1 355 ? -27.575 7.873 3.900 1.00 95.50 355 ALA A N 1
ATOM 2713 C CA . ALA A 1 355 ? -28.492 6.778 3.613 1.00 95.50 355 ALA A CA 1
ATOM 2714 C C . ALA A 1 355 ? -29.059 6.140 4.891 1.00 95.50 355 ALA A C 1
ATOM 2716 O O . ALA A 1 355 ? -30.258 5.881 4.962 1.00 95.50 355 ALA A O 1
ATOM 2717 N N . ARG A 1 356 ? -28.232 5.938 5.926 1.00 94.50 356 ARG A N 1
ATOM 2718 C CA . ARG A 1 356 ? -28.662 5.418 7.235 1.00 94.50 356 ARG A CA 1
ATOM 2719 C C . ARG A 1 356 ? -29.578 6.399 7.971 1.00 94.50 356 ARG A C 1
ATOM 2721 O O . ARG A 1 356 ? -30.546 5.959 8.582 1.00 94.50 356 ARG A O 1
ATOM 2728 N N . ARG A 1 357 ? -29.315 7.707 7.880 1.00 89.94 357 ARG A N 1
ATOM 2729 C CA . ARG A 1 357 ? -30.189 8.779 8.393 1.00 89.94 357 ARG A CA 1
ATOM 2730 C C . ARG A 1 357 ? -31.551 8.802 7.696 1.00 89.94 357 ARG A C 1
ATOM 2732 O O . ARG A 1 357 ? -32.574 8.871 8.362 1.00 89.94 357 ARG A O 1
ATOM 2739 N N . GLN A 1 358 ? -31.560 8.692 6.371 1.00 90.12 358 GLN A N 1
ATOM 2740 C CA . GLN A 1 358 ? -32.763 8.743 5.532 1.00 90.12 358 GLN A CA 1
ATOM 2741 C C . GLN A 1 358 ? -33.484 7.378 5.405 1.00 90.12 358 GLN A C 1
ATOM 2743 O O . GLN A 1 358 ? -34.427 7.247 4.627 1.00 90.12 358 GLN A O 1
ATOM 2748 N N . GLY A 1 359 ? -33.032 6.330 6.111 1.00 93.12 359 GLY A N 1
ATOM 2749 C CA . GLY A 1 359 ? -33.597 4.972 6.034 1.00 93.12 359 GLY A CA 1
ATOM 2750 C C . GLY A 1 359 ? -33.427 4.268 4.674 1.00 93.12 359 GLY A C 1
ATOM 2751 O O . GLY A 1 359 ? -34.092 3.269 4.397 1.00 93.12 359 GLY A O 1
ATOM 2752 N N . LEU A 1 360 ? -32.554 4.774 3.800 1.00 92.81 360 LEU A N 1
ATOM 2753 C CA . LEU A 1 360 ? -32.428 4.349 2.408 1.00 92.81 360 LEU A CA 1
ATOM 2754 C C . LEU A 1 360 ? -31.566 3.092 2.264 1.00 92.81 360 LEU A C 1
ATOM 2756 O O . LEU A 1 360 ? -30.356 3.118 2.469 1.00 92.81 360 LEU A O 1
ATOM 2760 N N . THR A 1 361 ? -32.182 2.003 1.807 1.00 91.38 361 THR A N 1
ATOM 2761 C CA . THR A 1 361 ? -31.505 0.735 1.463 1.00 91.38 361 THR A CA 1
ATOM 2762 C C . THR A 1 361 ? -31.504 0.438 -0.044 1.00 91.38 361 THR A C 1
ATOM 2764 O O . THR A 1 361 ? -30.729 -0.390 -0.528 1.00 91.38 361 THR A O 1
ATOM 2767 N N . SER A 1 362 ? -32.339 1.138 -0.824 1.00 91.62 362 SER A N 1
ATOM 2768 C CA . SER A 1 362 ? -32.399 1.007 -2.284 1.00 91.62 362 SER A CA 1
ATOM 2769 C C . SER A 1 362 ? -31.158 1.609 -2.941 1.00 91.62 362 SER A C 1
ATOM 2771 O O . SER A 1 362 ? -30.958 2.824 -2.914 1.00 91.62 362 SER A O 1
ATOM 2773 N N . LYS A 1 363 ? -30.345 0.777 -3.606 1.00 86.94 363 LYS A N 1
ATOM 2774 C CA . LYS A 1 363 ? -29.087 1.208 -4.244 1.00 86.94 363 LYS A CA 1
ATOM 2775 C C . LYS A 1 363 ? -29.267 2.325 -5.280 1.00 86.94 363 LYS A C 1
ATOM 2777 O O . LYS A 1 363 ? -28.379 3.160 -5.407 1.00 86.94 363 LYS A O 1
ATOM 2782 N N . LYS A 1 364 ? -30.422 2.395 -5.960 1.00 84.12 364 LYS A N 1
ATOM 2783 C CA . LYS A 1 364 ? -30.761 3.501 -6.876 1.00 84.12 364 LYS A CA 1
ATOM 2784 C C . LYS A 1 364 ? -30.976 4.821 -6.124 1.00 84.12 364 LYS A C 1
ATOM 2786 O O . LYS A 1 364 ? -30.451 5.845 -6.549 1.00 84.12 364 LYS A O 1
ATOM 2791 N N . ALA A 1 365 ? -31.706 4.791 -5.006 1.00 88.94 365 ALA A N 1
ATOM 2792 C CA . ALA A 1 365 ? -31.944 5.974 -4.177 1.00 88.94 365 ALA A CA 1
ATOM 2793 C C . ALA A 1 365 ? -30.644 6.466 -3.520 1.00 88.94 365 ALA A C 1
ATOM 2795 O O . ALA A 1 365 ? -30.330 7.653 -3.592 1.00 88.94 365 ALA A O 1
ATOM 2796 N N . ILE A 1 366 ? -29.844 5.545 -2.971 1.00 90.94 366 ILE A N 1
ATOM 2797 C CA . ILE A 1 366 ? -28.542 5.868 -2.372 1.00 90.94 366 ILE A CA 1
ATOM 2798 C C . ILE A 1 366 ? -27.603 6.477 -3.424 1.00 90.94 366 ILE A C 1
ATOM 2800 O O . ILE A 1 366 ? -27.024 7.528 -3.175 1.00 90.94 366 ILE A O 1
ATOM 2804 N N . LEU A 1 367 ? -27.497 5.892 -4.627 1.00 90.31 367 LEU A N 1
ATOM 2805 C CA . LEU A 1 367 ? -26.670 6.455 -5.703 1.00 90.31 367 LEU A CA 1
ATOM 2806 C C . LEU A 1 367 ? -27.098 7.887 -6.067 1.00 90.31 367 LEU A C 1
ATOM 2808 O O . LEU A 1 367 ? -26.241 8.757 -6.192 1.00 90.31 367 LEU A O 1
ATOM 2812 N N . SER A 1 368 ? -28.407 8.158 -6.162 1.00 88.75 368 SER A N 1
ATOM 2813 C CA . SER A 1 368 ? -28.921 9.503 -6.479 1.00 88.75 368 SER A CA 1
ATOM 2814 C C . SER A 1 368 ? -28.631 10.574 -5.416 1.00 88.75 368 SER A C 1
ATOM 2816 O O . SER A 1 368 ? -28.736 11.759 -5.719 1.00 88.75 368 SER A O 1
ATOM 2818 N N . ARG A 1 369 ? -28.243 10.168 -4.198 1.00 91.94 369 ARG A N 1
ATOM 2819 C CA . ARG A 1 369 ? -27.845 11.055 -3.088 1.00 91.94 369 ARG A CA 1
ATOM 2820 C C . ARG A 1 369 ? -26.359 10.972 -2.722 1.00 91.94 369 ARG A C 1
ATOM 2822 O O . ARG A 1 369 ? -25.891 11.766 -1.914 1.00 91.94 369 ARG A O 1
ATOM 2829 N N . SER A 1 370 ? -25.619 10.023 -3.296 1.00 93.88 370 SER A N 1
ATOM 2830 C CA . SER A 1 370 ? -24.191 9.840 -3.022 1.00 93.88 370 SER A CA 1
ATOM 2831 C C . SER A 1 370 ? -23.370 11.056 -3.456 1.00 93.88 370 SER A C 1
ATOM 2833 O O . SER A 1 370 ? -23.714 11.715 -4.439 1.00 93.88 370 SER A O 1
ATOM 2835 N N . LEU A 1 371 ? -22.295 11.366 -2.727 1.00 96.62 371 LEU A N 1
ATOM 2836 C CA . LEU A 1 371 ? -21.464 12.551 -2.975 1.00 96.62 371 LEU A CA 1
ATOM 2837 C C . LEU A 1 371 ? -20.243 12.219 -3.840 1.00 96.62 371 LEU A C 1
ATOM 2839 O O . LEU A 1 371 ? -19.692 11.125 -3.764 1.00 96.62 371 LEU A O 1
ATOM 2843 N N . SER A 1 372 ? -19.810 13.163 -4.673 1.00 96.44 372 SER A N 1
ATOM 2844 C CA . SER A 1 372 ? -18.724 12.962 -5.635 1.00 96.44 372 SER A CA 1
ATOM 2845 C C . SER A 1 372 ? -17.350 12.827 -4.950 1.00 96.44 372 SER A C 1
ATOM 2847 O O . SER A 1 372 ? -16.840 13.825 -4.429 1.00 96.44 372 SER A O 1
ATOM 2849 N N . PRO A 1 373 ? -16.661 11.675 -5.067 1.00 96.19 373 PRO A N 1
ATOM 2850 C CA . PRO A 1 373 ? -15.292 11.536 -4.584 1.00 96.19 373 PRO A CA 1
ATOM 2851 C C . PRO A 1 373 ? -14.271 12.158 -5.541 1.00 96.19 373 PRO A C 1
ATOM 2853 O O . PRO A 1 373 ? -13.185 12.531 -5.114 1.00 96.19 373 PRO A O 1
ATOM 2856 N N . PHE A 1 374 ? -14.601 12.288 -6.828 1.00 94.06 374 PHE A N 1
ATOM 2857 C CA . PHE A 1 374 ? -13.671 12.798 -7.831 1.00 94.06 374 PHE A CA 1
ATOM 2858 C C . PHE A 1 374 ? -13.536 14.319 -7.723 1.00 94.06 374 PHE A C 1
ATOM 2860 O O . PHE A 1 374 ? -12.418 14.807 -7.647 1.00 94.06 374 PHE A O 1
ATOM 2867 N N . TYR A 1 375 ? -14.646 15.045 -7.518 1.00 96.44 375 TYR A N 1
ATOM 2868 C CA . TYR A 1 375 ? -14.607 16.434 -7.033 1.00 96.44 375 TYR A CA 1
ATOM 2869 C C . TYR A 1 375 ? -13.767 16.584 -5.752 1.00 96.44 375 TYR A C 1
ATOM 2871 O O . TYR A 1 375 ? -12.883 17.434 -5.731 1.00 96.44 375 TYR A O 1
ATOM 2879 N N . LEU A 1 376 ? -14.011 15.769 -4.706 1.00 96.88 376 LEU A N 1
ATOM 2880 C CA . LEU A 1 376 ? -13.244 15.850 -3.450 1.00 96.88 376 LEU A CA 1
ATOM 2881 C C . LEU A 1 376 ? -11.745 15.728 -3.735 1.00 96.88 376 LEU A C 1
ATOM 2883 O O . LEU A 1 376 ? -10.975 16.589 -3.329 1.00 96.88 376 LEU A O 1
ATOM 2887 N N . TYR A 1 377 ? -11.348 14.695 -4.480 1.00 95.25 377 TYR A N 1
ATOM 2888 C CA . TYR A 1 377 ? -9.960 14.476 -4.865 1.00 95.25 377 TYR A CA 1
ATOM 2889 C C . TYR A 1 377 ? -9.384 15.673 -5.639 1.00 95.25 377 TYR A C 1
ATOM 2891 O O . TYR A 1 377 ? -8.352 16.203 -5.242 1.00 95.25 377 TYR A O 1
ATOM 2899 N N . SER A 1 378 ? -10.060 16.168 -6.682 1.00 94.25 378 SER A N 1
ATOM 2900 C CA . SER A 1 378 ? -9.599 17.331 -7.457 1.00 94.25 378 SER A CA 1
ATOM 2901 C C . SER A 1 378 ? -9.520 18.630 -6.643 1.00 94.25 378 SER A C 1
ATOM 2903 O O . SER A 1 378 ? -8.768 19.523 -7.023 1.00 94.25 378 SER A O 1
ATOM 2905 N N . ALA A 1 379 ? -10.273 18.740 -5.544 1.00 94.56 379 ALA A N 1
ATOM 2906 C CA . ALA A 1 379 ? -10.296 19.906 -4.663 1.00 94.56 379 ALA A CA 1
ATOM 2907 C C . ALA A 1 379 ? -9.246 19.875 -3.532 1.00 94.56 379 ALA A C 1
ATOM 2909 O O . ALA A 1 379 ? -8.982 20.925 -2.949 1.00 94.56 379 ALA A O 1
ATOM 2910 N N . VAL A 1 380 ? -8.659 18.710 -3.208 1.00 94.25 380 VAL A N 1
ATOM 2911 C CA . VAL A 1 380 ? -7.652 18.567 -2.125 1.00 94.25 380 VAL A CA 1
ATOM 2912 C C . VAL A 1 380 ? -6.345 17.878 -2.540 1.00 94.25 380 VAL A C 1
ATOM 2914 O O . VAL A 1 380 ? -5.437 17.748 -1.720 1.00 94.25 380 VAL A O 1
ATOM 2917 N N . LYS A 1 381 ? -6.222 17.407 -3.787 1.00 92.19 381 LYS A N 1
ATOM 2918 C CA . LYS A 1 381 ? -4.954 16.891 -4.324 1.00 92.19 381 LYS A CA 1
ATOM 2919 C C . LYS A 1 381 ? -3.889 17.988 -4.371 1.00 92.19 381 LYS A C 1
ATOM 2921 O O . LYS A 1 381 ? -4.195 19.179 -4.420 1.00 92.19 381 LYS A O 1
ATOM 2926 N N . ASP A 1 382 ? -2.632 17.574 -4.482 1.00 87.56 382 ASP A N 1
ATOM 2927 C CA . ASP A 1 382 ? -1.544 18.501 -4.776 1.00 87.56 382 ASP A CA 1
ATOM 2928 C C . ASP A 1 382 ? -1.798 19.222 -6.125 1.00 87.56 382 ASP A C 1
ATOM 2930 O O . ASP A 1 382 ? -2.101 18.555 -7.128 1.00 87.56 382 ASP A O 1
ATOM 2934 N N . PRO A 1 383 ? -1.691 20.564 -6.203 1.00 84.50 383 PRO A N 1
ATOM 2935 C CA . PRO A 1 383 ? -1.827 21.292 -7.463 1.00 84.50 383 PRO A CA 1
ATOM 2936 C C . PRO A 1 383 ? -0.837 20.834 -8.542 1.00 84.50 383 PRO A C 1
ATOM 2938 O O . PRO A 1 383 ? -1.171 20.898 -9.723 1.00 84.50 383 PRO A O 1
ATOM 2941 N N . SER A 1 384 ? 0.341 20.329 -8.152 1.00 83.06 384 SER A N 1
ATOM 2942 C CA . SER A 1 384 ? 1.373 19.833 -9.072 1.00 83.06 384 SER A CA 1
ATOM 2943 C C . SER A 1 384 ? 1.113 18.424 -9.626 1.00 83.06 384 SER A C 1
ATOM 2945 O O . SER A 1 384 ? 1.700 18.064 -10.648 1.00 83.06 384 SER A O 1
ATOM 2947 N N . ASP A 1 385 ? 0.205 17.636 -9.032 1.00 81.69 385 ASP A N 1
ATOM 2948 C CA . ASP A 1 385 ? -0.174 16.319 -9.561 1.00 81.69 385 ASP A CA 1
ATOM 2949 C C . ASP A 1 385 ? -1.136 16.461 -10.751 1.00 81.69 385 ASP A C 1
ATOM 2951 O O . ASP A 1 385 ? -2.354 16.330 -10.616 1.00 81.69 385 ASP A O 1
ATOM 2955 N N . GLY A 1 386 ? -0.586 16.774 -11.925 1.00 77.06 386 GLY A N 1
ATOM 2956 C CA . GLY A 1 386 ? -1.340 16.893 -13.177 1.00 77.06 386 GLY A CA 1
ATOM 2957 C C . GLY A 1 386 ? -1.915 15.572 -13.707 1.00 77.06 386 GLY A C 1
ATOM 2958 O O . GLY A 1 386 ? -2.777 15.604 -14.580 1.00 77.06 386 GLY A O 1
ATOM 2959 N N . GLU A 1 387 ? -1.478 14.427 -13.171 1.00 78.12 387 GLU A N 1
ATOM 2960 C CA . GLU A 1 387 ? -1.903 13.090 -13.609 1.00 78.12 387 GLU A CA 1
ATOM 2961 C C . GLU A 1 387 ? -2.909 12.430 -12.653 1.00 78.12 387 GLU A C 1
ATOM 2963 O O . GLU A 1 387 ? -3.542 11.431 -13.008 1.00 78.12 387 GLU A O 1
ATOM 2968 N N . CYS A 1 388 ? -3.108 12.984 -11.455 1.00 80.06 388 CYS A N 1
ATOM 2969 C CA . CYS A 1 388 ? -3.994 12.455 -10.415 1.00 80.06 388 CYS A CA 1
ATOM 2970 C C . CYS A 1 388 ? -3.609 11.040 -9.952 1.00 80.06 388 CYS A C 1
ATOM 2972 O O . CYS A 1 388 ? -4.447 10.151 -9.761 1.00 80.06 388 CYS A O 1
ATOM 2974 N N . THR A 1 389 ? -2.300 10.833 -9.811 1.00 77.38 389 THR A N 1
ATOM 2975 C CA . THR A 1 389 ? -1.681 9.563 -9.400 1.00 77.38 389 THR A CA 1
ATOM 2976 C C . THR A 1 389 ? -1.123 9.601 -7.979 1.00 77.38 389 THR A C 1
ATOM 2978 O O . THR A 1 389 ? -0.880 8.541 -7.404 1.00 77.38 389 THR A O 1
ATOM 2981 N N . ALA A 1 390 ? -0.964 10.786 -7.385 1.00 81.62 390 ALA A N 1
ATOM 2982 C CA . ALA A 1 390 ? -0.516 10.953 -6.012 1.00 81.62 390 ALA A CA 1
ATOM 2983 C C . ALA A 1 390 ? -1.646 10.686 -5.006 1.00 81.62 390 ALA A C 1
ATOM 2985 O O . ALA A 1 390 ? -2.838 10.816 -5.303 1.00 81.62 390 ALA A O 1
ATOM 2986 N N . GLY A 1 391 ? -1.256 10.330 -3.784 1.00 84.38 391 GLY A N 1
ATOM 2987 C CA . GLY A 1 391 ? -2.187 10.182 -2.674 1.00 84.38 391 GLY A CA 1
ATOM 2988 C C . GLY A 1 391 ? -2.665 11.514 -2.094 1.00 84.38 391 GLY A C 1
ATOM 2989 O O . GLY A 1 391 ? -1.982 12.536 -2.173 1.00 84.38 391 GLY A O 1
ATOM 2990 N N . VAL A 1 392 ? -3.831 11.468 -1.456 1.00 90.38 392 VAL A N 1
ATOM 2991 C CA . VAL A 1 392 ? -4.429 12.563 -0.679 1.00 90.38 392 VAL A CA 1
ATOM 2992 C C . VAL A 1 392 ? -4.300 12.256 0.812 1.00 90.38 392 VAL A C 1
ATOM 2994 O O . VAL A 1 392 ? -4.364 11.097 1.217 1.00 90.38 392 VAL A O 1
ATOM 2997 N N . ASP A 1 393 ? -4.113 13.285 1.635 1.00 91.81 393 ASP A N 1
ATOM 2998 C CA . ASP A 1 393 ? -4.168 13.151 3.094 1.00 91.81 393 ASP A CA 1
ATOM 2999 C C . ASP A 1 393 ? -5.639 13.052 3.560 1.00 91.81 393 ASP A C 1
ATOM 3001 O O . ASP A 1 393 ? -6.453 13.910 3.193 1.00 91.81 393 ASP A O 1
ATOM 3005 N N . PRO A 1 394 ? -6.017 12.042 4.369 1.00 95.31 394 PRO A N 1
ATOM 3006 C CA . PRO A 1 394 ? -7.364 11.953 4.920 1.00 95.31 394 PRO A CA 1
ATOM 3007 C C . PRO A 1 394 ? -7.751 13.149 5.792 1.00 95.31 394 PRO A C 1
ATOM 3009 O O . PRO A 1 394 ? -8.928 13.495 5.803 1.00 95.31 394 PRO A O 1
ATOM 3012 N N . GLY A 1 395 ? -6.804 13.786 6.494 1.00 93.31 395 GLY A N 1
ATOM 3013 C CA . GLY A 1 395 ? -7.067 14.976 7.308 1.00 93.31 395 GLY A CA 1
ATOM 3014 C C . GLY A 1 395 ? -7.606 16.127 6.458 1.00 93.31 395 GLY A C 1
ATOM 3015 O O . GLY A 1 395 ? -8.721 16.593 6.677 1.00 93.31 395 GLY A O 1
ATOM 3016 N N . GLN A 1 396 ? -6.878 16.506 5.408 1.00 94.94 396 GLN A N 1
ATOM 3017 C CA . GLN A 1 396 ? -7.301 17.503 4.416 1.00 94.94 396 GLN A CA 1
ATOM 3018 C C . GLN A 1 396 ? -8.630 17.147 3.734 1.00 94.94 396 GLN A C 1
ATOM 3020 O O . GLN A 1 396 ? -9.478 18.019 3.536 1.00 94.94 396 GLN A O 1
ATOM 3025 N N . ALA A 1 397 ? -8.855 15.871 3.411 1.00 97.25 397 ALA A N 1
ATOM 3026 C CA . ALA A 1 397 ? -10.117 15.419 2.824 1.00 97.25 397 ALA A CA 1
ATOM 3027 C C . ALA A 1 397 ? -11.308 15.498 3.806 1.00 97.25 397 ALA A C 1
ATOM 3029 O O . ALA A 1 397 ? -12.425 15.824 3.394 1.00 97.25 397 ALA A O 1
ATOM 3030 N N . LEU A 1 398 ? -11.083 15.230 5.097 1.00 97.75 398 LEU A N 1
ATOM 3031 C CA . LEU A 1 398 ? -12.083 15.372 6.160 1.00 97.75 398 LEU A CA 1
ATOM 3032 C C . LEU A 1 398 ? -12.352 16.847 6.485 1.00 97.75 398 LEU A C 1
ATOM 3034 O O . LEU A 1 398 ? -13.517 17.228 6.590 1.00 97.75 398 LEU A O 1
ATOM 3038 N N . GLU A 1 399 ? -11.325 17.698 6.549 1.00 96.44 399 GLU A N 1
ATOM 3039 C CA . GLU A 1 399 ? -11.495 19.145 6.733 1.00 96.44 399 GLU A CA 1
ATOM 3040 C C . GLU A 1 399 ? -12.231 19.796 5.562 1.00 96.44 399 GLU A C 1
ATOM 3042 O O . GLU A 1 399 ? -13.139 20.594 5.790 1.00 96.44 399 GLU A O 1
ATOM 3047 N N . HIS A 1 400 ? -11.944 19.423 4.308 1.00 97.31 400 HIS A N 1
ATOM 3048 C CA . HIS A 1 400 ? -12.722 19.904 3.160 1.00 97.31 400 HIS A CA 1
ATOM 3049 C C . HIS A 1 400 ? -14.207 19.536 3.302 1.00 97.31 400 HIS A C 1
ATOM 3051 O O . HIS A 1 400 ? -15.088 20.376 3.113 1.00 97.31 400 HIS A O 1
ATOM 3057 N N . LEU A 1 401 ? -14.501 18.304 3.726 1.00 97.00 401 LEU A N 1
ATOM 3058 C CA . LEU A 1 401 ? -15.869 17.852 3.967 1.00 97.00 401 LEU A CA 1
ATOM 3059 C C . LEU A 1 401 ? -16.527 18.545 5.183 1.00 97.00 401 LEU A C 1
ATOM 3061 O O . LEU A 1 401 ? -17.739 18.752 5.178 1.00 97.00 401 LEU A O 1
ATOM 3065 N N . LYS A 1 402 ? -15.758 18.931 6.207 1.00 95.38 402 LYS A N 1
ATOM 3066 C CA . LYS A 1 402 ? -16.219 19.675 7.398 1.00 95.38 402 LYS A CA 1
ATOM 3067 C C . LYS A 1 402 ? -16.480 21.155 7.108 1.00 95.38 402 LYS A C 1
ATOM 3069 O O . LYS A 1 402 ? -17.392 21.756 7.679 1.00 95.38 402 LYS A O 1
ATOM 3074 N N . THR A 1 403 ? -15.711 21.749 6.201 1.00 95.31 403 THR A N 1
ATOM 3075 C CA . THR A 1 403 ? -15.774 23.179 5.858 1.00 95.31 403 THR A CA 1
ATOM 3076 C C . THR A 1 403 ? -16.725 23.479 4.697 1.00 95.31 403 THR A C 1
ATOM 3078 O O . THR A 1 403 ? -17.525 24.403 4.810 1.00 95.31 403 THR A O 1
ATOM 3081 N N . HIS A 1 404 ? -16.693 22.682 3.625 1.00 96.12 404 HIS A N 1
ATOM 3082 C CA . HIS A 1 404 ? -17.406 22.950 2.367 1.00 96.12 404 HIS A CA 1
ATOM 3083 C C . HIS A 1 404 ? -18.511 21.929 2.048 1.00 96.12 404 HIS A C 1
ATOM 3085 O O . HIS A 1 404 ? -19.491 22.258 1.381 1.00 96.12 404 HIS A O 1
ATOM 3091 N N . GLY A 1 405 ? -18.384 20.683 2.511 1.00 96.25 405 GLY A N 1
ATOM 3092 C CA . GLY A 1 405 ? -19.245 19.593 2.041 1.00 96.25 405 GLY A CA 1
ATOM 3093 C C . GLY A 1 405 ? -18.828 19.112 0.647 1.00 96.25 405 GLY A C 1
ATOM 3094 O O . GLY A 1 405 ? -17.686 19.312 0.241 1.00 96.25 405 GLY A O 1
ATOM 3095 N N . LEU A 1 406 ? -19.726 18.443 -0.086 1.00 97.31 406 LEU A N 1
ATOM 3096 C CA . LEU A 1 406 ? -19.446 17.931 -1.435 1.00 97.31 406 LEU A CA 1
ATOM 3097 C C . LEU A 1 406 ? -20.671 17.957 -2.361 1.00 97.31 406 LEU A C 1
ATOM 3099 O O . LEU A 1 406 ? -21.785 17.698 -1.907 1.00 97.31 406 LEU A O 1
ATOM 3103 N N . PRO A 1 407 ? -20.479 18.169 -3.675 1.00 97.19 407 PRO A N 1
ATOM 3104 C CA . PRO A 1 407 ? -21.543 18.029 -4.662 1.00 97.19 407 PRO A CA 1
ATOM 3105 C C . PRO A 1 407 ? -21.957 16.562 -4.844 1.00 97.19 407 PRO A C 1
ATOM 3107 O O . PRO A 1 407 ? -21.156 15.643 -4.662 1.00 97.19 407 PRO A O 1
ATOM 3110 N N . LEU A 1 408 ? -23.195 16.339 -5.295 1.00 96.31 408 LEU A N 1
ATOM 3111 C CA . LEU A 1 408 ? -23.694 15.014 -5.683 1.00 96.31 408 LEU A CA 1
ATOM 3112 C C . LEU A 1 408 ? -22.798 14.346 -6.741 1.00 96.31 408 LEU A C 1
ATOM 3114 O O . LEU A 1 408 ? -22.335 14.994 -7.682 1.00 96.31 408 LEU A O 1
ATOM 3118 N N . PHE A 1 409 ? -22.643 13.025 -6.641 1.00 93.25 409 PHE A N 1
ATOM 3119 C CA . PHE A 1 409 ? -21.900 12.175 -7.577 1.00 93.25 409 PHE A CA 1
ATOM 3120 C C . PHE A 1 409 ? -22.320 12.406 -9.033 1.00 93.25 409 PHE A C 1
ATOM 3122 O O . PHE A 1 409 ? -21.474 12.530 -9.911 1.00 93.25 409 PHE A O 1
ATOM 3129 N N . ALA A 1 410 ? -23.622 12.569 -9.284 1.00 89.56 410 ALA A N 1
ATOM 3130 C CA . ALA A 1 410 ? -24.166 12.825 -10.618 1.00 89.56 410 ALA A CA 1
ATOM 3131 C C . ALA A 1 410 ? -23.668 14.131 -11.279 1.00 89.56 410 ALA A C 1
ATOM 3133 O O . ALA A 1 410 ? -23.767 14.253 -12.497 1.00 89.56 410 ALA A O 1
ATOM 3134 N N . ARG A 1 411 ? -23.131 15.096 -10.512 1.00 93.31 411 ARG A N 1
ATOM 3135 C CA . ARG A 1 411 ? -22.545 16.340 -11.048 1.00 93.31 411 ARG A CA 1
ATOM 3136 C C . ARG A 1 411 ? -21.091 16.163 -11.502 1.00 93.31 411 ARG A C 1
ATOM 3138 O O . ARG A 1 411 ? -20.666 16.857 -12.418 1.00 93.31 411 ARG A O 1
ATOM 3145 N N . TYR A 1 412 ? -20.351 15.244 -10.881 1.00 92.56 412 TYR A N 1
ATOM 3146 C CA . TYR A 1 412 ? -18.945 14.953 -11.187 1.00 92.56 412 TYR A CA 1
ATOM 3147 C C . TYR A 1 412 ? -18.675 13.429 -11.125 1.00 92.56 412 TYR A C 1
ATOM 3149 O O . TYR A 1 412 ? -17.986 12.957 -10.219 1.00 92.56 412 TYR A O 1
ATOM 3157 N N . PRO A 1 413 ? -19.242 12.633 -12.057 1.00 84.69 413 PRO A N 1
ATOM 3158 C CA . PRO A 1 413 ? -19.197 11.168 -11.994 1.00 84.69 413 PRO A CA 1
ATOM 3159 C C . PRO A 1 413 ? -17.945 10.542 -12.633 1.00 84.69 413 PRO A C 1
ATOM 3161 O O . PRO A 1 413 ? -17.762 9.330 -12.526 1.00 84.69 413 PRO A O 1
ATOM 3164 N N . ASP A 1 414 ? -17.118 11.325 -13.334 1.00 81.50 414 ASP A N 1
ATOM 3165 C CA . ASP A 1 414 ? -15.967 10.826 -14.096 1.00 81.50 414 ASP A CA 1
ATOM 3166 C C . ASP A 1 414 ? -14.776 10.471 -13.180 1.00 81.50 414 ASP A C 1
ATOM 3168 O O . ASP A 1 414 ? -14.224 11.372 -12.541 1.00 81.50 414 ASP A O 1
ATOM 3172 N N . PRO A 1 415 ? -14.316 9.201 -13.144 1.00 78.06 415 PRO A N 1
ATOM 3173 C CA . PRO A 1 415 ? -13.140 8.799 -12.371 1.00 78.06 415 PRO A CA 1
ATOM 3174 C C . PRO A 1 415 ? -11.820 9.399 -12.876 1.00 78.06 415 PRO A C 1
ATOM 3176 O O . PRO A 1 415 ? -10.808 9.288 -12.187 1.00 78.06 415 PRO A O 1
ATOM 3179 N N . ASN A 1 416 ? -11.804 10.024 -14.058 1.00 79.75 416 ASN A N 1
ATOM 3180 C CA . ASN A 1 416 ? -10.628 10.679 -14.631 1.00 79.75 416 ASN A CA 1
ATOM 3181 C C . ASN A 1 416 ? -10.563 12.185 -14.330 1.00 79.75 416 ASN A C 1
ATOM 3183 O O . ASN A 1 416 ? -9.592 12.830 -14.736 1.00 79.75 416 ASN A O 1
ATOM 3187 N N . LEU A 1 417 ? -11.552 12.745 -13.619 1.00 84.31 417 LEU A N 1
ATOM 3188 C CA . LEU A 1 417 ? -11.590 14.164 -13.273 1.00 84.31 417 LEU A CA 1
ATOM 3189 C C . LEU A 1 417 ? -10.333 14.560 -12.484 1.00 84.31 417 LEU A C 1
ATOM 3191 O O . LEU A 1 417 ? -10.121 14.147 -11.345 1.00 84.31 417 LEU A O 1
ATOM 3195 N N . CYS A 1 418 ? -9.490 15.359 -13.135 1.00 83.19 418 CYS A N 1
ATOM 3196 C CA . CYS A 1 418 ? -8.172 15.741 -12.629 1.00 83.19 418 CYS A CA 1
ATOM 3197 C C . CYS A 1 418 ? -7.893 17.252 -12.704 1.00 83.19 418 CYS A C 1
ATOM 3199 O O . CYS A 1 418 ? -6.984 17.764 -12.051 1.00 83.19 418 CYS A O 1
ATOM 3201 N N . GLN A 1 419 ? -8.697 17.974 -13.484 1.00 86.62 419 GLN A N 1
ATOM 3202 C CA . GLN A 1 419 ? -8.576 19.417 -13.659 1.00 86.62 419 GLN A CA 1
ATOM 3203 C C . GLN A 1 419 ? -9.120 20.179 -12.436 1.00 86.62 419 GLN A C 1
ATOM 3205 O O . GLN A 1 419 ? -9.966 19.636 -11.719 1.00 86.62 419 GLN A O 1
ATOM 3210 N N . PRO A 1 420 ? -8.679 21.430 -12.198 1.00 87.12 420 PRO A N 1
ATOM 3211 C CA . PRO A 1 420 ? -9.223 22.272 -11.136 1.00 87.12 420 PRO A CA 1
ATOM 3212 C C . PRO A 1 420 ? -10.749 22.387 -11.223 1.00 87.12 420 PRO A C 1
ATOM 3214 O O . PRO A 1 420 ? -11.305 22.707 -12.276 1.00 87.12 420 PRO A O 1
ATOM 3217 N N . VAL A 1 421 ? -11.426 22.129 -10.106 1.00 91.62 421 VAL A N 1
ATOM 3218 C CA . VAL A 1 421 ? -12.890 22.177 -10.010 1.00 91.62 421 VAL A CA 1
ATOM 3219 C C . VAL A 1 421 ? -13.368 23.542 -9.491 1.00 91.62 421 VAL A C 1
ATOM 3221 O O . VAL A 1 421 ? -12.708 24.126 -8.630 1.00 91.62 421 VAL A O 1
ATOM 3224 N N . PRO A 1 422 ? -14.510 24.077 -9.971 1.00 94.25 422 PRO A N 1
ATOM 3225 C CA . PRO A 1 422 ? -15.088 25.301 -9.420 1.00 94.25 422 PRO A CA 1
ATOM 3226 C C . PRO A 1 422 ? -15.447 25.128 -7.944 1.00 94.25 422 PRO A C 1
ATOM 3228 O O . PRO A 1 422 ? -16.030 24.106 -7.579 1.00 94.25 422 PRO A O 1
ATOM 3231 N N . ALA A 1 423 ? -15.160 26.142 -7.124 1.00 92.62 423 ALA A N 1
ATOM 3232 C CA . ALA A 1 423 ? -15.462 26.121 -5.697 1.00 92.62 423 ALA A CA 1
ATOM 3233 C C . ALA A 1 423 ? -16.946 25.809 -5.420 1.00 92.62 423 ALA A C 1
ATOM 3235 O O . ALA A 1 423 ? -17.853 26.281 -6.111 1.00 92.62 423 ALA A O 1
ATOM 3236 N N . PHE A 1 424 ? -17.179 25.013 -4.380 1.00 94.69 424 PHE A N 1
ATOM 3237 C CA . PHE A 1 424 ? -18.487 24.531 -3.955 1.00 94.69 424 PHE A CA 1
ATOM 3238 C C . PHE A 1 424 ? -18.628 24.706 -2.442 1.00 94.69 424 PHE A C 1
ATOM 3240 O O . PHE A 1 424 ? -17.653 24.550 -1.711 1.00 94.69 424 PHE A O 1
ATOM 3247 N N . THR A 1 425 ? -19.843 24.985 -1.976 1.00 94.12 425 THR A N 1
ATOM 3248 C CA . THR A 1 425 ? -20.217 24.820 -0.571 1.00 94.12 425 THR A CA 1
ATOM 3249 C C . THR A 1 425 ? -21.692 24.427 -0.473 1.00 94.12 425 THR A C 1
ATOM 3251 O O . THR A 1 425 ? -22.519 24.949 -1.222 1.00 94.12 425 THR A O 1
ATOM 3254 N N . ASP A 1 426 ? -22.013 23.480 0.407 1.00 91.56 426 ASP A N 1
ATOM 3255 C CA . ASP A 1 426 ? -23.377 23.044 0.728 1.00 91.56 426 ASP A CA 1
ATOM 3256 C C . ASP A 1 426 ? -23.403 22.510 2.161 1.00 91.56 426 ASP A C 1
ATOM 3258 O O . ASP A 1 426 ? -22.816 21.469 2.473 1.00 91.56 426 ASP A O 1
ATOM 3262 N N . GLU A 1 427 ? -24.106 23.216 3.046 1.00 87.88 427 GLU A N 1
ATOM 3263 C CA . GLU A 1 427 ? -24.143 22.865 4.464 1.00 87.88 427 GLU A CA 1
ATOM 3264 C C . GLU A 1 427 ? -24.836 21.530 4.748 1.00 87.88 427 GLU A C 1
ATOM 3266 O O . GLU A 1 427 ? -24.467 20.837 5.696 1.00 87.88 427 GLU A O 1
ATOM 3271 N N . SER A 1 428 ? -25.769 21.110 3.889 1.00 87.00 428 SER A N 1
ATOM 3272 C CA . SER A 1 428 ? -26.434 19.809 4.000 1.00 87.00 428 SER A CA 1
ATOM 3273 C C . SER A 1 428 ? -25.517 18.640 3.616 1.00 87.00 428 SER A C 1
ATOM 3275 O O . SER A 1 428 ? -25.730 17.508 4.062 1.00 87.00 428 SER A O 1
ATOM 3277 N N . ALA A 1 429 ? -24.461 18.912 2.839 1.00 91.38 429 ALA A N 1
ATOM 3278 C CA . ALA A 1 429 ? -23.459 17.940 2.411 1.00 91.38 429 ALA A CA 1
ATOM 3279 C C . ALA A 1 429 ? -22.249 17.833 3.364 1.00 91.38 429 ALA A C 1
ATOM 3281 O O . ALA A 1 429 ? -21.486 16.867 3.275 1.00 91.38 429 ALA A O 1
ATOM 3282 N N . ARG A 1 430 ? -22.079 18.776 4.302 1.00 93.56 430 ARG A N 1
ATOM 3283 C CA . ARG A 1 430 ? -20.969 18.796 5.276 1.00 93.56 430 ARG A CA 1
ATOM 3284 C C . ARG A 1 430 ? -20.985 17.607 6.246 1.00 93.56 430 ARG A C 1
ATOM 3286 O O . ARG A 1 430 ? -21.991 16.901 6.383 1.00 93.56 430 ARG A O 1
ATOM 3293 N N . ILE A 1 431 ? -19.861 17.388 6.928 1.00 93.12 431 ILE A N 1
ATOM 3294 C CA . ILE A 1 431 ? -19.814 16.730 8.248 1.00 93.12 431 ILE A CA 1
ATOM 3295 C C . ILE A 1 431 ? -19.789 17.799 9.348 1.00 93.12 431 ILE A C 1
ATOM 3297 O O . ILE A 1 431 ? -19.362 18.924 9.106 1.00 93.12 431 ILE A O 1
ATOM 3301 N N . LEU A 1 432 ? -20.250 17.449 10.550 1.00 88.06 432 LEU A N 1
ATOM 3302 C CA . LEU A 1 432 ? -20.144 18.300 11.738 1.00 88.06 432 LEU A CA 1
ATOM 3303 C C . LEU A 1 432 ? -18.694 18.340 12.230 1.00 88.06 432 LEU A C 1
ATOM 3305 O O . LEU A 1 432 ? -18.113 19.408 12.386 1.00 88.06 432 LEU A O 1
ATOM 3309 N N . ASP A 1 433 ? -18.122 17.157 12.454 1.00 88.75 433 ASP A N 1
ATOM 3310 C CA . ASP A 1 433 ? -16.731 16.981 12.863 1.00 88.75 433 ASP A CA 1
ATOM 3311 C C . ASP A 1 433 ? -16.248 15.546 12.580 1.00 88.75 433 ASP A C 1
ATOM 3313 O O . ASP A 1 433 ? -17.020 14.703 12.107 1.00 88.75 433 ASP A O 1
ATOM 3317 N N . TYR A 1 434 ? -14.985 15.257 12.885 1.00 93.62 434 TYR A N 1
ATOM 3318 C CA . TYR A 1 434 ? -14.366 13.934 12.814 1.00 93.62 434 TYR A CA 1
ATOM 3319 C C . TYR A 1 434 ? -13.281 13.766 13.891 1.00 93.62 434 TYR A C 1
ATOM 3321 O O . TYR A 1 434 ? -12.799 14.739 14.460 1.00 93.62 434 TYR A O 1
ATOM 3329 N N . VAL A 1 435 ? -12.890 12.521 14.168 1.00 91.56 435 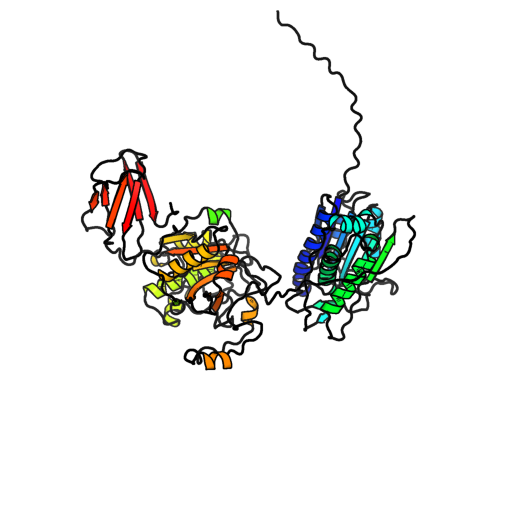VAL A N 1
ATOM 3330 C CA . VAL A 1 435 ? -11.825 12.174 15.130 1.00 91.56 435 VAL A CA 1
ATOM 3331 C C . VAL A 1 435 ? -11.013 10.969 14.679 1.00 91.56 435 VAL A C 1
ATOM 3333 O O . VAL A 1 435 ? -11.508 10.134 13.911 1.00 91.56 435 VAL A O 1
ATOM 3336 N N . LYS A 1 436 ? -9.790 10.838 15.214 1.00 93.25 436 LYS A N 1
ATOM 3337 C CA . LYS A 1 436 ? -9.046 9.575 15.165 1.00 93.25 436 LYS A CA 1
ATOM 3338 C C . LYS A 1 436 ? -9.592 8.600 16.214 1.00 93.25 436 LYS A C 1
ATOM 3340 O O . LYS A 1 436 ? -9.999 9.001 17.303 1.00 93.25 436 LYS A O 1
ATOM 3345 N N . LEU A 1 437 ? -9.609 7.311 15.892 1.00 92.19 437 LEU A N 1
ATOM 3346 C CA . LEU A 1 437 ? -10.127 6.248 16.763 1.00 92.19 437 LEU A CA 1
ATOM 3347 C C . LEU A 1 437 ? -9.061 5.607 17.656 1.00 92.19 437 LEU A C 1
ATOM 3349 O O . LEU A 1 437 ? -9.408 4.910 18.603 1.00 92.19 437 LEU A O 1
ATOM 3353 N N . PHE A 1 438 ? -7.785 5.788 17.319 1.00 90.81 438 PHE A N 1
ATOM 3354 C CA . PHE A 1 438 ? -6.639 5.191 18.002 1.00 90.81 438 PHE A CA 1
ATOM 3355 C C . PHE A 1 438 ? -5.331 5.853 17.543 1.00 90.81 438 PHE A C 1
ATOM 3357 O O . PHE A 1 438 ? -5.256 6.353 16.417 1.00 90.81 438 PHE A O 1
ATOM 3364 N N . ARG A 1 439 ? -4.279 5.802 18.368 1.00 85.06 439 ARG A N 1
ATOM 3365 C CA . ARG A 1 439 ? -2.903 6.172 17.976 1.00 85.06 439 ARG A CA 1
ATOM 3366 C C . ARG A 1 439 ? -2.335 5.194 16.947 1.00 85.06 439 ARG A C 1
ATOM 3368 O O . ARG A 1 439 ? -2.752 4.036 16.866 1.00 85.06 439 ARG A O 1
ATOM 3375 N N . ILE A 1 440 ? -1.311 5.614 16.209 1.00 81.62 440 ILE A N 1
ATOM 3376 C CA . ILE A 1 440 ? -0.599 4.733 15.264 1.00 81.62 440 ILE A CA 1
ATOM 3377 C C . ILE A 1 440 ? -0.006 3.521 16.001 1.00 81.62 440 ILE A C 1
ATOM 3379 O O . ILE A 1 440 ? -0.150 2.378 15.557 1.00 81.62 440 ILE A O 1
ATOM 3383 N N . THR A 1 441 ? 0.585 3.774 17.169 1.00 78.88 441 THR A N 1
ATOM 3384 C CA . THR A 1 441 ? 1.216 2.805 18.080 1.00 78.88 441 THR A CA 1
ATOM 3385 C C . THR A 1 441 ? 0.241 2.070 19.009 1.00 78.88 441 THR A C 1
ATOM 3387 O O . THR A 1 441 ? 0.686 1.297 19.854 1.00 78.88 441 THR A O 1
ATOM 3390 N N . GLU A 1 442 ? -1.070 2.297 18.873 1.00 84.75 442 GLU A N 1
ATOM 3391 C CA . GLU A 1 442 ? -2.075 1.794 19.816 1.00 84.75 442 GLU A CA 1
ATOM 3392 C C . GLU A 1 442 ? -2.172 0.262 19.848 1.00 84.75 442 GLU A C 1
ATOM 3394 O O . GLU A 1 442 ? -1.942 -0.415 18.837 1.00 84.75 442 GLU A O 1
ATOM 3399 N N . ALA A 1 443 ? -2.553 -0.288 21.005 1.00 82.44 443 ALA A N 1
ATOM 3400 C CA . ALA A 1 443 ? -2.676 -1.731 21.193 1.00 82.44 443 ALA A CA 1
ATOM 3401 C C . ALA A 1 443 ? -3.662 -2.357 20.184 1.00 82.44 443 ALA A C 1
ATOM 3403 O O . ALA A 1 443 ? -4.731 -1.817 19.894 1.00 82.44 443 ALA A O 1
ATOM 3404 N N . LYS A 1 444 ? -3.295 -3.513 19.614 1.00 87.69 444 LYS A N 1
ATOM 3405 C CA . LYS A 1 444 ? -3.993 -4.110 18.456 1.00 87.69 444 LYS A CA 1
ATOM 3406 C C . LYS A 1 444 ? -5.459 -4.432 18.747 1.00 87.69 444 LYS A C 1
ATOM 3408 O O . LYS A 1 444 ? -6.317 -4.259 17.890 1.00 87.69 444 LYS A O 1
ATOM 3413 N N . ASP A 1 445 ? -5.733 -4.892 19.958 1.00 88.00 445 ASP A N 1
ATOM 3414 C CA . ASP A 1 445 ? -7.059 -5.154 20.504 1.00 88.00 445 ASP A CA 1
ATOM 3415 C C . ASP A 1 445 ? -7.821 -3.859 20.824 1.00 88.00 445 ASP A C 1
ATOM 3417 O O . ASP A 1 445 ? -9.003 -3.767 20.498 1.00 88.00 445 ASP A O 1
ATOM 3421 N N . ALA A 1 446 ? -7.158 -2.824 21.348 1.00 86.00 446 ALA A N 1
ATOM 3422 C CA . ALA A 1 446 ? -7.765 -1.502 21.527 1.00 86.00 446 ALA A CA 1
ATOM 3423 C C . ALA A 1 446 ? -8.217 -0.890 20.184 1.00 86.00 446 ALA A C 1
ATOM 3425 O O . ALA A 1 446 ? -9.352 -0.417 20.084 1.00 86.00 446 ALA A O 1
ATOM 3426 N N . LYS A 1 447 ? -7.406 -1.008 19.116 1.00 92.94 447 LYS A N 1
ATOM 3427 C CA . LYS A 1 447 ? -7.800 -0.628 17.741 1.00 92.94 447 LYS A CA 1
ATOM 3428 C C . LYS A 1 447 ? -9.076 -1.352 17.287 1.00 92.94 447 LYS A C 1
ATOM 3430 O O . LYS A 1 447 ? -9.977 -0.725 16.731 1.00 92.94 447 LYS A O 1
ATOM 3435 N N . VAL A 1 448 ? -9.185 -2.659 17.549 1.00 95.38 448 VAL A N 1
ATOM 3436 C CA . VAL A 1 448 ? -10.390 -3.456 17.242 1.00 95.38 448 VAL A CA 1
ATOM 3437 C C . VAL A 1 448 ? -11.591 -2.955 18.050 1.00 95.38 448 VAL A C 1
ATOM 3439 O O . VAL A 1 448 ? -12.657 -2.740 17.471 1.00 95.38 448 VAL A O 1
ATOM 3442 N N . GLN A 1 449 ? -11.451 -2.738 19.362 1.00 91.69 449 GLN A N 1
ATOM 3443 C CA . GLN A 1 449 ? -12.569 -2.292 20.201 1.00 91.69 449 GLN A CA 1
ATOM 3444 C C . GLN A 1 449 ? -13.083 -0.909 19.783 1.00 91.69 449 GLN A C 1
ATOM 3446 O O . GLN A 1 449 ? -14.291 -0.750 19.617 1.00 91.69 449 GLN A O 1
ATOM 3451 N N . ALA A 1 450 ? -12.202 0.059 19.511 1.00 91.56 450 ALA A N 1
ATOM 3452 C CA . ALA A 1 450 ? -12.594 1.397 19.057 1.00 91.56 450 ALA A CA 1
ATOM 3453 C C . ALA A 1 450 ? -13.400 1.366 17.740 1.00 91.56 450 ALA A C 1
ATOM 3455 O O . ALA A 1 450 ? -14.387 2.094 17.579 1.00 91.56 450 ALA A O 1
ATOM 3456 N N . VAL A 1 451 ? -13.045 0.471 16.809 1.00 96.00 451 VAL A N 1
ATOM 3457 C CA . VAL A 1 451 ? -13.795 0.266 15.558 1.00 96.00 451 VAL A CA 1
ATOM 3458 C C . VAL A 1 451 ? -15.114 -0.478 15.803 1.00 96.00 451 VAL A C 1
ATOM 3460 O O . VAL A 1 451 ? -16.140 -0.075 15.254 1.00 96.00 451 VAL A O 1
ATOM 3463 N N . LYS A 1 452 ? -15.152 -1.499 16.675 1.00 94.56 452 LYS A N 1
ATOM 3464 C CA . LYS A 1 452 ? -16.405 -2.185 17.054 1.00 94.56 452 LYS A CA 1
ATOM 3465 C C . LYS A 1 452 ? -17.404 -1.262 17.760 1.00 94.56 452 LYS A C 1
ATOM 3467 O O . LYS A 1 452 ? -18.596 -1.340 17.464 1.00 94.56 452 LYS A O 1
ATOM 3472 N N . GLN A 1 453 ? -16.937 -0.391 18.657 1.00 90.00 453 GLN A N 1
ATOM 3473 C CA . GLN A 1 453 ? -17.754 0.631 19.326 1.00 90.00 453 GLN A CA 1
ATOM 3474 C C . GLN A 1 453 ? -18.352 1.603 18.301 1.00 90.00 453 GLN A C 1
ATOM 3476 O O . GLN A 1 453 ? -19.564 1.788 18.242 1.00 90.00 453 GLN A O 1
ATOM 3481 N N . THR A 1 454 ? -17.514 2.128 17.408 1.00 91.75 454 THR A N 1
ATOM 3482 C CA . THR A 1 454 ? -17.927 3.056 16.343 1.00 91.75 454 THR A CA 1
ATOM 3483 C C . THR A 1 454 ? -18.945 2.447 15.371 1.00 91.75 454 THR A C 1
ATOM 3485 O O . THR A 1 454 ? -19.928 3.089 15.002 1.00 91.75 454 THR A O 1
ATOM 3488 N N . LEU A 1 455 ? -18.775 1.174 15.011 1.00 94.81 455 LEU A N 1
ATOM 3489 C CA . LEU A 1 455 ? -19.754 0.449 14.203 1.00 94.81 455 LEU A CA 1
ATOM 3490 C C . LEU A 1 455 ? -21.045 0.152 14.991 1.00 94.81 455 LEU A C 1
ATOM 3492 O O . LEU A 1 455 ? -22.121 0.151 14.397 1.00 94.81 455 LEU A O 1
ATOM 3496 N N . ALA A 1 456 ? -20.987 -0.035 16.315 1.00 89.38 456 ALA A N 1
ATOM 3497 C CA . ALA A 1 456 ? -22.176 -0.174 17.165 1.00 89.38 456 ALA A CA 1
ATOM 3498 C C . ALA A 1 456 ? -22.978 1.139 17.314 1.00 89.38 456 ALA A C 1
ATOM 3500 O O . ALA A 1 456 ? -24.200 1.087 17.436 1.00 89.38 456 ALA A O 1
ATOM 3501 N N . GLU A 1 457 ? -22.335 2.306 17.191 1.00 87.12 457 GLU A N 1
ATOM 3502 C CA . GLU A 1 457 ? -22.995 3.620 17.005 1.00 87.12 457 GLU A CA 1
ATOM 3503 C C . GLU A 1 457 ? -23.655 3.769 15.613 1.00 87.12 457 GLU A C 1
ATOM 3505 O O . GLU A 1 457 ? -24.310 4.774 15.313 1.00 87.12 457 GLU A O 1
ATOM 3510 N N . LEU A 1 458 ? -23.510 2.750 14.754 1.00 90.38 458 LEU A N 1
ATOM 3511 C CA . LEU A 1 458 ? -23.966 2.711 13.365 1.00 90.38 458 LEU A CA 1
ATOM 3512 C C . LEU A 1 458 ? -23.321 3.815 12.505 1.00 90.38 458 LEU A C 1
ATOM 3514 O O . LEU A 1 458 ? -23.972 4.381 11.620 1.00 90.38 458 LEU A O 1
ATOM 3518 N N . SER A 1 459 ? -22.039 4.102 12.768 1.00 93.12 459 SER A N 1
ATOM 3519 C CA . SER A 1 459 ? -21.172 4.925 11.920 1.00 93.12 459 SER A CA 1
ATOM 3520 C C . SER A 1 459 ? -20.113 4.046 11.231 1.00 93.12 459 SER A C 1
ATOM 3522 O O . SER A 1 459 ? -19.487 3.219 11.897 1.00 93.12 459 SER A O 1
ATOM 3524 N N . PRO A 1 460 ? -19.908 4.167 9.907 1.00 97.88 460 PRO A N 1
ATOM 3525 C CA . PRO A 1 460 ? -18.808 3.499 9.216 1.00 97.88 460 PRO A CA 1
ATOM 3526 C C . PRO A 1 460 ? -17.463 4.158 9.561 1.00 97.88 460 PRO A C 1
ATOM 3528 O O . PRO A 1 460 ? -17.395 5.355 9.834 1.00 97.88 460 PRO A O 1
ATOM 3531 N N . VAL A 1 461 ? -16.380 3.386 9.491 1.00 98.38 461 VAL A N 1
ATOM 3532 C CA . VAL A 1 461 ? -15.014 3.864 9.776 1.00 98.38 461 VAL A CA 1
ATOM 3533 C C . VAL A 1 461 ? -14.232 3.983 8.476 1.00 98.38 461 VAL A C 1
ATOM 3535 O O . VAL A 1 461 ? -14.258 3.061 7.665 1.00 98.38 461 VAL A O 1
ATOM 3538 N N . VAL A 1 462 ? -13.491 5.072 8.275 1.00 98.44 462 VAL A N 1
ATOM 3539 C CA . VAL A 1 462 ? -12.439 5.109 7.243 1.00 98.44 462 VAL A CA 1
ATOM 3540 C C . VAL A 1 462 ? -11.154 4.591 7.869 1.00 98.44 462 VAL A C 1
ATOM 3542 O O . VAL A 1 462 ? -10.729 5.097 8.904 1.00 98.44 462 VAL A O 1
ATOM 3545 N N . ALA A 1 463 ? -10.542 3.578 7.261 1.00 97.19 463 ALA A N 1
ATOM 3546 C CA . ALA A 1 463 ? -9.296 2.989 7.731 1.00 97.19 463 ALA A CA 1
ATOM 3547 C C . ALA A 1 463 ? -8.180 3.225 6.708 1.00 97.19 463 ALA A C 1
ATOM 3549 O O . ALA A 1 463 ? -8.319 2.866 5.535 1.00 97.19 463 ALA A O 1
ATOM 3550 N N . GLY A 1 464 ? -7.074 3.809 7.169 1.00 94.12 464 GLY A N 1
ATOM 3551 C CA . GLY A 1 464 ? -5.803 3.798 6.451 1.00 94.12 464 GLY A CA 1
ATOM 3552 C C . GLY A 1 464 ? -5.089 2.495 6.780 1.00 94.12 464 GLY A C 1
ATOM 3553 O O . GLY A 1 464 ? -4.717 2.277 7.936 1.00 94.12 464 GLY A O 1
ATOM 3554 N N . ILE A 1 465 ? -4.954 1.615 5.791 1.00 89.69 465 ILE A N 1
ATOM 3555 C CA . ILE A 1 465 ? -4.399 0.273 5.960 1.00 89.69 465 ILE A CA 1
ATOM 3556 C C . ILE A 1 465 ? -3.094 0.114 5.181 1.00 89.69 465 ILE A C 1
ATOM 3558 O O . ILE A 1 465 ? -2.970 0.499 4.016 1.00 89.69 465 ILE A O 1
ATOM 3562 N N . GLU A 1 466 ? -2.126 -0.508 5.841 1.00 82.75 466 GLU A N 1
ATOM 3563 C CA . GLU A 1 466 ? -0.965 -1.106 5.202 1.00 82.75 466 GLU A CA 1
ATOM 3564 C C . GLU A 1 466 ? -1.458 -2.383 4.527 1.00 82.75 466 GLU A C 1
ATOM 3566 O O . GLU A 1 466 ? -1.655 -3.408 5.181 1.00 82.75 466 GLU A O 1
ATOM 3571 N N . VAL A 1 467 ? -1.743 -2.320 3.226 1.00 72.81 467 VAL A N 1
ATOM 3572 C CA . VAL A 1 467 ? -1.973 -3.555 2.480 1.00 72.81 467 VAL A CA 1
ATOM 3573 C C . VAL A 1 467 ? -0.639 -4.231 2.192 1.00 72.81 467 VAL A C 1
ATOM 3575 O O . VAL A 1 467 ? 0.457 -3.717 2.412 1.00 72.81 467 VAL A O 1
ATOM 3578 N N . THR A 1 468 ? -0.743 -5.465 1.754 1.00 70.75 468 THR A N 1
ATOM 3579 C CA . THR A 1 468 ? 0.379 -6.243 1.266 1.00 70.75 468 THR A CA 1
ATOM 3580 C C . THR A 1 468 ? 0.221 -6.433 -0.233 1.00 70.75 468 THR A C 1
ATOM 3582 O O . THR A 1 468 ? -0.817 -6.062 -0.798 1.00 70.75 468 THR A O 1
ATOM 3585 N N . ALA A 1 469 ? 1.157 -7.147 -0.858 1.00 62.66 469 ALA A N 1
ATOM 3586 C CA . ALA A 1 469 ? 0.775 -8.016 -1.960 1.00 62.66 469 ALA A CA 1
ATOM 3587 C C . ALA A 1 469 ? -0.171 -9.127 -1.434 1.00 62.66 469 ALA A C 1
ATOM 3589 O O . ALA A 1 469 ? 0.177 -10.301 -1.376 1.00 62.66 469 ALA A O 1
ATOM 3590 N N . SER A 1 470 ? -1.382 -8.701 -1.064 1.00 66.25 470 SER A N 1
ATOM 3591 C CA . SER A 1 470 ? -2.441 -9.327 -0.265 1.00 66.25 470 SER A CA 1
ATOM 3592 C C . SER A 1 470 ? -3.813 -9.321 -0.939 1.00 66.25 470 SER A C 1
ATOM 3594 O O . SER A 1 470 ? -4.435 -10.338 -1.248 1.00 66.25 470 SER A O 1
ATOM 3596 N N . LEU A 1 471 ? -4.303 -8.095 -1.113 1.00 74.25 471 LEU A N 1
ATOM 3597 C CA . LEU A 1 471 ? -5.719 -7.783 -1.260 1.00 74.25 471 LEU A CA 1
ATOM 3598 C C . LEU A 1 471 ? -6.234 -8.042 -2.685 1.00 74.25 471 LEU A C 1
ATOM 3600 O O . LEU A 1 471 ? -7.382 -8.435 -2.883 1.00 74.25 471 LEU A O 1
ATOM 3604 N N . GLY A 1 472 ? -5.373 -7.845 -3.680 1.00 61.56 472 GLY A N 1
ATOM 3605 C CA . GLY A 1 472 ? -5.649 -7.945 -5.109 1.00 61.56 472 GLY A CA 1
ATOM 3606 C C . GLY A 1 472 ? -6.026 -9.344 -5.591 1.00 61.56 472 GLY A C 1
ATOM 3607 O O . GLY A 1 472 ? -6.730 -9.441 -6.594 1.00 61.56 472 GLY A O 1
ATOM 3608 N N . ASN A 1 473 ? -5.660 -10.412 -4.880 1.00 60.78 473 ASN A N 1
ATOM 3609 C CA . ASN A 1 473 ? -6.029 -11.783 -5.249 1.00 60.78 473 ASN A CA 1
ATOM 3610 C C . ASN A 1 473 ? -7.551 -12.005 -5.209 1.00 60.78 473 ASN A C 1
ATOM 3612 O O . ASN A 1 473 ? -8.106 -12.743 -6.024 1.00 60.78 473 ASN A O 1
ATOM 3616 N N . LEU A 1 474 ? -8.253 -11.269 -4.339 1.00 57.34 474 LEU A N 1
ATOM 3617 C CA . LEU A 1 474 ? -9.716 -11.263 -4.288 1.00 57.34 474 LEU A CA 1
ATOM 3618 C C . LEU A 1 474 ? -10.350 -10.714 -5.585 1.00 57.34 474 LEU A C 1
ATOM 3620 O O . LEU A 1 474 ? -11.513 -10.994 -5.862 1.00 57.34 474 LEU A O 1
ATOM 3624 N N . SER A 1 475 ? -9.605 -9.978 -6.422 1.00 51.00 475 SER A N 1
ATOM 3625 C CA . SER A 1 475 ? -10.091 -9.439 -7.708 1.00 51.00 475 SER A CA 1
ATOM 3626 C C . SER A 1 475 ? -10.330 -10.504 -8.783 1.00 51.00 475 SER A C 1
ATOM 3628 O O . SER A 1 475 ? -10.983 -10.213 -9.783 1.00 51.00 475 SER A O 1
ATOM 3630 N N . PHE A 1 476 ? -9.767 -11.707 -8.627 1.00 43.59 476 PHE A N 1
ATOM 3631 C CA . PHE A 1 476 ? -9.789 -12.746 -9.665 1.00 43.59 476 PHE A CA 1
ATOM 3632 C C . PHE A 1 476 ? -10.935 -13.761 -9.499 1.00 43.59 476 PHE A C 1
ATOM 3634 O O . PHE A 1 476 ? -11.160 -14.600 -10.373 1.00 43.59 476 PHE A O 1
ATOM 3641 N N . VAL A 1 477 ? -11.685 -13.694 -8.391 1.00 45.16 477 VAL A N 1
ATOM 3642 C CA . VAL A 1 477 ? -12.695 -14.698 -8.025 1.00 45.16 477 VAL A CA 1
ATOM 3643 C C . VAL A 1 477 ? -14.107 -14.229 -8.386 1.00 45.16 477 VAL A C 1
ATOM 3645 O O . VAL A 1 477 ? -14.627 -13.266 -7.831 1.00 45.16 477 VAL A O 1
ATOM 3648 N N . LYS A 1 478 ? -14.793 -14.961 -9.272 1.00 39.28 478 LYS A N 1
ATOM 3649 C CA . LYS A 1 478 ? -16.213 -14.711 -9.578 1.00 39.28 478 LYS A CA 1
ATOM 3650 C C . LYS A 1 478 ? -17.108 -15.156 -8.411 1.00 39.28 478 LYS A C 1
ATOM 3652 O O . LYS A 1 478 ? -17.324 -16.353 -8.229 1.00 39.28 478 LYS A O 1
ATOM 3657 N N . SER A 1 479 ? -17.664 -14.205 -7.651 1.00 45.88 479 SER A N 1
ATOM 3658 C CA . SER A 1 479 ? -18.619 -14.503 -6.567 1.00 45.88 479 SER A CA 1
ATOM 3659 C C . SER A 1 479 ? -19.897 -15.181 -7.090 1.00 45.88 479 SER A C 1
ATOM 3661 O O . SER A 1 479 ? -20.544 -14.711 -8.027 1.00 45.88 479 SER A O 1
ATOM 3663 N N . LEU A 1 480 ? -20.277 -16.286 -6.439 1.00 44.41 480 LEU A N 1
ATOM 3664 C CA . LEU A 1 480 ? -21.512 -17.056 -6.661 1.00 44.41 480 LEU A CA 1
ATOM 3665 C C . LEU A 1 480 ? -22.436 -17.030 -5.418 1.00 44.41 480 LEU A C 1
ATOM 3667 O O . LEU A 1 480 ? -23.333 -17.856 -5.255 1.00 44.41 480 LEU A O 1
ATOM 3671 N N . VAL A 1 481 ? -22.200 -16.073 -4.514 1.00 48.19 481 VAL A N 1
ATOM 3672 C CA . VAL A 1 481 ? -22.690 -16.060 -3.123 1.00 48.19 481 VAL A CA 1
ATOM 3673 C C . VAL A 1 481 ? -24.191 -15.746 -2.916 1.00 48.19 481 VAL A C 1
ATOM 3675 O O . VAL A 1 481 ? -24.771 -16.351 -2.007 1.00 48.19 481 VAL A O 1
ATOM 3678 N N . PRO A 1 482 ? -24.888 -14.882 -3.696 1.00 39.62 482 PRO A N 1
ATOM 3679 C CA . PRO A 1 482 ? -26.213 -14.361 -3.313 1.00 39.62 482 PRO A CA 1
ATOM 3680 C C . PRO A 1 482 ? -27.335 -15.378 -3.035 1.00 39.62 482 PRO A C 1
ATOM 3682 O O . PRO A 1 482 ? -28.326 -15.014 -2.407 1.00 39.62 482 PRO A O 1
ATOM 3685 N N . ARG A 1 483 ? -27.214 -16.634 -3.488 1.00 41.53 483 ARG A N 1
ATOM 3686 C CA . ARG A 1 483 ? -28.245 -17.681 -3.324 1.00 41.53 483 ARG A CA 1
ATOM 3687 C C . ARG A 1 483 ? -27.993 -18.675 -2.182 1.00 41.53 483 ARG A C 1
ATOM 3689 O O . ARG A 1 483 ? -28.883 -19.461 -1.880 1.00 41.53 483 ARG A O 1
ATOM 3696 N N . LEU A 1 484 ? -26.818 -18.661 -1.544 1.00 48.00 484 LEU A N 1
ATOM 3697 C CA . LEU A 1 484 ? -26.381 -19.730 -0.622 1.00 48.00 484 LEU A CA 1
ATOM 3698 C C . LEU A 1 484 ? -26.427 -19.343 0.870 1.00 48.00 484 LEU A C 1
ATOM 3700 O O . LEU A 1 484 ? -26.201 -20.181 1.740 1.00 48.00 484 LEU A O 1
ATOM 3704 N N . ARG A 1 485 ? -26.768 -18.085 1.179 1.00 45.59 485 ARG A N 1
ATOM 3705 C CA . ARG A 1 485 ? -26.685 -17.457 2.515 1.00 45.59 485 ARG A CA 1
ATOM 3706 C C . ARG A 1 485 ? -27.560 -18.091 3.619 1.00 45.59 485 ARG A C 1
ATOM 3708 O O . ARG A 1 485 ? -27.378 -17.751 4.783 1.00 45.59 485 ARG A O 1
ATOM 3715 N N . ASN A 1 486 ? -28.460 -19.016 3.273 1.00 42.28 486 ASN A N 1
ATOM 3716 C CA . ASN A 1 486 ? -29.413 -19.654 4.194 1.00 42.28 486 ASN A CA 1
ATOM 3717 C C . ASN A 1 486 ? -29.140 -21.160 4.437 1.00 42.28 486 ASN A C 1
ATOM 3719 O O . ASN A 1 486 ? -29.990 -21.844 5.004 1.00 42.28 486 ASN A O 1
ATOM 3723 N N . LEU A 1 487 ? -28.005 -21.708 3.984 1.00 45.69 487 LEU A N 1
ATOM 3724 C CA . LEU A 1 487 ? -27.707 -23.143 4.114 1.00 45.69 487 LEU A CA 1
ATOM 3725 C C . LEU A 1 487 ? -27.169 -23.541 5.512 1.00 45.69 487 LEU A C 1
ATOM 3727 O O . LEU A 1 487 ? -26.446 -22.761 6.136 1.00 45.69 487 LEU A O 1
ATOM 3731 N N . PRO A 1 488 ? -27.451 -24.771 6.000 1.00 45.66 488 PRO A N 1
ATOM 3732 C CA . PRO A 1 488 ? -26.897 -25.280 7.257 1.00 45.66 488 PRO A CA 1
ATOM 3733 C C . PRO A 1 488 ? -25.362 -25.363 7.261 1.00 45.66 488 PRO A C 1
ATOM 3735 O O . PRO A 1 488 ? -24.740 -25.665 6.244 1.00 45.66 488 PRO A O 1
ATOM 3738 N N . SER A 1 489 ? -24.741 -25.208 8.434 1.00 50.62 489 SER A N 1
ATOM 3739 C CA . SER A 1 489 ? -23.274 -25.151 8.614 1.00 50.62 489 SER A CA 1
ATOM 3740 C C . SER A 1 489 ? -22.500 -26.421 8.214 1.00 50.62 489 SER A C 1
ATOM 3742 O O . SER A 1 489 ? -21.279 -26.377 8.044 1.00 50.62 489 SER A O 1
ATOM 3744 N N . ALA A 1 490 ? -23.180 -27.559 8.053 1.00 50.72 490 ALA A N 1
ATOM 3745 C CA . ALA A 1 490 ? -22.612 -28.765 7.449 1.00 50.72 490 ALA A CA 1
ATOM 3746 C C . ALA A 1 490 ? -22.557 -28.670 5.911 1.00 50.72 490 ALA A C 1
ATOM 3748 O O . ALA A 1 490 ? -21.551 -29.032 5.311 1.00 50.72 490 ALA A O 1
ATOM 3749 N N . VAL A 1 491 ? -23.600 -28.119 5.280 1.00 40.59 491 VAL A N 1
ATOM 3750 C CA . VAL A 1 491 ? -23.684 -27.948 3.819 1.00 40.59 491 VAL A CA 1
ATOM 3751 C C . VAL A 1 491 ? -22.769 -26.815 3.357 1.00 40.59 491 VAL A C 1
ATOM 3753 O O . VAL A 1 491 ? -22.077 -26.964 2.354 1.00 40.59 491 VAL A O 1
ATOM 3756 N N . SER A 1 492 ? -22.670 -25.725 4.126 1.00 41.53 492 SER A N 1
ATOM 3757 C CA . SER A 1 492 ? -21.710 -24.650 3.847 1.00 41.53 492 SER A CA 1
ATOM 3758 C C . SER A 1 492 ? -20.270 -25.167 3.778 1.00 41.53 492 SER A C 1
ATOM 3760 O O . SER A 1 492 ? -19.573 -24.816 2.839 1.00 41.53 492 SER A O 1
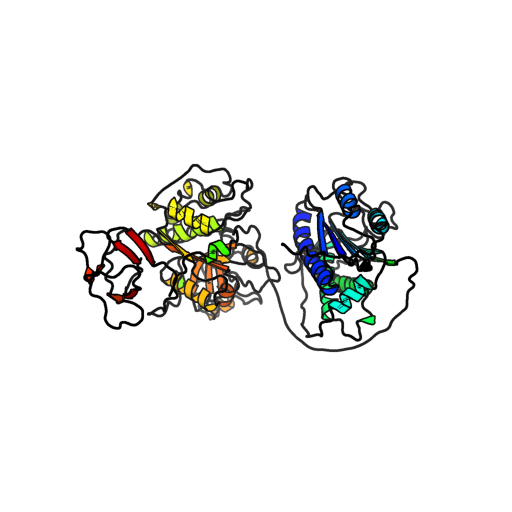ATOM 3762 N N . ARG A 1 493 ? -19.840 -26.069 4.673 1.00 42.47 493 ARG A N 1
ATOM 3763 C CA . ARG A 1 493 ? -18.502 -26.704 4.607 1.00 42.47 493 ARG A CA 1
ATOM 3764 C C . ARG A 1 493 ? -18.322 -27.699 3.452 1.00 42.47 493 ARG A C 1
ATOM 3766 O O . ARG A 1 493 ? -17.196 -28.074 3.148 1.00 42.47 493 ARG A O 1
ATOM 3773 N N . LEU A 1 494 ? -19.407 -28.127 2.805 1.00 38.69 494 LEU A N 1
ATOM 3774 C CA . LEU A 1 494 ? -19.354 -28.977 1.613 1.00 38.69 494 LEU A CA 1
ATOM 3775 C C . LEU A 1 494 ? -19.233 -28.153 0.317 1.00 38.69 494 LEU A C 1
ATOM 3777 O O . LEU A 1 494 ? -18.641 -28.616 -0.653 1.00 38.69 494 LEU A O 1
ATOM 3781 N N . VAL A 1 495 ? -19.798 -26.938 0.306 1.00 39.41 495 VAL A N 1
ATOM 3782 C CA . VAL A 1 495 ? -19.771 -26.005 -0.837 1.00 39.41 495 VAL A CA 1
ATOM 3783 C C . VAL A 1 495 ? -18.544 -25.090 -0.774 1.00 39.41 495 VAL A C 1
ATOM 3785 O O . VAL A 1 495 ? -17.810 -24.971 -1.752 1.00 39.41 495 VAL A O 1
ATOM 3788 N N . PHE A 1 496 ? -18.269 -24.499 0.391 1.00 42.47 496 PHE A N 1
ATOM 3789 C CA . PHE A 1 496 ? -16.994 -23.860 0.715 1.00 42.47 496 PHE A CA 1
ATOM 3790 C C . PHE A 1 496 ? -15.994 -24.945 1.118 1.00 42.47 496 PHE A C 1
ATOM 3792 O O . PHE A 1 496 ? -15.686 -25.134 2.294 1.00 42.47 496 PHE A O 1
ATOM 3799 N N . ARG A 1 497 ? -15.527 -25.700 0.121 1.00 36.31 497 ARG A N 1
ATOM 3800 C CA . ARG A 1 497 ? -14.450 -26.677 0.280 1.00 36.31 497 ARG A CA 1
ATOM 3801 C C . ARG A 1 497 ? -13.182 -25.923 0.680 1.00 36.31 497 ARG A C 1
ATOM 3803 O O . ARG A 1 497 ? -12.625 -25.214 -0.152 1.00 36.31 497 ARG A O 1
ATOM 3810 N N . GLU A 1 498 ? -12.754 -26.067 1.933 1.00 35.97 498 GLU A N 1
ATOM 3811 C CA . GLU A 1 498 ? -11.544 -25.421 2.454 1.00 35.97 498 GLU A CA 1
ATOM 3812 C C . GLU A 1 498 ? -10.320 -25.833 1.621 1.00 35.97 498 GLU A C 1
ATOM 3814 O O . GLU A 1 498 ? -9.801 -26.947 1.729 1.00 35.97 498 GLU A O 1
ATOM 3819 N N . THR A 1 499 ? -9.864 -24.922 0.761 1.00 38.25 499 THR A N 1
ATOM 3820 C CA . THR A 1 499 ? -8.491 -24.923 0.259 1.00 38.25 499 THR A CA 1
ATOM 3821 C C . THR A 1 499 ? -7.565 -24.462 1.386 1.00 38.25 499 THR A C 1
ATOM 3823 O O . THR A 1 499 ? -8.006 -23.891 2.385 1.00 38.25 499 THR A O 1
ATOM 3826 N N . ALA A 1 500 ? -6.254 -24.646 1.217 1.00 40.00 500 ALA A N 1
ATOM 3827 C CA . ALA A 1 500 ? -5.264 -24.125 2.163 1.00 40.00 500 ALA A CA 1
ATOM 3828 C C . ALA A 1 500 ? -5.222 -22.578 2.239 1.00 40.00 500 ALA A C 1
ATOM 3830 O O . ALA A 1 500 ? -4.467 -22.035 3.042 1.00 40.00 500 ALA A O 1
ATOM 3831 N N . GLU A 1 501 ? -6.019 -21.884 1.419 1.00 41.66 501 GLU A N 1
ATOM 3832 C CA . GLU A 1 501 ? -6.067 -20.424 1.310 1.00 41.66 501 GLU A CA 1
ATOM 3833 C C . GLU A 1 501 ? -7.254 -19.791 2.058 1.00 41.66 501 GLU A C 1
ATOM 3835 O O . GLU A 1 501 ? -7.302 -18.572 2.176 1.00 41.66 501 GLU A O 1
ATOM 3840 N N . GLY A 1 502 ? -8.189 -20.578 2.606 1.00 46.22 502 GLY A N 1
ATOM 3841 C CA . GLY A 1 502 ? -9.358 -20.060 3.332 1.00 46.22 502 GLY A CA 1
ATOM 3842 C C . GLY A 1 502 ? -10.504 -19.562 2.427 1.00 46.22 502 GLY A C 1
ATOM 3843 O O . GLY A 1 502 ? -10.519 -19.831 1.226 1.00 46.22 502 GLY A O 1
ATOM 3844 N N . PRO A 1 503 ? -11.527 -18.887 2.987 1.00 54.44 503 PRO A N 1
ATOM 3845 C CA . PRO A 1 503 ? -12.715 -18.482 2.234 1.00 54.44 503 PRO A CA 1
ATOM 3846 C C . PRO A 1 503 ? -12.440 -17.280 1.317 1.00 54.44 503 PRO A C 1
ATOM 3848 O O . PRO A 1 503 ? -11.945 -16.249 1.764 1.00 54.44 503 PRO A O 1
ATOM 3851 N N . ASN A 1 504 ? -12.861 -17.381 0.050 1.00 61.38 504 ASN A N 1
ATOM 3852 C CA . ASN A 1 504 ? -12.471 -16.539 -1.101 1.00 61.38 504 ASN A CA 1
ATOM 3853 C C . ASN A 1 504 ? -12.822 -15.026 -1.043 1.00 61.38 504 ASN A C 1
ATOM 3855 O O . ASN A 1 504 ? -12.778 -14.340 -2.062 1.00 61.38 504 ASN A O 1
ATOM 3859 N N . PHE A 1 505 ? -13.228 -14.505 0.112 1.00 72.75 505 PHE A N 1
ATOM 3860 C CA . PHE A 1 505 ? -13.515 -13.090 0.375 1.00 72.75 505 PHE A CA 1
ATOM 3861 C C . PHE A 1 505 ? -12.854 -12.581 1.670 1.00 72.75 505 PHE A C 1
ATOM 3863 O O . PHE A 1 505 ? -13.033 -11.417 2.036 1.00 72.75 505 PHE A O 1
ATOM 3870 N N . GLN A 1 506 ? -12.111 -13.436 2.380 1.00 85.75 506 GLN A N 1
ATOM 3871 C CA . GLN A 1 506 ? -11.261 -13.049 3.497 1.00 85.75 506 GLN A CA 1
ATOM 3872 C C . GLN A 1 506 ? -9.894 -12.628 2.958 1.00 85.75 506 GLN A C 1
ATOM 3874 O O . GLN A 1 506 ? -9.136 -13.448 2.445 1.00 85.75 506 GLN A O 1
ATOM 3879 N N . TRP A 1 507 ? -9.556 -11.354 3.126 1.00 85.12 507 TRP A N 1
ATOM 3880 C CA . TRP A 1 507 ? -8.184 -10.901 2.987 1.00 85.12 507 TRP A CA 1
ATOM 3881 C C . TRP A 1 507 ? -7.369 -11.375 4.198 1.00 85.12 507 TRP A C 1
ATOM 3883 O O . TRP A 1 507 ? -7.755 -11.160 5.350 1.00 85.12 507 TRP A O 1
ATOM 3893 N N . GLN A 1 508 ? -6.246 -12.032 3.922 1.00 80.94 508 GLN A N 1
ATOM 3894 C CA . GLN A 1 508 ? -5.292 -12.545 4.902 1.00 80.94 508 GLN A CA 1
ATOM 3895 C C . GLN A 1 508 ? -3.955 -11.841 4.644 1.00 80.94 508 GLN A C 1
ATOM 3897 O O . GLN A 1 508 ? -3.201 -12.268 3.783 1.00 80.94 508 GLN A O 1
ATOM 3902 N N . PRO A 1 509 ? -3.619 -10.725 5.303 1.00 65.00 509 PRO A N 1
ATOM 3903 C CA . PRO A 1 509 ? -2.455 -9.939 4.886 1.00 65.00 509 PRO A CA 1
ATOM 3904 C C . PRO A 1 509 ? -1.120 -10.655 5.154 1.00 65.00 509 PRO A C 1
ATOM 3906 O O . PRO A 1 509 ? -0.144 -10.434 4.442 1.00 65.00 509 PRO A O 1
ATOM 3909 N N . ASN A 1 510 ? -1.096 -11.540 6.161 1.00 63.12 510 ASN A N 1
ATOM 3910 C CA . ASN A 1 510 ? -0.002 -12.468 6.475 1.00 63.12 510 ASN A CA 1
ATOM 3911 C C . ASN A 1 510 ? 0.279 -13.479 5.350 1.00 63.12 510 ASN A C 1
ATOM 3913 O O . ASN A 1 510 ? 1.403 -13.966 5.233 1.00 63.12 510 ASN A O 1
ATOM 3917 N N . GLN A 1 511 ? -0.717 -13.755 4.507 1.00 49.47 511 GLN A N 1
ATOM 3918 C CA . GLN A 1 511 ? -0.548 -14.350 3.190 1.00 49.47 511 GLN A CA 1
ATOM 3919 C C . GLN A 1 511 ? 0.100 -13.311 2.231 1.00 49.47 511 GLN A C 1
ATOM 3921 O O . GLN A 1 511 ? -0.439 -12.995 1.178 1.00 49.47 511 GLN A O 1
ATOM 3926 N N . SER A 1 512 ? 1.298 -12.804 2.567 1.00 40.03 512 SER A N 1
ATOM 3927 C CA . SER A 1 512 ? 2.235 -12.076 1.681 1.00 40.03 512 SER A CA 1
ATOM 3928 C C . SER A 1 512 ? 3.664 -12.092 2.236 1.00 40.03 512 SER A C 1
ATOM 3930 O O . SER A 1 512 ? 3.855 -12.258 3.441 1.00 40.03 512 SER A O 1
ATOM 3932 N N . THR A 1 513 ? 4.658 -11.872 1.373 1.00 34.34 513 THR A N 1
ATOM 3933 C CA . THR A 1 513 ? 6.026 -11.469 1.754 1.00 34.34 513 THR A CA 1
ATOM 3934 C C . THR A 1 513 ? 6.285 -9.966 1.609 1.00 34.34 513 THR A C 1
ATOM 3936 O O . THR A 1 513 ? 7.090 -9.444 2.375 1.00 34.34 513 THR A O 1
ATOM 3939 N N . SER A 1 514 ? 5.603 -9.254 0.702 1.00 31.17 514 SER A N 1
ATOM 3940 C CA . SER A 1 514 ? 5.767 -7.803 0.511 1.00 31.17 514 SER A CA 1
ATOM 3941 C C . SER A 1 514 ? 4.611 -6.982 1.099 1.00 31.17 514 SER A C 1
ATOM 3943 O O . SER A 1 514 ? 3.447 -7.410 1.106 1.00 31.17 514 SER A O 1
ATOM 3945 N N . LEU A 1 515 ? 4.950 -5.786 1.586 1.00 38.50 515 LEU A N 1
ATOM 3946 C CA . LEU A 1 515 ? 4.026 -4.714 1.964 1.00 38.50 515 LEU A CA 1
ATOM 3947 C C . LEU A 1 515 ? 3.859 -3.769 0.769 1.00 38.50 515 LEU A C 1
ATOM 3949 O O . LEU A 1 515 ? 4.844 -3.203 0.304 1.00 38.50 515 LEU A O 1
ATOM 3953 N N . ASP A 1 516 ? 2.622 -3.554 0.327 1.00 50.50 516 ASP A N 1
ATOM 3954 C CA . ASP A 1 516 ? 2.303 -2.548 -0.684 1.00 50.50 516 ASP A CA 1
ATOM 3955 C C . ASP A 1 516 ? 1.640 -1.388 0.090 1.00 50.50 516 ASP A C 1
ATOM 3957 O O . ASP A 1 516 ? 0.532 -1.540 0.598 1.00 50.50 516 ASP A O 1
ATOM 3961 N N . PHE A 1 517 ? 2.305 -0.244 0.257 1.00 55.16 517 PHE A N 1
ATOM 3962 C CA . PHE A 1 517 ? 1.940 0.737 1.294 1.00 55.16 517 PHE A CA 1
ATOM 3963 C C . PHE A 1 517 ? 0.966 1.846 0.832 1.00 55.16 517 PHE A C 1
ATOM 3965 O O . PHE A 1 517 ? 1.172 2.453 -0.220 1.00 55.16 517 PHE A O 1
ATOM 3972 N N . GLY A 1 518 ? -0.030 2.180 1.671 1.00 70.12 518 GLY A N 1
ATOM 3973 C CA . GLY A 1 518 ? -0.872 3.380 1.523 1.00 70.12 518 GLY A CA 1
ATOM 3974 C C . GLY A 1 518 ? -2.284 3.221 0.919 1.00 70.12 518 GLY A C 1
ATOM 3975 O O . GLY A 1 518 ? -2.657 4.011 0.044 1.00 70.12 518 GLY A O 1
ATOM 3976 N N . HIS A 1 519 ? -3.124 2.289 1.390 1.00 89.81 519 HIS A N 1
ATOM 3977 C CA . HIS A 1 519 ? -4.517 2.177 0.915 1.00 89.81 519 HIS A CA 1
ATOM 3978 C C . HIS A 1 519 ? -5.527 2.734 1.923 1.00 89.81 519 HIS A C 1
ATOM 3980 O O . HIS A 1 519 ? -5.337 2.648 3.136 1.00 89.81 519 HIS A O 1
ATOM 3986 N N . ALA A 1 520 ? -6.632 3.288 1.423 1.00 94.38 520 ALA A N 1
ATOM 3987 C CA . ALA A 1 520 ? -7.704 3.840 2.247 1.00 94.38 520 ALA A CA 1
ATOM 3988 C C . ALA A 1 520 ? -9.044 3.195 1.895 1.00 94.38 520 ALA A C 1
ATOM 3990 O O . ALA A 1 520 ? -9.540 3.330 0.775 1.00 94.38 520 ALA A O 1
ATOM 3991 N N . VAL A 1 521 ? -9.642 2.524 2.877 1.00 96.38 521 VAL A N 1
ATOM 3992 C CA . VAL A 1 521 ? -10.865 1.722 2.733 1.00 96.38 521 VAL A CA 1
ATOM 3993 C C . VAL A 1 521 ? -11.934 2.152 3.736 1.00 96.38 521 VAL A C 1
ATOM 3995 O O . VAL A 1 521 ? -11.646 2.864 4.699 1.00 96.38 521 VAL A O 1
ATOM 3998 N N . CYS A 1 522 ? -13.173 1.692 3.551 1.00 98.44 522 CYS A N 1
ATOM 3999 C CA . CYS A 1 522 ? -14.263 1.966 4.485 1.00 98.44 522 CYS A CA 1
ATOM 4000 C C . CYS A 1 522 ? -14.751 0.671 5.161 1.00 98.44 522 CYS A C 1
ATOM 4002 O O . CYS A 1 522 ? -15.226 -0.259 4.507 1.00 98.44 522 CYS A O 1
ATOM 4004 N N . VAL A 1 523 ? -14.626 0.596 6.487 1.00 98.69 523 VAL A N 1
ATOM 4005 C CA . VAL A 1 523 ? -15.166 -0.489 7.312 1.00 98.69 523 VAL A CA 1
ATOM 4006 C C . VAL A 1 523 ? -16.654 -0.238 7.534 1.00 98.69 523 VAL A C 1
ATOM 4008 O O . VAL A 1 523 ? -17.057 0.813 8.035 1.00 98.69 523 VAL A O 1
ATOM 4011 N N . VAL A 1 524 ? -17.473 -1.219 7.165 1.00 98.12 524 VAL A N 1
ATOM 4012 C CA . VAL A 1 524 ? -18.941 -1.120 7.136 1.00 98.12 524 VAL A CA 1
ATOM 4013 C C . VAL A 1 524 ? -19.631 -2.145 8.032 1.00 98.12 524 VAL A C 1
ATOM 4015 O O . VAL A 1 524 ? -20.854 -2.228 8.034 1.00 98.12 524 VAL A O 1
ATOM 4018 N N . GLY A 1 525 ? -18.896 -2.957 8.787 1.00 97.19 525 GLY A N 1
ATOM 4019 C CA . GLY A 1 525 ? -19.499 -3.926 9.697 1.00 97.19 525 GLY A CA 1
ATOM 4020 C C . GLY A 1 525 ? -18.489 -4.836 10.375 1.00 97.19 525 GLY A C 1
ATOM 4021 O O . GLY A 1 525 ? -17.291 -4.760 10.111 1.00 97.19 525 GLY A O 1
ATOM 4022 N N . TYR A 1 526 ? -18.995 -5.709 11.236 1.00 97.25 526 TYR A N 1
ATOM 4023 C CA . TYR A 1 526 ? -18.244 -6.778 11.883 1.00 97.25 526 TYR A CA 1
ATOM 4024 C C . TYR A 1 526 ? -19.168 -7.935 12.260 1.00 97.25 526 TYR A C 1
ATOM 4026 O O . TYR A 1 526 ? -20.382 -7.754 12.365 1.00 97.25 526 TYR A O 1
ATOM 4034 N N . ASP A 1 527 ? -18.606 -9.117 12.481 1.00 92.88 527 ASP A N 1
ATOM 4035 C CA . ASP A 1 527 ? -19.316 -10.270 13.036 1.00 92.88 527 ASP A CA 1
ATOM 4036 C C . ASP A 1 527 ? -18.335 -11.094 13.879 1.00 92.88 527 ASP A C 1
ATOM 4038 O O . ASP A 1 527 ? -17.342 -11.606 13.361 1.00 92.88 527 ASP A O 1
ATOM 4042 N N . ASP A 1 528 ? -18.614 -11.214 15.179 1.00 92.81 528 ASP A N 1
ATOM 4043 C CA . ASP A 1 528 ? -17.766 -11.894 16.168 1.00 92.81 528 ASP A CA 1
ATOM 4044 C C . ASP A 1 528 ? -17.677 -13.412 15.963 1.00 92.81 528 ASP A C 1
ATOM 4046 O O . ASP A 1 528 ? -16.833 -14.068 16.566 1.00 92.81 528 ASP A O 1
ATOM 4050 N N . ARG A 1 529 ? -18.537 -13.990 15.116 1.00 87.25 529 ARG A N 1
ATOM 4051 C CA . ARG A 1 529 ? -18.527 -15.419 14.770 1.00 87.25 529 ARG A CA 1
ATOM 4052 C C . ARG A 1 529 ? -17.878 -15.686 13.413 1.00 87.25 529 ARG A C 1
ATOM 4054 O O . ARG A 1 529 ? -17.673 -16.848 13.056 1.00 87.25 529 ARG A O 1
ATOM 4061 N N . MET A 1 530 ? -17.560 -14.643 12.645 1.00 81.94 530 MET A N 1
ATOM 4062 C CA . MET A 1 530 ? -16.957 -14.788 11.324 1.00 81.94 530 MET A CA 1
ATOM 4063 C C . MET A 1 530 ? -15.566 -15.416 11.433 1.00 81.94 530 MET A C 1
ATOM 4065 O O . MET A 1 530 ? -14.753 -15.010 12.259 1.00 81.94 530 MET A O 1
ATOM 4069 N N . PHE A 1 531 ? -15.327 -16.456 10.631 1.00 82.50 531 PHE A N 1
ATOM 4070 C CA . PHE A 1 531 ? -14.111 -17.285 10.657 1.00 82.50 531 PHE A CA 1
ATOM 4071 C C . PHE A 1 531 ? -13.763 -17.876 12.045 1.00 82.50 531 PHE A C 1
ATOM 4073 O O . PHE A 1 531 ? -12.630 -18.276 12.289 1.00 82.50 531 PHE A O 1
ATOM 4080 N N . GLY A 1 532 ? -14.730 -17.935 12.971 1.00 78.44 532 GLY A N 1
ATOM 4081 C CA . GLY A 1 532 ? -14.557 -18.450 14.336 1.00 78.44 532 GLY A CA 1
ATOM 4082 C C . GLY A 1 532 ? -13.810 -17.529 15.313 1.00 78.44 532 GLY A C 1
ATOM 4083 O O . GLY A 1 532 ? -13.878 -17.767 16.515 1.00 78.44 532 GLY A O 1
ATOM 4084 N N . THR A 1 533 ? -13.137 -16.482 14.828 1.00 83.19 533 THR A N 1
ATOM 4085 C CA . THR A 1 533 ? -12.315 -15.548 15.629 1.00 83.19 533 THR A CA 1
ATOM 4086 C C . THR A 1 533 ? -12.788 -14.093 15.575 1.00 83.19 533 THR A C 1
ATOM 4088 O O . THR A 1 533 ? -12.336 -13.272 16.374 1.00 83.19 533 THR A O 1
ATOM 4091 N N . GLY A 1 534 ? -13.712 -13.779 14.666 1.00 89.56 534 GLY A N 1
ATOM 4092 C CA . GLY A 1 534 ? -14.267 -12.448 14.465 1.00 89.56 534 GLY A CA 1
ATOM 4093 C C . GLY A 1 534 ? -13.532 -11.642 13.391 1.00 89.56 534 GLY A C 1
ATOM 4094 O O . GLY A 1 534 ? -12.301 -11.655 13.286 1.00 89.56 534 GLY A O 1
ATOM 4095 N N . ALA A 1 535 ? -14.305 -10.941 12.559 1.00 95.62 535 ALA A N 1
ATOM 4096 C CA . ALA A 1 535 ? -13.780 -10.193 11.420 1.00 95.62 535 ALA A CA 1
ATOM 4097 C C . ALA A 1 535 ? -14.572 -8.914 11.125 1.00 95.62 535 ALA A C 1
ATOM 4099 O O . ALA A 1 535 ? -15.790 -8.853 11.315 1.00 95.62 535 ALA A O 1
ATOM 4100 N N . PHE A 1 536 ? -13.874 -7.914 10.588 1.00 98.31 536 PHE A N 1
ATOM 4101 C CA . PHE A 1 536 ? -14.459 -6.701 10.024 1.00 98.31 536 PHE A CA 1
ATOM 4102 C C . PHE A 1 536 ? -14.843 -6.901 8.558 1.00 98.31 536 PHE A C 1
ATOM 4104 O O . PHE A 1 536 ? -14.118 -7.550 7.806 1.00 98.31 536 PHE A O 1
ATOM 4111 N N . LYS A 1 537 ? -15.954 -6.285 8.146 1.00 97.19 537 LYS A N 1
ATOM 4112 C CA . LYS A 1 537 ? -16.426 -6.195 6.760 1.00 97.19 537 LYS A CA 1
ATOM 4113 C C . LYS A 1 537 ? -16.038 -4.844 6.176 1.00 97.19 537 LYS A C 1
ATOM 4115 O O . LYS A 1 537 ? -16.379 -3.808 6.750 1.00 97.19 537 LYS A O 1
ATOM 4120 N N . ILE A 1 538 ? -15.383 -4.845 5.023 1.00 97.94 538 ILE A N 1
ATOM 4121 C CA . ILE A 1 538 ? -14.827 -3.649 4.388 1.00 97.94 538 ILE A CA 1
ATOM 4122 C C . ILE A 1 538 ? -15.331 -3.542 2.944 1.00 97.94 538 ILE A C 1
ATOM 4124 O O . ILE A 1 538 ? -15.421 -4.544 2.237 1.00 97.94 538 ILE A O 1
ATOM 4128 N N . ILE A 1 539 ? -15.678 -2.327 2.512 1.00 95.25 539 ILE A N 1
ATOM 4129 C CA . ILE A 1 539 ? -15.973 -1.994 1.111 1.00 95.25 539 ILE A CA 1
ATOM 4130 C C . ILE A 1 539 ? -14.723 -1.384 0.458 1.00 95.25 539 ILE A C 1
ATOM 4132 O O . ILE A 1 539 ? -14.069 -0.518 1.046 1.00 95.25 539 ILE A O 1
ATOM 4136 N N . ASN A 1 540 ? -14.368 -1.864 -0.737 1.00 91.62 540 ASN A N 1
ATOM 4137 C CA . ASN A 1 540 ? -13.165 -1.451 -1.467 1.00 91.62 540 ASN A CA 1
ATOM 4138 C C . ASN A 1 540 ? -13.508 -0.506 -2.639 1.00 91.62 540 ASN A C 1
ATOM 4140 O O . ASN A 1 540 ? -14.668 -0.354 -3.024 1.00 91.62 540 ASN A O 1
ATOM 4144 N N . SER A 1 541 ? -12.499 0.131 -3.229 1.00 86.38 541 SER A N 1
ATOM 4145 C CA . SER A 1 541 ? -12.616 1.079 -4.348 1.00 86.38 541 SER A CA 1
ATOM 4146 C C . SER A 1 541 ? -12.152 0.504 -5.696 1.00 86.38 541 SER A C 1
ATOM 4148 O O . SER A 1 541 ? -11.792 1.264 -6.591 1.00 86.38 541 SER A O 1
ATOM 4150 N N . TRP A 1 542 ? -12.143 -0.825 -5.867 1.00 80.75 542 TRP A N 1
ATOM 4151 C CA . TRP A 1 542 ? -11.653 -1.518 -7.079 1.00 80.75 542 TRP A CA 1
ATOM 4152 C C . TRP A 1 542 ? -12.772 -2.167 -7.927 1.00 80.75 542 TRP A C 1
ATOM 4154 O O . TRP A 1 542 ? -12.518 -3.048 -8.746 1.00 80.75 542 TRP A O 1
ATOM 4164 N N . GLY A 1 543 ? -14.019 -1.706 -7.775 1.00 73.44 543 GLY A N 1
ATOM 4165 C CA . GLY A 1 543 ? -15.178 -2.160 -8.552 1.00 73.44 543 GLY A CA 1
ATOM 4166 C C . GLY A 1 543 ? -15.895 -3.390 -7.984 1.00 73.44 543 GLY A C 1
ATOM 4167 O O . GLY A 1 543 ? -15.372 -4.127 -7.154 1.00 73.44 543 GLY A O 1
ATOM 4168 N N . SER A 1 544 ? -17.126 -3.630 -8.440 1.00 73.12 544 SER A N 1
ATOM 4169 C CA . SER A 1 544 ? -17.993 -4.712 -7.937 1.00 73.12 544 SER A CA 1
ATOM 4170 C C . SER A 1 544 ? -17.542 -6.134 -8.302 1.00 73.12 544 SER A C 1
ATOM 4172 O O . SER A 1 544 ? -18.088 -7.097 -7.773 1.00 73.12 544 SER A O 1
ATOM 4174 N N . THR A 1 545 ? -16.545 -6.286 -9.177 1.00 62.97 545 THR A N 1
ATOM 4175 C CA . THR A 1 545 ? -15.890 -7.572 -9.478 1.00 62.97 545 THR A CA 1
ATOM 4176 C C . THR A 1 545 ? -14.818 -7.954 -8.454 1.00 62.97 545 THR A C 1
ATOM 4178 O O . THR A 1 545 ? -14.268 -9.044 -8.541 1.00 62.97 545 THR A O 1
ATOM 4181 N N . PHE A 1 546 ? -14.502 -7.071 -7.504 1.00 69.44 546 PHE A N 1
ATOM 4182 C CA . PHE A 1 546 ? -13.525 -7.319 -6.450 1.00 69.44 546 PHE A CA 1
ATOM 4183 C C . PHE A 1 546 ? -14.131 -8.116 -5.282 1.00 69.44 546 PHE A C 1
ATOM 4185 O O . PHE A 1 546 ? -15.054 -7.634 -4.630 1.00 69.44 546 PHE A O 1
ATOM 4192 N N . GLY A 1 547 ? -13.597 -9.294 -4.956 1.00 73.50 547 GLY A N 1
ATOM 4193 C CA . GLY A 1 547 ? -14.013 -10.073 -3.784 1.00 73.50 547 GLY A CA 1
ATOM 4194 C C . GLY A 1 547 ? -15.503 -10.431 -3.788 1.00 73.50 547 GLY A C 1
ATOM 4195 O O . GLY A 1 547 ? -16.073 -10.801 -4.817 1.00 73.50 547 GLY A O 1
ATOM 4196 N N . ASP A 1 548 ? -16.171 -10.300 -2.638 1.00 77.00 548 ASP A N 1
ATOM 4197 C CA . ASP A 1 548 ? -17.620 -10.509 -2.555 1.00 77.00 548 ASP A CA 1
ATOM 4198 C C . ASP A 1 548 ? -18.382 -9.249 -2.994 1.00 77.00 548 ASP A C 1
ATOM 4200 O O . ASP A 1 548 ? -18.845 -8.449 -2.181 1.00 77.00 548 ASP A O 1
ATOM 4204 N N . GLY A 1 549 ? -18.478 -9.040 -4.309 1.00 67.88 549 GLY A N 1
ATOM 4205 C CA . GLY A 1 549 ? -19.305 -7.982 -4.901 1.00 67.88 549 GLY A CA 1
ATOM 4206 C C . GLY A 1 549 ? -18.788 -6.555 -4.678 1.00 67.88 549 GLY A C 1
ATOM 4207 O O . GLY A 1 549 ? -19.583 -5.614 -4.675 1.00 67.88 549 GLY A O 1
ATOM 4208 N N . GLY A 1 550 ? -17.481 -6.395 -4.454 1.00 76.38 550 GLY A N 1
ATOM 4209 C CA . GLY A 1 550 ? -16.793 -5.156 -4.080 1.00 76.38 550 GLY A CA 1
ATOM 4210 C C . GLY A 1 550 ? -16.381 -5.062 -2.606 1.00 76.38 550 GLY A C 1
ATOM 4211 O O . GLY A 1 550 ? -15.830 -4.043 -2.182 1.00 76.38 550 GLY A O 1
ATOM 4212 N N . TYR A 1 551 ? -16.649 -6.108 -1.822 1.00 89.19 551 TYR A N 1
ATOM 4213 C CA . TYR A 1 551 ? -16.357 -6.182 -0.392 1.00 89.19 551 TYR A CA 1
ATOM 4214 C C . TYR A 1 551 ? -15.330 -7.274 -0.084 1.00 89.19 551 TYR A C 1
ATOM 4216 O O . TYR A 1 551 ? -15.205 -8.268 -0.802 1.00 89.19 551 TYR A O 1
ATOM 4224 N N . PHE A 1 552 ? -14.643 -7.119 1.043 1.00 91.44 552 PHE A N 1
ATOM 4225 C CA . PHE A 1 552 ? -13.813 -8.156 1.646 1.00 91.44 552 PHE A CA 1
ATOM 4226 C C . PHE A 1 552 ? -13.984 -8.171 3.166 1.00 91.44 552 PHE A C 1
ATOM 4228 O O . PHE A 1 552 ? -14.612 -7.284 3.752 1.00 91.44 552 PHE A O 1
ATOM 4235 N N . TRP A 1 553 ? -13.422 -9.190 3.805 1.00 93.81 553 TRP A N 1
ATOM 4236 C CA . TRP A 1 553 ? -13.352 -9.305 5.256 1.00 93.81 553 TRP A CA 1
ATOM 4237 C C . TRP A 1 553 ? -11.904 -9.434 5.720 1.00 93.81 553 TRP A C 1
ATOM 4239 O O . TRP A 1 553 ? -11.087 -10.012 5.014 1.00 93.81 553 TRP A O 1
ATOM 4249 N N . ILE A 1 554 ? -11.591 -8.933 6.910 1.00 93.31 554 ILE A N 1
ATOM 4250 C CA . ILE A 1 554 ? -10.272 -9.054 7.550 1.00 93.31 554 ILE A CA 1
ATOM 4251 C C . ILE A 1 554 ? -10.466 -9.458 9.013 1.00 93.31 554 ILE A C 1
ATOM 4253 O O . ILE A 1 554 ? -11.376 -8.950 9.672 1.00 93.31 554 ILE A O 1
ATOM 4257 N N . SER A 1 555 ? -9.645 -10.381 9.527 1.00 94.38 555 SER A N 1
ATOM 4258 C CA . SER A 1 555 ? -9.745 -10.813 10.929 1.00 94.38 555 SER A CA 1
ATOM 4259 C C . SER A 1 555 ? -9.469 -9.648 11.888 1.00 94.38 555 SER A C 1
ATOM 4261 O O . SER A 1 555 ? -8.770 -8.694 11.541 1.00 94.38 555 SER A O 1
ATOM 4263 N N . TYR A 1 556 ? -9.979 -9.715 13.118 1.00 93.56 556 TYR A N 1
ATOM 4264 C CA . TYR A 1 556 ? -9.654 -8.710 14.137 1.00 93.56 556 TYR A CA 1
ATOM 4265 C C . TYR A 1 556 ? -8.145 -8.624 14.428 1.00 93.56 556 TYR A C 1
ATOM 4267 O O . TYR A 1 556 ? -7.611 -7.525 14.579 1.00 93.56 556 TYR A O 1
ATOM 4275 N N . ALA A 1 557 ? -7.444 -9.762 14.448 1.00 90.19 557 ALA A N 1
ATOM 4276 C CA . ALA A 1 557 ? -6.005 -9.813 14.705 1.00 90.19 557 ALA A CA 1
ATOM 4277 C C . ALA A 1 557 ? -5.182 -9.168 13.574 1.00 90.19 557 ALA A C 1
ATOM 4279 O O . ALA A 1 557 ? -4.211 -8.456 13.842 1.00 90.19 557 ALA A O 1
ATOM 4280 N N . ASP A 1 558 ? -5.592 -9.380 12.322 1.00 89.69 558 ASP A N 1
ATOM 4281 C CA . ASP A 1 558 ? -4.958 -8.770 11.155 1.00 89.69 558 ASP A CA 1
ATOM 4282 C C . ASP A 1 558 ? -5.300 -7.282 11.054 1.00 89.69 558 ASP A C 1
ATOM 4284 O O . ASP A 1 558 ? -4.405 -6.466 10.858 1.00 89.69 558 ASP A O 1
ATOM 4288 N N . PHE A 1 559 ? -6.555 -6.883 11.283 1.00 94.31 559 PHE A N 1
ATOM 4289 C CA . PHE A 1 559 ? -6.926 -5.466 11.300 1.00 94.31 559 PHE A CA 1
ATOM 4290 C C . PHE A 1 559 ? -6.129 -4.691 12.354 1.00 94.31 559 PHE A C 1
ATOM 4292 O O . PHE A 1 559 ? -5.522 -3.673 12.035 1.00 94.31 559 PHE A O 1
ATOM 4299 N N . GLY A 1 560 ? -6.035 -5.204 13.585 1.00 89.38 560 GLY A N 1
ATOM 4300 C CA . GLY A 1 560 ? -5.220 -4.588 14.635 1.00 89.38 560 GLY A CA 1
ATOM 4301 C C . GLY A 1 560 ? -3.718 -4.525 14.310 1.00 89.38 560 GLY A C 1
ATOM 4302 O O . GLY A 1 560 ? -3.004 -3.718 14.902 1.00 89.38 560 GLY A O 1
ATOM 4303 N N . ARG A 1 561 ? -3.222 -5.347 13.371 1.00 84.56 561 ARG A N 1
ATOM 4304 C CA . ARG A 1 561 ? -1.830 -5.328 12.891 1.00 84.56 561 ARG A CA 1
ATOM 4305 C C . ARG A 1 561 ? -1.606 -4.372 11.715 1.00 84.56 561 ARG A C 1
ATOM 4307 O O . ARG A 1 561 ? -0.575 -3.713 11.712 1.00 84.56 561 ARG A O 1
ATOM 4314 N N . PHE A 1 562 ? -2.514 -4.333 10.742 1.00 86.94 562 PHE A N 1
ATOM 4315 C CA . PHE A 1 562 ? -2.325 -3.652 9.453 1.00 86.94 562 PHE A CA 1
ATOM 4316 C C . PHE A 1 562 ? -3.107 -2.327 9.325 1.00 86.94 562 PHE A C 1
ATOM 4318 O O . PHE A 1 562 ? -2.890 -1.574 8.378 1.00 86.94 562 PHE A O 1
ATOM 4325 N N . ALA A 1 563 ? -3.996 -1.987 10.267 1.00 91.50 563 ALA A N 1
ATOM 4326 C CA . ALA A 1 563 ? -4.620 -0.665 10.331 1.00 91.50 563 ALA A CA 1
ATOM 4327 C C . ALA A 1 563 ? -3.690 0.360 11.001 1.00 91.50 563 ALA A C 1
ATOM 4329 O O . ALA A 1 563 ? -3.430 0.308 12.212 1.00 91.50 563 ALA A O 1
ATOM 4330 N N . LYS A 1 564 ? -3.217 1.324 10.205 1.00 88.81 564 LYS A N 1
ATOM 4331 C CA . LYS A 1 564 ? -2.372 2.430 10.664 1.00 88.81 564 LYS A CA 1
ATOM 4332 C C . LYS A 1 564 ? -3.207 3.602 11.175 1.00 88.81 564 LYS A C 1
ATOM 4334 O O . LYS A 1 564 ? -2.946 4.096 12.268 1.00 88.81 564 LYS A O 1
ATOM 4339 N N . TYR A 1 565 ? -4.249 3.977 10.429 1.00 94.62 565 TYR A N 1
ATOM 4340 C CA . TYR A 1 565 ? -5.176 5.060 10.769 1.00 94.62 565 TYR A CA 1
ATOM 4341 C C . TYR A 1 565 ? -6.619 4.552 10.868 1.00 94.62 565 TYR A C 1
ATOM 4343 O O . TYR A 1 565 ? -7.021 3.669 10.108 1.00 94.62 565 TYR A O 1
ATOM 4351 N N . GLY A 1 566 ? -7.425 5.162 11.736 1.00 96.69 566 GLY A N 1
ATOM 4352 C CA . GLY A 1 566 ? -8.868 4.935 11.808 1.00 96.69 566 GLY A CA 1
ATOM 4353 C C . GLY A 1 566 ? -9.606 6.228 12.133 1.00 96.69 566 GLY A C 1
ATOM 4354 O O . GLY A 1 566 ? -9.306 6.857 13.142 1.00 96.69 566 GLY A O 1
ATOM 4355 N N . TYR A 1 567 ? -10.576 6.610 11.303 1.00 97.44 567 TYR A N 1
ATOM 4356 C CA . TYR A 1 567 ? -11.334 7.856 11.432 1.00 97.44 567 TYR A CA 1
ATOM 4357 C C . TYR A 1 567 ? -12.836 7.587 11.563 1.00 97.44 567 TYR A C 1
ATOM 4359 O O . TYR A 1 567 ? -13.396 6.773 10.821 1.00 97.44 567 TYR A O 1
ATOM 4367 N N . GLN A 1 568 ? -13.496 8.332 12.449 1.00 95.06 568 GLN A N 1
ATOM 4368 C CA . GLN A 1 568 ? -14.955 8.453 12.504 1.00 95.06 568 GLN A CA 1
ATOM 4369 C C . GLN A 1 568 ? -15.351 9.885 12.155 1.00 95.06 568 GLN A C 1
ATOM 4371 O O . GLN A 1 568 ? -14.773 10.821 12.699 1.00 95.06 568 GLN A O 1
ATOM 4376 N N . ALA A 1 569 ? -16.370 10.050 11.311 1.00 93.44 569 ALA A N 1
ATOM 4377 C CA . ALA A 1 569 ? -17.018 11.337 11.081 1.00 93.44 569 ALA A CA 1
ATOM 4378 C C . ALA A 1 569 ? -18.443 11.374 11.650 1.00 93.44 569 ALA A C 1
ATOM 4380 O O . ALA A 1 569 ? -19.090 10.343 11.870 1.00 93.44 569 ALA A O 1
ATOM 4381 N N . TYR A 1 570 ? -18.926 12.595 11.852 1.00 88.44 570 TYR A N 1
ATOM 4382 C CA . TYR A 1 570 ? -20.198 12.924 12.479 1.00 88.44 570 TYR A CA 1
ATOM 4383 C C . TYR A 1 570 ? -21.041 13.815 11.563 1.00 88.44 570 TYR A C 1
ATOM 4385 O O . TYR A 1 570 ? -20.503 14.666 10.861 1.00 88.44 570 TYR A O 1
ATOM 4393 N N . LEU A 1 571 ? -22.367 13.661 11.570 1.00 87.50 571 LEU A N 1
ATOM 4394 C CA . LEU A 1 571 ? -23.274 14.540 10.819 1.00 87.50 571 LEU A CA 1
ATOM 4395 C C . LEU A 1 571 ? -23.974 15.544 11.748 1.00 87.50 571 LEU A C 1
ATOM 4397 O O . LEU A 1 571 ? -24.329 15.157 12.863 1.00 87.50 571 LEU A O 1
ATOM 4401 N N . PRO A 1 572 ? -24.270 16.779 11.293 1.00 80.38 572 PRO A N 1
ATOM 4402 C CA . PRO A 1 572 ? -25.096 17.722 12.052 1.00 80.38 572 PRO A CA 1
ATOM 4403 C C . PRO A 1 572 ? -26.474 17.117 12.345 1.00 80.38 572 PRO A C 1
ATOM 4405 O O . PRO A 1 572 ? -27.058 16.486 11.463 1.00 80.38 572 PRO A O 1
ATOM 4408 N N . ALA A 1 573 ? -27.004 17.260 13.560 1.00 68.62 573 ALA A N 1
ATOM 4409 C CA . ALA A 1 573 ? -28.285 16.653 13.938 1.00 68.62 573 ALA A CA 1
ATOM 4410 C C . ALA A 1 573 ? -29.471 17.293 13.184 1.00 68.62 573 ALA A C 1
ATOM 4412 O O . ALA A 1 573 ? -29.608 18.517 13.184 1.00 68.62 573 ALA A O 1
ATOM 4413 N N . ASP A 1 574 ? -30.337 16.473 12.570 1.00 59.09 574 ASP A N 1
ATOM 4414 C CA . ASP A 1 574 ? -31.481 16.938 11.757 1.00 59.09 574 ASP A CA 1
ATOM 4415 C C . ASP A 1 574 ? -32.420 17.855 12.560 1.00 59.09 574 ASP A C 1
ATOM 4417 O O . ASP A 1 574 ? -32.777 18.960 12.143 1.00 59.09 574 ASP A O 1
ATOM 4421 N N . SER A 1 575 ? -32.700 17.432 13.790 1.00 55.28 575 SER A N 1
ATOM 4422 C CA . SER A 1 575 ? -33.204 18.273 14.867 1.00 55.28 575 SER A CA 1
ATOM 4423 C C . SER A 1 575 ? -32.291 18.089 16.066 1.00 55.28 575 SER A C 1
ATOM 4425 O O . SER A 1 575 ? -31.859 16.972 16.353 1.00 55.28 575 SER A O 1
ATOM 4427 N N . ALA A 1 576 ? -32.009 19.171 16.787 1.00 51.69 576 ALA A N 1
ATOM 4428 C CA . ALA A 1 576 ? -31.372 19.040 18.084 1.00 51.69 576 ALA A CA 1
ATOM 4429 C C . ALA A 1 576 ? -32.411 18.485 19.062 1.00 51.69 576 ALA A C 1
ATOM 4431 O O . ALA A 1 576 ? -33.343 19.191 19.446 1.00 51.69 576 ALA A O 1
ATOM 4432 N N . MET A 1 577 ? -32.283 17.208 19.421 1.00 50.09 577 MET A N 1
ATOM 4433 C CA . MET A 1 577 ? -33.008 16.682 20.570 1.00 50.09 577 MET A CA 1
ATOM 4434 C C . MET A 1 577 ? -32.547 17.427 21.822 1.00 50.09 577 MET A C 1
ATOM 4436 O O . MET A 1 577 ? -31.345 17.562 22.055 1.00 50.09 577 MET A O 1
ATOM 4440 N N . LEU A 1 578 ? -33.507 17.848 22.647 1.00 52.16 578 LEU A N 1
ATOM 4441 C CA . LEU A 1 578 ? -33.239 18.104 24.057 1.00 52.16 578 LEU A CA 1
ATOM 4442 C C . LEU A 1 578 ? -32.755 16.781 24.654 1.00 52.16 578 LEU A C 1
ATOM 4444 O O . LEU A 1 578 ? -33.484 15.787 24.674 1.00 52.16 578 LEU A O 1
ATOM 4448 N N . LEU A 1 579 ? -31.474 16.752 25.002 1.00 53.53 579 LEU A N 1
ATOM 4449 C CA . LEU A 1 579 ? -30.763 15.530 25.333 1.00 53.53 579 LEU A CA 1
ATOM 4450 C C . LEU A 1 579 ? -30.876 15.317 26.840 1.00 53.53 579 LEU A C 1
ATOM 4452 O O . LEU A 1 579 ? -30.088 15.859 27.610 1.00 53.53 579 LEU A O 1
ATOM 4456 N N . ASP A 1 580 ? -31.905 14.569 27.235 1.00 54.00 580 ASP A N 1
ATOM 4457 C CA . ASP A 1 580 ? -32.111 14.157 28.620 1.00 54.00 580 ASP A CA 1
ATOM 4458 C C . ASP A 1 580 ? -30.934 13.277 29.067 1.00 54.00 580 ASP A C 1
ATOM 4460 O O . ASP A 1 580 ? -30.698 12.187 28.527 1.00 54.00 580 ASP A O 1
ATOM 4464 N N . ALA A 1 581 ? -30.130 13.821 29.978 1.00 61.31 581 ALA A N 1
ATOM 4465 C CA . ALA A 1 581 ? -28.851 13.271 30.388 1.00 61.31 581 ALA A CA 1
ATOM 4466 C C . ALA A 1 581 ? -28.538 13.663 31.836 1.00 61.31 581 ALA A C 1
ATOM 4468 O O . ALA A 1 581 ? -28.616 14.841 32.199 1.00 61.31 581 ALA A O 1
ATOM 4469 N N . ASP A 1 582 ? -28.106 12.691 32.647 1.00 68.75 582 ASP A N 1
ATOM 4470 C CA . ASP A 1 582 ? -27.640 12.965 34.007 1.00 68.75 582 ASP A CA 1
ATOM 4471 C C . ASP A 1 582 ? -26.266 13.644 33.926 1.00 68.75 582 ASP A C 1
ATOM 4473 O O . ASP A 1 582 ? -25.221 12.982 33.865 1.00 68.75 582 ASP A O 1
ATOM 4477 N N . LEU A 1 583 ? -26.259 14.975 33.900 1.00 76.31 583 LEU A N 1
ATOM 4478 C CA . LEU A 1 583 ? -25.048 15.766 34.060 1.00 76.31 583 LEU A CA 1
ATOM 4479 C C . LEU A 1 583 ? -24.661 15.824 35.543 1.00 76.31 583 LEU A C 1
ATOM 4481 O O . LEU A 1 583 ? -25.475 16.110 36.418 1.00 76.31 583 LEU A O 1
ATOM 4485 N N . THR A 1 584 ? -23.386 15.600 35.841 1.00 81.25 584 THR A N 1
ATOM 4486 C CA . THR A 1 584 ? -22.799 15.896 37.152 1.00 81.25 584 THR A CA 1
ATOM 4487 C C . THR A 1 584 ? -21.455 16.582 36.955 1.00 81.25 584 THR A C 1
ATOM 4489 O O . THR A 1 584 ? -20.625 16.116 36.173 1.00 81.25 584 THR A O 1
ATOM 4492 N N . ILE A 1 585 ? -21.247 17.697 37.654 1.00 81.44 585 ILE A N 1
ATOM 4493 C CA . ILE A 1 585 ? -20.060 18.550 37.537 1.00 81.44 585 ILE A CA 1
ATOM 4494 C C . ILE A 1 585 ? -19.343 18.564 38.888 1.00 81.44 585 ILE A C 1
ATOM 4496 O O . ILE A 1 585 ? -19.990 18.749 39.913 1.00 81.44 585 ILE A O 1
ATOM 4500 N N . TRP A 1 586 ? -18.019 18.427 38.903 1.00 82.00 586 TRP A N 1
ATOM 4501 C CA . TRP A 1 586 ? -17.180 18.586 40.095 1.00 82.00 586 TRP A CA 1
ATOM 4502 C C . TRP A 1 586 ? -16.046 19.581 39.836 1.00 82.00 586 TRP A C 1
ATOM 4504 O O . TRP A 1 586 ? -15.545 19.694 38.715 1.00 82.00 586 TRP A O 1
ATOM 4514 N N . GLN A 1 587 ? -15.608 20.269 40.893 1.00 80.38 587 GLN A N 1
ATOM 4515 C CA . GLN A 1 587 ? -14.402 21.099 40.872 1.00 80.38 587 GLN A CA 1
ATOM 4516 C C . GLN A 1 587 ? -13.173 20.227 41.178 1.00 80.38 587 GLN A C 1
ATOM 4518 O O . GLN A 1 587 ? -13.035 19.691 42.280 1.00 80.38 587 GLN A O 1
ATOM 4523 N N . GLY A 1 588 ? -12.271 20.098 40.207 1.00 68.50 588 GLY A N 1
ATOM 4524 C CA . GLY A 1 588 ? -11.091 19.239 40.283 1.00 68.50 588 GLY A CA 1
ATOM 4525 C C . GLY A 1 588 ? -11.398 17.735 40.305 1.00 68.50 588 GLY A C 1
ATOM 4526 O O . GLY A 1 588 ? -12.522 17.287 40.092 1.00 68.50 588 GLY A O 1
ATOM 4527 N N . VAL A 1 589 ? -10.357 16.937 40.559 1.00 58.69 589 VAL A N 1
ATOM 4528 C CA . VAL A 1 589 ? -10.437 15.462 40.579 1.00 58.69 589 VAL A CA 1
ATOM 4529 C C . VAL A 1 589 ? -10.912 14.920 41.939 1.00 58.69 589 VAL A C 1
ATOM 4531 O O . VAL A 1 589 ? -11.474 13.826 41.990 1.00 58.69 589 VAL A O 1
ATOM 4534 N N . TYR A 1 590 ? -10.707 15.690 43.017 1.00 53.44 590 TYR A N 1
ATOM 4535 C CA . TYR A 1 590 ? -10.766 15.227 44.412 1.00 53.44 590 TYR A CA 1
ATOM 4536 C C . TYR A 1 590 ? -11.963 15.731 45.242 1.00 53.44 590 TYR A C 1
ATOM 4538 O O . TYR A 1 590 ? -12.096 15.323 46.393 1.00 53.44 590 TYR A O 1
ATOM 4546 N N . ARG A 1 591 ? -12.842 16.603 44.718 1.00 62.28 591 ARG A N 1
ATOM 4547 C CA . ARG A 1 591 ? -14.126 16.880 45.391 1.00 62.28 591 ARG A CA 1
ATOM 4548 C C . ARG A 1 591 ? -15.112 15.753 45.106 1.00 62.28 591 ARG A C 1
ATOM 4550 O O . ARG A 1 591 ? -15.365 15.444 43.946 1.00 62.28 591 ARG A O 1
ATOM 4557 N N . GLU A 1 592 ? -15.731 15.216 46.152 1.00 60.28 592 GLU A N 1
ATOM 4558 C CA . GLU A 1 592 ? -16.851 14.274 46.014 1.00 60.28 592 GLU A CA 1
ATOM 4559 C C . GLU A 1 592 ? -18.195 14.992 45.807 1.00 60.28 592 GLU A C 1
ATOM 4561 O O . GLU A 1 592 ? -19.072 14.486 45.105 1.00 60.28 592 GLU A O 1
ATOM 4566 N N . SER A 1 593 ? -18.347 16.202 46.361 1.00 77.88 593 SER A N 1
ATOM 4567 C CA . SER A 1 593 ? -19.546 17.026 46.200 1.00 77.88 593 SER A CA 1
ATOM 4568 C C . SER A 1 593 ? -19.638 17.641 44.803 1.00 77.88 593 SER A C 1
ATOM 4570 O O . SER A 1 593 ? -18.723 18.330 44.341 1.00 77.88 593 SER A O 1
ATOM 4572 N N . ALA A 1 594 ? -20.770 17.399 44.140 1.00 82.62 594 ALA A N 1
ATOM 4573 C CA . ALA A 1 594 ? -21.096 18.023 42.865 1.00 82.62 594 ALA A CA 1
ATOM 4574 C C . ALA A 1 594 ? -21.330 19.535 43.032 1.00 82.62 594 ALA A C 1
ATOM 4576 O O . ALA A 1 594 ? -21.797 19.993 44.077 1.00 82.62 594 ALA A O 1
ATOM 4577 N N . LEU A 1 595 ? -21.016 20.306 41.992 1.00 85.00 595 LEU A N 1
ATOM 4578 C CA . LEU A 1 595 ? -21.341 21.725 41.909 1.00 85.00 595 LEU A CA 1
ATOM 4579 C C . LEU A 1 595 ? -22.818 21.920 41.524 1.00 85.00 595 LEU A C 1
ATOM 4581 O O . LEU A 1 595 ? -23.309 21.200 40.649 1.00 85.00 595 LEU A O 1
ATOM 4585 N N . PRO A 1 596 ? -23.515 22.905 42.114 1.00 84.62 596 PRO A N 1
ATOM 4586 C CA . PRO A 1 596 ? -24.869 23.259 41.710 1.00 84.62 596 PRO A CA 1
ATOM 4587 C C . PRO A 1 596 ? -24.888 23.921 40.323 1.00 84.62 596 PRO A C 1
ATOM 4589 O O . PRO A 1 596 ? -24.042 24.752 39.979 1.00 84.62 596 PRO A O 1
ATOM 4592 N N . PHE A 1 597 ? -25.884 23.553 39.521 1.00 85.19 597 PHE A N 1
ATOM 4593 C CA . PHE A 1 597 ? -26.149 24.130 38.206 1.00 85.19 597 PHE A CA 1
ATOM 4594 C C . PHE A 1 597 ? -27.656 24.240 37.961 1.00 85.19 597 PHE A C 1
ATOM 4596 O O . PHE A 1 597 ? -28.442 23.470 38.512 1.00 85.19 597 PHE A O 1
ATOM 4603 N N . SER A 1 598 ? -28.058 25.175 37.104 1.00 82.56 598 SER A N 1
ATOM 4604 C CA . SER A 1 598 ? -29.421 25.299 36.595 1.00 82.56 598 SER A CA 1
ATOM 4605 C C . SER A 1 598 ? -29.475 24.949 35.100 1.00 82.56 598 SER A C 1
ATOM 4607 O O . SER A 1 598 ? -28.625 25.408 34.330 1.00 82.56 598 SER A O 1
ATOM 4609 N N . PRO A 1 599 ? -30.451 24.144 34.643 1.00 75.88 599 PRO A N 1
ATOM 4610 C CA . PRO A 1 599 ? -30.753 24.049 33.221 1.00 75.88 599 PRO A CA 1
ATOM 4611 C C . PRO A 1 599 ? -31.350 25.379 32.742 1.00 75.88 599 PRO A C 1
ATOM 4613 O O . PRO A 1 599 ? -32.149 26.005 33.441 1.00 75.88 599 PRO A O 1
ATOM 4616 N N . SER A 1 600 ? -30.973 25.823 31.546 1.00 68.81 600 SER A N 1
ATOM 4617 C CA . SER A 1 600 ? -31.616 26.978 30.905 1.00 68.81 600 SER A CA 1
ATOM 4618 C C . SER A 1 600 ? -33.031 26.620 30.413 1.00 68.81 600 SER A C 1
ATOM 4620 O O . SER A 1 600 ? -33.270 25.450 30.094 1.00 68.81 600 SER A O 1
ATOM 4622 N N . PRO A 1 601 ? -33.966 27.589 30.320 1.00 60.69 601 PRO A N 1
ATOM 4623 C CA . PRO A 1 601 ? -35.299 27.347 29.766 1.00 60.69 601 PRO A CA 1
ATOM 4624 C C . PRO A 1 601 ? -35.234 26.833 28.319 1.00 60.69 601 PRO A C 1
ATOM 4626 O O . PRO A 1 601 ? -34.369 27.219 27.533 1.00 60.69 601 PRO A O 1
ATOM 4629 N N . THR A 1 602 ? -36.171 25.953 27.970 1.00 54.75 602 THR A N 1
ATOM 4630 C CA . THR A 1 602 ? -36.168 25.085 26.777 1.00 54.75 602 THR A CA 1
ATOM 4631 C C . THR A 1 602 ? -36.540 25.780 25.456 1.00 54.75 602 THR A C 1
ATOM 4633 O O . THR A 1 602 ? -37.078 25.158 24.544 1.00 54.75 602 THR A O 1
ATOM 4636 N N . GLU A 1 603 ? -36.222 27.067 25.314 1.00 52.34 603 GLU A N 1
ATOM 4637 C CA . GLU A 1 603 ? -36.527 27.878 24.122 1.00 52.34 603 GLU A CA 1
ATOM 4638 C C . GLU A 1 603 ? -35.496 27.720 22.983 1.00 52.34 603 GLU A C 1
ATOM 4640 O O . GLU A 1 603 ? -35.670 28.272 21.897 1.00 52.34 603 GLU A O 1
ATOM 4645 N N . SER A 1 604 ? -34.412 26.967 23.207 1.00 52.47 604 SER A N 1
ATOM 4646 C CA . SER A 1 604 ? -33.269 26.863 22.289 1.00 52.47 604 SER A CA 1
ATOM 4647 C C . SER A 1 604 ? -33.053 25.446 21.734 1.00 52.47 604 SER A C 1
ATOM 4649 O O . SER A 1 604 ? -33.418 24.448 22.351 1.00 52.47 604 SER A O 1
ATOM 4651 N N . ARG A 1 605 ? -32.366 25.343 20.583 1.00 54.59 605 ARG A N 1
ATOM 4652 C CA . ARG A 1 605 ? -31.888 24.072 19.989 1.00 54.59 605 ARG A CA 1
ATOM 4653 C C . ARG A 1 605 ? -30.670 23.471 20.727 1.00 54.59 605 ARG A C 1
ATOM 4655 O O . ARG A 1 605 ? -29.928 22.694 20.137 1.00 54.59 605 ARG A O 1
ATOM 4662 N N . LEU A 1 606 ? -30.434 23.836 21.984 1.00 58.19 606 LEU A N 1
ATOM 4663 C CA . LEU A 1 606 ? -29.370 23.322 22.849 1.00 58.19 606 LEU A CA 1
ATOM 4664 C C . LEU A 1 606 ? -29.885 23.231 24.290 1.00 58.19 606 LEU A C 1
ATOM 4666 O O . LEU A 1 606 ? -30.457 24.195 24.803 1.00 58.19 606 LEU A O 1
ATOM 4670 N N . GLN A 1 607 ? -29.626 22.106 24.963 1.00 68.50 607 GLN A N 1
ATOM 4671 C CA . GLN A 1 607 ? -29.770 22.025 26.415 1.00 68.50 607 GLN A CA 1
ATOM 4672 C C . GLN A 1 607 ? -28.493 22.567 27.063 1.00 68.50 607 GLN A C 1
ATOM 4674 O O . GLN A 1 607 ? -27.463 21.895 27.088 1.00 68.50 607 GLN A O 1
ATOM 4679 N N . THR A 1 608 ? -28.556 23.793 27.572 1.00 73.00 608 THR A N 1
ATOM 4680 C CA . THR A 1 608 ? -27.465 24.415 28.328 1.00 73.00 608 THR A CA 1
ATOM 4681 C C . THR A 1 608 ? -27.675 24.249 29.830 1.00 73.00 608 THR A C 1
ATOM 4683 O O . THR A 1 608 ? -28.809 24.233 30.320 1.00 73.00 608 THR A O 1
ATOM 4686 N N . TYR A 1 609 ? -26.564 24.130 30.556 1.00 78.00 609 TYR A N 1
ATOM 4687 C CA . TYR A 1 609 ? -26.514 24.042 32.012 1.00 78.00 609 TYR A CA 1
ATOM 4688 C C . TYR A 1 609 ? -25.513 25.079 32.521 1.00 78.00 609 TYR A C 1
ATOM 4690 O O . TYR A 1 609 ? -24.355 25.080 32.101 1.00 78.00 609 TYR A O 1
ATOM 4698 N N . THR A 1 610 ? -25.954 25.953 33.417 1.00 80.44 610 THR A N 1
ATOM 4699 C CA . THR A 1 610 ? -25.151 27.056 33.953 1.00 80.44 610 THR A CA 1
ATOM 4700 C C . THR A 1 610 ? -24.834 26.766 35.412 1.00 80.44 610 THR A C 1
ATOM 4702 O O . THR A 1 610 ? -25.751 26.548 36.199 1.00 80.44 610 THR A O 1
ATOM 4705 N N . LEU A 1 611 ? -23.554 26.765 35.796 1.00 82.75 611 LEU A N 1
ATOM 4706 C CA . LEU A 1 611 ? -23.168 26.710 37.212 1.00 82.75 611 LEU A CA 1
ATOM 4707 C C . LEU A 1 611 ? -23.788 27.906 37.948 1.00 82.75 611 LEU A C 1
ATOM 4709 O O . LEU A 1 611 ? -23.616 29.042 37.506 1.00 82.75 611 LEU A O 1
ATOM 4713 N N . THR A 1 612 ? -24.498 27.670 39.054 1.00 84.56 612 THR A N 1
ATOM 4714 C CA . THR A 1 612 ? -25.104 28.772 39.831 1.00 84.56 612 THR A CA 1
ATOM 4715 C C . THR A 1 612 ? -24.048 29.598 40.555 1.00 84.56 612 THR A C 1
ATOM 4717 O O . THR A 1 612 ? -24.239 30.789 40.791 1.00 84.56 612 THR A O 1
ATOM 4720 N N . ASP A 1 613 ? -22.922 28.959 40.869 1.00 82.88 613 ASP A N 1
ATOM 4721 C CA . ASP A 1 613 ? -21.850 29.503 41.685 1.00 82.88 613 ASP A CA 1
ATOM 4722 C C . ASP A 1 613 ? -20.662 29.855 40.771 1.00 82.88 613 ASP A C 1
ATOM 4724 O O . ASP A 1 613 ? -20.054 28.941 40.195 1.00 82.88 613 ASP A O 1
ATOM 4728 N N . PRO A 1 614 ? -20.289 31.142 40.622 1.00 78.69 614 PRO A N 1
ATOM 4729 C CA . PRO A 1 614 ? -19.138 31.544 39.820 1.00 78.69 614 PRO A CA 1
ATOM 4730 C C . PRO A 1 614 ? -17.837 30.878 40.278 1.00 78.69 614 PRO A C 1
ATOM 4732 O O . PRO A 1 614 ? -17.569 30.737 41.471 1.00 78.69 614 PRO A O 1
ATOM 4735 N N . GLN A 1 615 ? -17.004 30.487 39.316 1.00 80.31 615 GLN A N 1
ATOM 4736 C CA . GLN A 1 615 ? -15.754 29.763 39.550 1.00 80.31 615 GLN A CA 1
ATOM 4737 C C . GLN A 1 615 ? -14.550 30.623 39.150 1.00 80.31 615 GLN A C 1
ATOM 4739 O O . GLN A 1 615 ? -14.652 31.474 38.268 1.00 80.31 615 GLN A O 1
ATOM 4744 N N . GLN A 1 616 ? -13.397 30.403 39.786 1.00 75.81 616 GLN A N 1
ATOM 4745 C CA . GLN A 1 616 ? -12.172 31.130 39.441 1.00 75.81 616 GLN A CA 1
ATOM 4746 C C . GLN A 1 616 ? -11.627 30.697 38.071 1.00 75.81 616 GLN A C 1
ATOM 4748 O O . GLN A 1 616 ? -11.610 29.509 37.743 1.00 75.81 616 GLN A O 1
ATOM 4753 N N . THR A 1 617 ? -11.134 31.661 37.290 1.00 71.44 617 THR A N 1
ATOM 4754 C CA . THR A 1 617 ? -10.437 31.410 36.021 1.00 71.44 617 THR A CA 1
ATOM 4755 C C . THR A 1 617 ? -9.273 30.439 36.234 1.00 71.44 617 THR A C 1
ATOM 4757 O O . THR A 1 617 ? -8.462 30.629 37.138 1.00 71.44 617 THR A O 1
ATOM 4760 N N . GLY A 1 618 ? -9.190 29.393 35.407 1.00 69.75 618 GLY A N 1
ATOM 4761 C CA . GLY A 1 618 ? -8.180 28.335 35.536 1.00 69.75 618 GLY A CA 1
ATOM 4762 C C . GLY A 1 618 ? -8.553 27.183 36.480 1.00 69.75 618 GLY A C 1
ATOM 4763 O O . GLY A 1 618 ? -7.775 26.238 36.602 1.00 69.75 618 GLY A O 1
ATOM 4764 N N . ALA A 1 619 ? -9.731 27.201 37.117 1.00 75.31 619 ALA A N 1
ATOM 4765 C CA . ALA A 1 619 ? -10.225 26.048 37.868 1.00 75.31 619 ALA A CA 1
ATOM 4766 C C . ALA A 1 619 ? -10.407 24.820 36.954 1.00 75.31 619 ALA A C 1
ATOM 4768 O O . ALA A 1 619 ? -11.043 24.895 35.903 1.00 75.31 619 ALA A O 1
ATOM 4769 N N . SER A 1 620 ? -9.873 23.669 37.370 1.00 72.69 620 SER A N 1
ATOM 4770 C CA . SER A 1 620 ? -10.120 22.391 36.695 1.00 72.69 620 SER A CA 1
ATOM 4771 C C . SER A 1 620 ? -11.525 21.873 37.007 1.00 72.69 620 SER A C 1
ATOM 4773 O O . SER A 1 620 ? -11.985 21.972 38.146 1.00 72.69 620 SER A O 1
ATOM 4775 N N . PHE A 1 621 ? -12.164 21.228 36.033 1.00 75.38 621 PHE A N 1
ATOM 4776 C CA . PHE A 1 621 ? -13.467 20.583 36.195 1.00 75.38 621 PHE A CA 1
ATOM 4777 C C . PHE A 1 621 ? -13.410 19.107 35.820 1.00 75.38 621 PHE A C 1
ATOM 4779 O O . PHE A 1 621 ? -12.600 18.687 34.995 1.00 75.38 621 PHE A O 1
ATOM 4786 N N . LYS A 1 622 ? -14.315 18.333 36.410 1.00 73.94 622 LYS A N 1
ATOM 4787 C CA . LYS A 1 622 ? -14.605 16.950 36.041 1.00 73.94 622 LYS A CA 1
ATOM 4788 C C . LYS A 1 622 ? -16.096 16.847 35.745 1.00 73.94 622 LYS A C 1
ATOM 4790 O O . LYS A 1 622 ? -16.911 17.354 36.511 1.00 73.94 622 LYS A O 1
ATOM 4795 N N . PHE A 1 623 ? -16.441 16.169 34.659 1.00 75.31 623 PHE A N 1
ATOM 4796 C CA . PHE A 1 623 ? -17.820 15.980 34.218 1.00 75.31 623 PHE A CA 1
ATOM 4797 C C . PHE A 1 623 ? -18.146 14.484 34.155 1.00 75.31 623 PHE A C 1
ATOM 4799 O O . PHE A 1 623 ? -17.326 13.682 33.709 1.00 75.31 623 PHE A O 1
ATOM 4806 N N . ARG A 1 624 ? -19.355 14.108 34.571 1.00 72.94 624 ARG A N 1
ATOM 4807 C CA . ARG A 1 624 ? -20.022 12.860 34.176 1.00 72.94 624 ARG A CA 1
ATOM 4808 C C . ARG A 1 624 ? -21.266 13.249 33.395 1.00 72.94 624 ARG A C 1
ATOM 4810 O O . ARG A 1 624 ? -21.991 14.142 33.817 1.00 72.94 624 ARG A O 1
ATOM 4817 N N . VAL A 1 625 ? -21.508 12.552 32.292 1.00 73.06 625 VAL A N 1
ATOM 4818 C CA . VAL A 1 625 ? -22.759 12.623 31.539 1.00 73.06 625 VAL A CA 1
ATOM 4819 C C . VAL A 1 625 ? -23.233 11.189 31.340 1.00 73.06 625 VAL A C 1
ATOM 4821 O O . VAL A 1 625 ? -22.579 10.431 30.624 1.00 73.06 625 VAL A O 1
ATOM 4824 N N . ASN A 1 626 ? -24.332 10.792 31.982 1.00 64.44 626 ASN A N 1
ATOM 4825 C CA . ASN A 1 626 ? -25.033 9.573 31.578 1.00 64.44 626 ASN A CA 1
ATOM 4826 C C . ASN A 1 626 ? -25.990 9.947 30.447 1.00 64.44 626 ASN A C 1
ATOM 4828 O O . ASN A 1 626 ? -26.826 10.827 30.628 1.00 64.44 626 ASN A O 1
ATOM 4832 N N . ALA A 1 627 ? -25.906 9.272 29.305 1.00 62.62 627 ALA A N 1
ATOM 4833 C CA . ALA A 1 627 ? -26.832 9.484 28.201 1.00 62.62 627 ALA A CA 1
ATOM 4834 C C . ALA A 1 627 ? -27.166 8.166 27.502 1.00 62.62 627 ALA A C 1
ATOM 4836 O O . ALA A 1 627 ? -26.329 7.270 27.375 1.00 62.62 627 ALA A O 1
ATOM 4837 N N . TYR A 1 628 ? -28.400 8.070 27.014 1.00 51.41 628 TYR A N 1
ATOM 4838 C CA . TYR A 1 628 ? -28.909 6.900 26.292 1.00 51.41 628 TYR A CA 1
ATOM 4839 C C . TYR A 1 628 ? -28.748 7.017 24.769 1.00 51.41 628 TYR A C 1
ATOM 4841 O O . TYR A 1 628 ? -29.093 6.090 24.036 1.00 51.41 628 TYR A O 1
ATOM 4849 N N . GLN A 1 629 ? -28.223 8.150 24.298 1.00 55.31 629 GLN A N 1
ATOM 4850 C CA . GLN A 1 629 ? -27.929 8.455 22.901 1.00 55.31 629 GLN A CA 1
ATOM 4851 C C . GLN A 1 629 ? -26.565 9.149 22.787 1.00 55.31 629 GLN A C 1
ATOM 4853 O O . GLN A 1 629 ? -26.018 9.642 23.772 1.00 55.31 629 GLN A O 1
ATOM 4858 N N . GLN A 1 630 ? -26.020 9.185 21.572 1.00 58.38 630 GLN A N 1
ATOM 4859 C CA . GLN A 1 630 ? -24.776 9.886 21.270 1.00 58.38 630 GLN A CA 1
ATOM 4860 C C . GLN A 1 630 ? -24.946 11.403 21.448 1.00 58.38 630 GLN A C 1
ATOM 4862 O O . GLN A 1 630 ? -25.913 11.978 20.950 1.00 58.38 630 GLN A O 1
ATOM 4867 N N . LEU A 1 631 ? -23.986 12.044 22.118 1.00 63.06 631 LEU A N 1
ATOM 4868 C CA . LEU A 1 631 ? -24.001 13.475 22.427 1.00 63.06 631 LEU A CA 1
ATOM 4869 C C . LEU A 1 631 ? -22.711 14.181 21.994 1.00 63.06 631 LEU A C 1
ATOM 4871 O O . LEU A 1 631 ? -21.653 13.561 21.885 1.00 63.06 631 LEU A O 1
ATOM 4875 N N . TYR A 1 632 ? -22.818 15.494 21.812 1.00 65.19 632 TYR A N 1
ATOM 4876 C CA . TYR A 1 632 ? -21.702 16.420 21.635 1.00 65.19 632 TYR A CA 1
ATOM 4877 C C . TYR A 1 632 ? -21.679 17.324 22.862 1.00 65.19 632 TYR A C 1
ATOM 4879 O O . TYR A 1 632 ? -22.719 17.866 23.237 1.00 65.19 632 TYR A O 1
ATOM 4887 N N . LEU A 1 633 ? -20.525 17.446 23.517 1.00 69.19 633 LEU A N 1
ATOM 4888 C CA . LEU A 1 633 ? -20.387 18.229 24.743 1.00 69.19 633 LEU A CA 1
ATOM 4889 C C . LEU A 1 633 ? -19.508 19.437 24.448 1.00 69.19 633 LEU A C 1
ATOM 4891 O O . LEU A 1 633 ? -18.346 19.289 24.077 1.00 69.19 633 LEU A O 1
ATOM 4895 N N . TYR A 1 634 ? -20.059 20.627 24.647 1.00 68.62 634 TYR A N 1
ATOM 4896 C CA . TYR A 1 634 ? -19.345 21.890 24.511 1.00 68.62 634 TYR A CA 1
ATOM 4897 C C . TYR A 1 634 ? -19.339 22.590 25.868 1.00 68.62 634 TYR A C 1
ATOM 4899 O O . TYR A 1 634 ? -20.381 22.720 26.506 1.00 68.62 634 TYR A O 1
ATOM 4907 N N . MET A 1 635 ? -18.169 23.045 26.304 1.00 70.06 635 MET A N 1
ATOM 4908 C CA . MET A 1 635 ? -18.013 23.908 27.467 1.00 70.06 635 MET A CA 1
ATOM 4909 C C . MET A 1 635 ? -17.780 25.329 26.972 1.00 70.06 635 MET A C 1
ATOM 4911 O O . MET A 1 635 ? -16.734 25.629 26.400 1.00 70.06 635 MET A O 1
ATOM 4915 N N . ILE A 1 636 ? -18.759 26.200 27.196 1.00 66.25 636 ILE A N 1
ATOM 4916 C CA . ILE A 1 636 ? -18.634 27.631 26.928 1.00 66.25 636 ILE A CA 1
ATOM 4917 C C . ILE A 1 636 ? -18.367 28.308 28.271 1.00 66.25 636 ILE A C 1
ATOM 4919 O O . ILE A 1 636 ? -19.246 28.364 29.129 1.00 66.25 636 ILE A O 1
ATOM 4923 N N . ALA A 1 637 ? -17.141 28.784 28.461 1.00 64.62 637 ALA A N 1
ATOM 4924 C CA . ALA A 1 637 ? -16.719 29.530 29.636 1.00 64.62 637 ALA A CA 1
ATOM 4925 C C . ALA A 1 637 ? -16.522 30.999 29.248 1.00 64.62 637 ALA A C 1
ATOM 4927 O O . ALA A 1 637 ? -15.765 31.304 28.330 1.00 64.62 637 ALA A O 1
ATOM 4928 N N . ALA A 1 638 ? -17.185 31.914 29.950 1.00 61.50 638 ALA A N 1
ATOM 4929 C CA . ALA A 1 638 ? -17.043 33.350 29.734 1.00 61.50 638 ALA A CA 1
ATOM 4930 C C . ALA A 1 638 ? -16.759 34.067 31.057 1.00 61.50 638 ALA A C 1
ATOM 4932 O O . ALA A 1 638 ? -17.267 33.683 32.112 1.00 61.50 638 ALA A O 1
ATOM 4933 N N . ASN A 1 639 ? -15.952 35.121 30.992 1.00 63.91 639 ASN A N 1
ATOM 4934 C CA . ASN A 1 639 ? -15.724 36.068 32.078 1.00 63.91 639 ASN A CA 1
ATOM 4935 C C . ASN A 1 639 ? -15.845 37.507 31.534 1.00 63.91 639 ASN A C 1
ATOM 4937 O O . ASN A 1 639 ? -16.171 37.709 30.368 1.00 63.91 639 ASN A O 1
ATOM 4941 N N . ALA A 1 640 ? -15.589 38.524 32.361 1.00 59.78 640 ALA A N 1
ATOM 4942 C CA . ALA A 1 640 ? -15.736 39.935 31.974 1.00 59.78 640 ALA A CA 1
ATOM 4943 C C . ALA A 1 640 ? -14.753 40.432 30.883 1.00 59.78 640 ALA A C 1
ATOM 4945 O O . ALA A 1 640 ? -14.828 41.592 30.482 1.00 59.78 640 ALA A O 1
ATOM 4946 N N . SER A 1 641 ? -13.823 39.587 30.432 1.00 56.75 641 SER A N 1
ATOM 4947 C CA . SER A 1 641 ? -12.715 39.929 29.527 1.00 56.75 641 SER A CA 1
ATOM 4948 C C . SER A 1 641 ? -12.445 38.904 28.415 1.00 56.75 641 SER A C 1
ATOM 4950 O O . SER A 1 641 ? -11.673 39.206 27.510 1.00 56.75 641 SER A O 1
ATOM 4952 N N . ASP A 1 642 ? -13.041 37.709 28.473 1.00 55.78 642 ASP A N 1
ATOM 4953 C CA . ASP A 1 642 ? -12.729 36.581 27.585 1.00 55.78 642 ASP A CA 1
ATOM 4954 C C . ASP A 1 642 ? -13.924 35.613 27.459 1.00 55.78 642 ASP A C 1
ATOM 4956 O O . ASP A 1 642 ? -14.738 35.483 28.381 1.00 55.78 642 ASP A O 1
ATOM 4960 N N . SER A 1 643 ? -14.021 34.922 26.321 1.00 59.19 643 SER A N 1
ATOM 4961 C CA . SER A 1 643 ? -15.070 33.953 25.991 1.00 59.19 643 SER A CA 1
ATOM 4962 C C . SER A 1 643 ? -14.477 32.748 25.254 1.00 59.19 643 SER A C 1
ATOM 4964 O O . SER A 1 643 ? -14.218 32.800 24.050 1.00 59.19 643 SER A O 1
ATOM 4966 N N . VAL A 1 644 ? -14.305 31.641 25.974 1.00 58.59 644 VAL A N 1
ATOM 4967 C CA . VAL A 1 644 ? -13.696 30.400 25.489 1.00 58.59 644 VAL A CA 1
ATOM 4968 C C . VAL A 1 644 ? -14.780 29.353 25.238 1.00 58.59 644 VAL A C 1
ATOM 4970 O O . VAL A 1 644 ? -15.417 28.864 26.170 1.00 58.59 644 VAL A O 1
ATOM 4973 N N . ALA A 1 645 ? -14.960 28.964 23.976 1.00 55.47 645 ALA A N 1
ATOM 4974 C CA . ALA A 1 645 ? -15.759 27.803 23.596 1.00 55.47 645 ALA A CA 1
ATOM 4975 C C . ALA A 1 645 ? -14.834 26.599 23.355 1.00 55.47 645 ALA A C 1
ATOM 4977 O O . ALA A 1 645 ? -14.108 26.554 22.363 1.00 55.47 645 ALA A O 1
ATOM 4978 N N . ALA A 1 646 ? -14.856 25.626 24.266 1.00 58.12 646 ALA A N 1
ATOM 4979 C CA . ALA A 1 646 ? -14.067 24.400 24.189 1.00 58.12 646 ALA A CA 1
ATOM 4980 C C . ALA A 1 646 ? -14.960 23.189 23.875 1.00 58.12 646 ALA A C 1
ATOM 4982 O O . ALA A 1 646 ? -15.925 22.904 24.589 1.00 58.12 646 ALA A O 1
ATOM 4983 N N . THR A 1 647 ? -14.621 22.435 22.831 1.00 60.72 647 THR A N 1
ATOM 4984 C CA . THR A 1 647 ? -15.266 21.149 22.528 1.00 60.72 647 THR A CA 1
ATOM 4985 C C . THR A 1 647 ? -14.735 20.085 23.491 1.00 60.72 647 THR A C 1
ATOM 4987 O O . THR A 1 647 ? -13.555 19.752 23.444 1.00 60.72 647 THR A O 1
ATOM 4990 N N . LEU A 1 648 ? -15.594 19.557 24.369 1.00 61.44 648 LEU A N 1
ATOM 4991 C CA . LEU A 1 648 ? -15.262 18.476 25.309 1.00 61.44 648 LEU A CA 1
ATOM 4992 C C . LEU A 1 648 ? -15.617 17.084 24.771 1.00 61.44 648 LEU A C 1
ATOM 4994 O O . LEU A 1 648 ? -15.005 16.106 25.185 1.00 61.44 648 LEU A O 1
ATOM 4998 N N . LEU A 1 649 ? -16.590 16.973 23.861 1.00 60.28 649 LEU A N 1
ATOM 4999 C CA . LEU A 1 649 ? -16.831 15.763 23.074 1.00 60.28 649 LEU A CA 1
ATOM 5000 C C . LEU A 1 649 ? -17.244 16.125 21.638 1.00 60.28 649 LEU A C 1
ATOM 5002 O O . LEU A 1 649 ? -18.186 16.905 21.473 1.00 60.28 649 LEU A O 1
ATOM 5006 N N . PRO A 1 650 ? -16.617 15.520 20.611 1.00 50.28 650 PRO A N 1
ATOM 5007 C CA . PRO A 1 650 ? -15.566 14.505 20.699 1.00 50.28 650 PRO A CA 1
ATOM 5008 C C . PRO A 1 650 ? -14.185 15.160 20.913 1.00 50.28 650 PRO A C 1
ATOM 5010 O O . PRO A 1 650 ? -13.756 16.001 20.128 1.00 50.28 650 PRO A O 1
ATOM 5013 N N . ALA A 1 651 ? -13.489 14.788 21.986 1.00 46.72 651 ALA A N 1
ATOM 5014 C CA . ALA A 1 651 ? -12.182 15.333 22.359 1.00 46.72 651 ALA A CA 1
ATOM 5015 C C . ALA A 1 651 ? -11.295 14.219 22.953 1.00 46.72 651 ALA A C 1
ATOM 5017 O O . ALA A 1 651 ? -11.840 13.162 23.298 1.00 46.72 651 ALA A O 1
ATOM 5018 N N . PRO A 1 652 ? -9.966 14.434 23.082 1.00 38.00 652 PRO A N 1
ATOM 5019 C CA . PRO A 1 652 ? -9.050 13.450 23.654 1.00 38.00 652 PRO A CA 1
ATOM 5020 C C . PRO A 1 652 ? -9.532 12.940 25.015 1.00 38.00 652 PRO A C 1
ATOM 5022 O O . PRO A 1 652 ? -9.944 13.727 25.867 1.00 38.00 652 PRO A O 1
ATOM 5025 N N . GLY A 1 653 ? -9.468 11.623 25.215 1.00 35.19 653 GLY A N 1
ATOM 5026 C CA . GLY A 1 653 ? -9.764 11.013 26.511 1.00 35.19 653 GLY A CA 1
ATOM 5027 C C . GLY A 1 653 ? -8.816 11.497 27.616 1.00 35.19 653 GLY A C 1
ATOM 5028 O O . GLY A 1 653 ? -7.645 11.772 27.347 1.00 35.19 653 GLY A O 1
ATOM 5029 N N . LEU A 1 654 ? -9.354 11.581 28.839 1.00 28.55 654 LEU A N 1
ATOM 5030 C CA . LEU A 1 654 ? -8.601 11.757 30.090 1.00 28.55 654 LEU A CA 1
ATOM 5031 C C . LEU A 1 654 ? -7.751 10.520 30.419 1.00 28.55 654 LEU A C 1
ATOM 5033 O O . LEU A 1 654 ? -8.256 9.401 30.169 1.00 28.55 654 LEU A O 1
#

Radius of gyration: 32.06 Å; chains: 1; bounding box: 90×83×78 Å

Sequence (654 aa):
MKPVILFVLLCLGGLSSHAQPQPQLHVIYVLEQNELEFARLNMENDSLMTEFAGLVQSGLGIPMRSWRLSKKEFTRNALQQTIASSAIRPGDIVILYFSGYGLPPANPADKFANWRMDDVRERGLAVGEVETWLTARKVRLSFIIADHSTQRMDDNGLAAMTTLTTDLTKQIIQKLFLRTCGVVKLGSSLPSAPSYVNTAVYFAGSVFTNALHDALQLVVRTTSPAKLPDVSFETLRRYTSEQMGMMLGTSGNRQEPVLTVTPCAGAAQGNGPTNGRGTNGQARLITPAGARWQGLKVDDEAYDRLPEKGATQSVRPLPARIDLSAYAPPVLNQGQKGSCVAISIGYYMRSILDARRQGLTSKKAILSRSLSPFYLYSAVKDPSDGECTAGVDPGQALEHLKTHGLPLFARYPDPNLCQPVPAFTDESARILDYVKLFRITEAKDAKVQAVKQTLAELSPVVAGIEVTASLGNLSFVKSLVPRLRNLPSAVSRLVFRETAEGPNFQWQPNQSTSLDFGHAVCVVGYDDRMFGTGAFKIINSWGSTFGDGGYFWISYADFGRFAKYGYQAYLPADSAMLLDADLTIWQGVYRESALPFSPSPTESRLQTYTLTDPQQTGASFKFRVNAYQQLYLYMIAANASDSVAATLLPAPGL

Foldseek 3Di:
DDDDDDDDDDPPPPPPPPPPPDAEEEEEEQFECQDPVRVQQRVVLVVLVVLVSVLLCVLQVHHYDYDHQYDVSNAPVNLLCVLVDPVQAAAHEYEYEYEEAFACAPDVPDFAGAAQTDHCNPHHHDVVNVLVSNVVRNYFEYEYEAHHADEEDDDDADWDFDDAADQPSNLLSCCAGVVFGGYKYKYFAGRPAHWYQYPDAAGRHTLQSSLLSVLSVCCRGPDHPVCSVVRYVVSSQVSSLVSSDRSCPPVPGHGGMDIDGDGDPPDDDDDDDDDDDDDDGDDDDAAAADDAQFAADDDQPLQVPWFEQALDDDPDDFPQKFFLVLQAAAFAALDQASQQLLCQPQFGQLLSVVSVVVVHRDNVVSLQAGFASLLLLLAFPDPPCQQRRHHGHNSSSLVCQQPAAGHRCVVPVDSRNNHRDPGGHDQQRHFPHKGWQARLPGFLVSLLVSQSVCVSLVGKKKFWWFAWSWQCQQLVDADPPPPPVPDDPVVCCVVQVDDVVDGSQATDRSNHPGTDHHGIWIFRMKHCPVVHRIWTKIAGNRALSGHPRRIGIYGSNVCSVTTRTMMTTHHDDPALPPFDKPKFKDFDDPDPDTFDWDFDPPPDSDTDIGGPDDDDPPTDMDMDIGGPHDDWDWDWDDDPPDTDIDTPPPGHHD

Secondary structure (DSSP, 8-state):
-PPP---------------PPPP-EEEEEEE--SSHHHHHHHHHHHHHHHHHHHHHHHHHTS-EEEEEEEGGG-SHHHHHHHHHSTTS-TT-EEEEEEEE-EE--SSTT-SSPEEP-TTSTTT-B-HHHHHHHHHHTT-SEEEEEEEE--EEE---------------HHHHHHHHHHH--EEEEEESS-TTS--EEE-STT--SBHHHHHHHHHHHHHHHH--TTTGGG--HHHHHHHHHHHHHHHHTTSS-----EEEEEE-TT-----------------------------B---HHHHHTSPB------SSPPPSEEE-TTTSPPPPB-TTSSTHHHIIIIIIIHHHHHHHHTT---HHHHHHHPBPHHHHHHHHS-TT-TTS-S-B-HHHHHHHHHHT---BGGGS--TT--SPPPP---TTT--SEEEESS-TT--HHHHHHHHHHHHHTT--EEEEEEEETTGGGGGG----GGGTTT--HHHHHHHS---TT--TTEE-TTS-SSEEEEEEEEEEEEETTGGGT-EEEEE-SB-TTSTBTTEEEEEHHHHHHHEEEEEEEEPPPSS-----EEEEEEETTT--SPPPEEEPPS-SSS--EEESS---TT--EEEEEEESS---EEEEEE-SS-EEEEEEETS---

pLDDT: mean 74.64, std 20.99, range [21.52, 98.69]